Protein AF-A0AAR5Q4Y5-F1 (afdb_monomer)

Solvent-accessible surface area (backbone atoms only — not comparable to full-atom values): 31115 Å² total; per-residue (Å²): 141,83,90,84,91,85,83,89,71,80,78,77,74,87,80,63,80,79,47,68,53,65,75,49,61,38,60,66,60,53,21,58,72,66,73,42,66,65,44,79,80,46,79,50,72,48,75,53,39,63,89,87,42,57,58,30,36,31,41,39,42,35,34,38,33,38,81,90,69,54,73,49,77,48,55,29,33,36,43,26,46,49,89,52,90,86,55,54,70,46,53,54,49,35,40,41,50,42,54,53,37,27,50,46,39,67,71,39,35,37,51,49,52,40,53,49,37,48,76,65,68,56,85,84,83,53,77,56,65,43,34,69,55,71,72,46,73,38,53,42,93,53,89,90,56,97,57,62,43,74,51,17,36,40,30,28,56,44,47,63,92,74,51,31,40,71,64,59,50,77,63,29,47,54,69,73,44,46,52,53,50,35,35,51,49,19,49,51,31,26,53,51,32,43,46,34,76,74,35,50,65,60,35,46,73,55,43,53,77,69,23,61,80,76,68,80,48,60,95,57,66,62,62,52,52,50,52,56,54,60,50,49,58,38,60,62,94,42,78,90,46,59,92,45,45,72,42,53,53,50,42,38,57,50,8,55,71,48,64,78,62,77,84,35,54,76,66,66,78,63,38,17,55,28,46,84,67,50,31,47,86,35,35,28,42,22,54,50,96,89,64,47,70,75,50,58,31,45,56,67,68,47,57,37,25,66,36,55,39,53,56,34,53,51,43,22,49,71,61,20,35,29,67,67,58,43,70,78,39,47,67,60,52,51,45,50,23,49,57,43,23,54,49,47,28,52,72,60,70,50,54,67,82,65,50,65,69,67,35,71,68,52,49,51,51,53,37,62,61,46,48,38,41,43,45,35,63,41,54,57,46,37,50,71,53,27,41,80,50,59,49,100,87,68,48,60,35,75,52,68,69,30,31,50,54,46,43,52,53,52,52,48,35,44,74,70,62,46,57,51,83,82,54,96,69,79,65,57,77,42,47,75,75,64,97,89,63,82,82,69,92,82,66,75,93,78,73,80,82,78,77,68,87,54,62,66,61,56,56,55,60,74,74,65,80,86,85,89,83,85,89,85,83,91,82,82,83,88,88,87,88,79,89,88,89,84,85,88,84,85,88,85,88,84,82,88,81,93,82,89,84,86,90,86,88,85,91,81,93,73,82,88,74,83,78,65,79,132

Mean predicted aligned error: 13.06 Å

Nearest PDB structures (foldseek):
  2ckq-assembly1_A  TM=4.321E-01  e=3.843E-06  Homo sapiens
  4mei-assembly1_A-2  TM=4.812E-01  e=3.578E+00  Bartonella tribocorum CIP 105476
  4kz1-assembly1_A-2  TM=4.914E-01  e=7.079E+00  Bartonella grahamii as4aup

Secondary structure (DSSP, 8-state):
-------------TTSPPPHHHHTT-HHHHHHHTTS-EEEEEEEEEE-SPTT-SSEEEEEEEEEEETTS-EEEEEEEEEE----TTS-HHHHHHHHHHHHHHHHIIIIIHHHHHHHHHHHT--S--GGGGS--EEEEES-SSTT-SS--TT-EEEEE-SGGGTEE---TTT-B-HHHHHHHHHHHHHHHHHHHHHHHH-HHHHHHHTGGG-------S--SHHHHHHHHHHGGGGTT-GGGGGGHHHHHHHHHHHHHHTT--S--S--TTEEEE-TT-STTSEEEEE-TTS-EEEEEE--GGG-EEEEHHHHHHHHHHHHB-HHHHHHHHHHHHHHHHHHHHHHHHHTT--HHHHGGG-HHHHHHHHHHHGGGGHHHHHHHHHHHS-S-B-TTS-B---HHHHHHHHHHHHHHHHTT-S-SPPSS-SPTTPPPPTTPPPPTT--S-------TTHHHHHHHTSS------------------------------------------------------

Sequence (518 aa):
MLHRFSSLVGTLNRNQPETEVKRRRLKPLIDEVAKGSTVITNERYHQRSVAGRSPCVLELSMTVRMTTGTTKVNRWILKAIQENPKAPMTTRYDVHTRMTKEIAICSKLFDAIGDYQKRVGIETTYFNSLFPHMVATRLNLTPTRSRPDRYCVIIYDDLDPLGYHFENACTGFDLPTAELLVKNLAFMHAIPIAMRLKNIFQFKESVMHMLNEVPDGTDIKDHYKQIYRDMRLGLDNQPELEPHMEKIQAWIELSQKFSWTSKVYDTLDWFTICHPRYSIRNIMVKRNEDGMPTESKILEPHRLEFNTGVKDLVYFMCTSIGTALLRDHFDDIIDVYHDHFITILLQHNVEIEQIERFSKEKLMNELNAMAPYTLADILYTLRTIICDGFDAKGEPILDRDYRVKFKDIILLFIAKQWITEIPTDPRPPGGPQPPGEPPRQGDPQGAAEIQIEGAQQALAQLLIGGDLLAPDQLQIHGEQQGAAALQLEDDPLPSCSEMQSFSEYPPTLCSPSTRSFI

InterPro domains:
  IPR004119 Ecdysteroid kinase-like [PF02958] (62-345)
  IPR011009 Protein kinase-like domain superfamily [SSF56112] (70-386)
  IPR015897 CHK kinase-like [SM00587] (154-347)

Organism: Dendroctonus ponderosae (NCBI:txid77166)

pLDDT: mean 77.01, std 25.97, range [21.03, 98.81]

Radius of gyration: 27.2 Å; Cα contacts (8 Å, |Δi|>4): 657; chains: 1; bounding box: 74×76×97 Å

Foldseek 3Di:
DDDDDDDPPDDPPPPDDQAPCRVLVCQVVVCVLVVAHKDWPDKDKDWQADPPDPQTKIWIWTWIQGPVRDIDIATKIKRFGDDDVPDDPLQVVLSFLLLLLLCCCLPFVQVLLQVLCVVLPNDDDGLCQQAFRFSDWDQDPPVPDSTRDRSGMTITGDCVVVQWAFDQLLQFDDPLVLLQLLLNLLLQQLSLLLVCLVPVPSSCVRHAVSQDDRPPSDPDPPVVVVLLVVLCVLVPPDPVCVVQVVLLVVLLVLLVVCVPPQPFAQDCNQKGWEQLQSESVQKIFHADPVRGTDGIHGHSSSRTHTHRSLNRVLLHLLRGHHLVCCVVCVVVSLVSNLVSSLVSSVSSVPDPVSCVCSDSVNSVVLNLLCNSSSLNVSSSVLQVSNAPAADPVRGGHQDDSSSVSNVSSVVVCVVSVSRDPQDPPNDRYRGDDDPPDDDDPPPPPDDDPPPPPDVVVVVVVVPPDDDDDDDDDDDDDDDDDDDDDDDDDDDDDDDDDDDDDDYDDDDDDDDPDRHDDD

Structure (mmCIF, N/CA/C/O backbone):
data_AF-A0AAR5Q4Y5-F1
#
_entry.id   AF-A0AAR5Q4Y5-F1
#
loop_
_atom_site.group_PDB
_atom_site.id
_atom_site.type_symbol
_atom_site.label_atom_id
_atom_site.label_alt_id
_atom_site.label_comp_id
_atom_site.label_asym_id
_atom_site.label_entity_id
_atom_site.label_seq_id
_atom_site.pdbx_PDB_ins_code
_atom_site.Cartn_x
_atom_site.Cartn_y
_atom_site.Cartn_z
_atom_site.occupancy
_atom_site.B_iso_or_equiv
_atom_site.auth_seq_id
_atom_site.auth_comp_id
_atom_site.auth_asym_id
_atom_site.auth_atom_id
_atom_site.pdbx_PDB_model_num
ATOM 1 N N . MET A 1 1 ? -32.748 10.927 70.353 1.00 31.78 1 MET A N 1
ATOM 2 C CA . MET A 1 1 ? -31.567 11.783 70.091 1.00 31.78 1 MET A CA 1
ATOM 3 C C . MET A 1 1 ? -30.345 10.879 70.109 1.00 31.78 1 MET A C 1
ATOM 5 O O . MET A 1 1 ? -30.213 10.160 71.079 1.00 31.78 1 MET A O 1
ATOM 9 N N . LEU A 1 2 ? -29.452 10.792 69.132 1.00 29.34 2 LEU A N 1
ATOM 10 C CA . LEU A 1 2 ? -29.271 11.460 67.847 1.00 29.34 2 LEU A CA 1
ATOM 11 C C . LEU A 1 2 ? -28.328 10.557 67.022 1.00 29.34 2 LEU A C 1
ATOM 13 O O . LEU A 1 2 ? -27.412 9.948 67.561 1.00 29.34 2 LEU A O 1
ATOM 17 N N . HIS A 1 3 ? -28.609 10.484 65.724 1.00 29.42 3 HIS A N 1
ATOM 18 C CA . HIS A 1 3 ? -27.882 9.803 64.649 1.00 29.42 3 HIS A CA 1
ATOM 19 C C . HIS A 1 3 ? -26.408 10.221 64.466 1.00 29.42 3 HIS A C 1
ATOM 21 O O . HIS A 1 3 ? -26.084 11.382 64.711 1.00 29.42 3 HIS A O 1
ATOM 27 N N . ARG A 1 4 ? -25.600 9.328 63.850 1.00 28.77 4 ARG A N 1
ATOM 28 C CA . ARG A 1 4 ? -24.768 9.524 62.616 1.00 28.77 4 ARG A CA 1
ATOM 29 C C . ARG A 1 4 ? -23.880 8.278 62.379 1.00 28.77 4 ARG A C 1
ATOM 31 O O . ARG A 1 4 ? -23.076 7.945 63.234 1.00 28.77 4 ARG A O 1
ATOM 38 N N . PHE A 1 5 ? -24.174 7.410 61.404 1.00 33.84 5 PHE A N 1
ATOM 39 C CA . PHE A 1 5 ? -23.788 7.423 59.971 1.00 33.84 5 PHE A CA 1
ATOM 40 C C . PHE A 1 5 ? -22.281 7.297 59.668 1.00 33.84 5 PHE A C 1
ATOM 42 O O . PHE A 1 5 ? -21.529 8.240 59.881 1.00 33.84 5 PHE A O 1
ATOM 49 N N . SER A 1 6 ? -21.900 6.164 59.059 1.00 27.92 6 SER A N 1
ATOM 50 C CA . SER A 1 6 ? -20.792 6.000 58.092 1.00 27.92 6 SER A CA 1
ATOM 51 C C . SER A 1 6 ? -20.911 4.598 57.456 1.00 27.92 6 SER A C 1
ATOM 53 O O . SER A 1 6 ? -20.576 3.593 58.072 1.00 27.92 6 SER A O 1
ATOM 55 N N . SER A 1 7 ? -21.757 4.454 56.430 1.00 28.66 7 SER A N 1
ATOM 56 C CA . SER A 1 7 ? -21.370 4.181 55.031 1.00 28.66 7 SER A CA 1
ATOM 57 C C . SER A 1 7 ? -20.491 2.935 54.812 1.00 28.66 7 SER A C 1
ATOM 59 O O . SER A 1 7 ? -19.273 3.038 54.670 1.00 28.66 7 SER A O 1
ATOM 61 N N . LEU A 1 8 ? -21.132 1.769 54.656 1.00 29.97 8 LEU A N 1
ATOM 62 C CA . LEU A 1 8 ? -20.586 0.667 53.857 1.00 29.97 8 LEU A CA 1
ATOM 63 C C . LEU A 1 8 ? -20.663 1.060 52.372 1.00 29.97 8 LEU A C 1
ATOM 65 O O . LEU A 1 8 ? -21.621 0.743 51.671 1.00 29.97 8 LEU A O 1
ATOM 69 N N . VAL A 1 9 ? -19.650 1.780 51.893 1.00 35.16 9 VAL A N 1
ATOM 70 C CA . VAL A 1 9 ? -19.310 1.780 50.469 1.00 35.16 9 VAL A CA 1
ATOM 71 C C . VAL A 1 9 ? -18.469 0.534 50.249 1.00 35.16 9 VAL A C 1
ATOM 73 O O . VAL A 1 9 ? -17.374 0.412 50.797 1.00 35.16 9 VAL A O 1
ATOM 76 N N . GLY A 1 10 ? -19.028 -0.406 49.486 1.00 30.78 10 GLY A N 1
ATOM 77 C CA . GLY A 1 10 ? -18.340 -1.605 49.035 1.00 30.78 10 GLY A CA 1
ATOM 78 C C . GLY A 1 10 ? -16.968 -1.251 48.472 1.00 30.78 10 GLY A C 1
ATOM 79 O O . GLY A 1 10 ? -16.817 -0.380 47.617 1.00 30.78 10 GLY A O 1
ATOM 80 N N . THR A 1 11 ? -15.972 -1.919 49.027 1.00 30.06 11 THR A N 1
ATOM 81 C CA . THR A 1 11 ? -14.555 -1.862 48.704 1.00 30.06 11 THR A CA 1
ATOM 82 C C . THR A 1 11 ? -14.316 -1.895 47.194 1.00 30.06 11 THR A C 1
ATOM 84 O O . THR A 1 11 ? -14.443 -2.925 46.535 1.00 30.06 11 THR A O 1
ATOM 87 N N . LEU A 1 12 ? -13.923 -0.744 46.641 1.00 33.53 12 LEU A N 1
ATOM 88 C CA . LEU A 1 12 ? -13.288 -0.647 45.330 1.00 33.53 12 LEU A CA 1
ATOM 89 C C . LEU A 1 12 ? -12.040 -1.531 45.348 1.00 33.53 12 LEU A C 1
ATOM 91 O O . LEU A 1 12 ? -11.047 -1.234 46.013 1.00 33.53 12 LEU A O 1
ATOM 95 N N . ASN A 1 13 ? -12.138 -2.638 44.624 1.00 33.94 13 ASN A N 1
ATOM 96 C CA . ASN A 1 13 ? -11.096 -3.627 44.425 1.00 33.94 13 ASN A CA 1
ATOM 97 C C . ASN A 1 13 ? -9.925 -2.963 43.669 1.00 33.94 13 ASN A C 1
ATOM 99 O O . ASN A 1 13 ? -9.894 -2.934 42.442 1.00 33.94 13 ASN A O 1
ATOM 103 N N . ARG A 1 14 ? -8.988 -2.349 44.405 1.00 34.41 14 ARG A N 1
ATOM 104 C CA . ARG A 1 14 ? -7.864 -1.544 43.879 1.00 34.41 14 ARG A CA 1
ATOM 105 C C . ARG A 1 14 ? -6.777 -2.350 43.146 1.00 34.41 14 ARG A C 1
ATOM 107 O O . ARG A 1 14 ? -5.796 -1.756 42.719 1.00 34.41 14 ARG A O 1
ATOM 114 N N . ASN A 1 15 ? -6.961 -3.660 42.967 1.00 37.94 15 ASN A N 1
ATOM 115 C CA . ASN A 1 15 ? -5.938 -4.570 42.440 1.00 37.94 15 ASN A CA 1
ATOM 116 C C . ASN A 1 15 ? -6.327 -5.301 41.142 1.00 37.94 15 ASN A C 1
ATOM 118 O O . ASN A 1 15 ? -5.625 -6.228 40.745 1.00 37.94 15 ASN A O 1
ATOM 122 N N . GLN A 1 16 ? -7.407 -4.912 40.454 1.00 41.41 16 GLN A N 1
ATOM 123 C CA . GLN A 1 16 ? -7.580 -5.342 39.061 1.00 41.41 16 GLN A CA 1
ATOM 124 C C . GLN A 1 16 ? -6.775 -4.412 38.146 1.00 41.41 16 GLN A C 1
ATOM 126 O O . GLN A 1 16 ? -6.907 -3.193 38.293 1.00 41.41 16 GLN A O 1
ATOM 131 N N . PRO A 1 17 ? -5.955 -4.944 37.219 1.00 56.88 17 PRO A N 1
ATOM 132 C CA . PRO A 1 17 ? -5.306 -4.111 36.217 1.00 56.88 17 PRO A CA 1
ATOM 133 C C . PRO A 1 17 ? -6.377 -3.281 35.504 1.00 56.88 17 PRO A C 1
ATOM 135 O O . PRO A 1 17 ? -7.417 -3.806 35.099 1.00 56.88 17 PRO A O 1
ATOM 138 N N . GLU A 1 18 ? -6.157 -1.968 35.430 1.00 75.94 18 GLU A N 1
ATOM 139 C CA . GLU A 1 18 ? -7.073 -1.060 34.748 1.00 75.94 18 GLU A CA 1
ATOM 140 C C . GLU A 1 18 ? -7.245 -1.535 33.302 1.00 75.94 18 GLU A C 1
ATOM 142 O O . GLU A 1 18 ? -6.262 -1.786 32.604 1.00 75.94 18 GLU A O 1
ATOM 147 N N . THR A 1 19 ? -8.492 -1.720 32.870 1.00 89.25 19 THR A N 1
ATOM 148 C CA . THR A 1 19 ? -8.777 -2.233 31.529 1.00 89.25 19 THR A CA 1
ATOM 149 C C . THR A 1 19 ? -8.345 -1.221 30.462 1.00 89.25 19 THR A C 1
ATOM 151 O O . THR A 1 19 ? -8.301 -0.018 30.736 1.00 89.25 19 THR A O 1
ATOM 154 N N . GLU A 1 20 ? -8.029 -1.656 29.241 1.00 90.50 20 GLU A N 1
ATOM 155 C CA . GLU A 1 20 ? -7.573 -0.749 28.178 1.00 90.50 20 GLU A CA 1
ATOM 156 C C . GLU A 1 20 ? -8.674 0.242 27.780 1.00 90.50 20 GLU A C 1
ATOM 158 O O . GLU A 1 20 ? -8.383 1.414 27.525 1.00 90.50 20 GLU A O 1
ATOM 163 N N . VAL A 1 21 ? -9.946 -0.167 27.845 1.00 92.06 21 VAL A N 1
ATOM 164 C CA . VAL A 1 21 ? -11.084 0.752 27.680 1.00 92.06 21 VAL A CA 1
ATOM 165 C C . VAL A 1 21 ? -11.037 1.891 28.697 1.00 92.06 21 VAL A C 1
ATOM 167 O O . VAL A 1 21 ? -11.232 3.052 28.319 1.00 92.06 21 VAL A O 1
ATOM 170 N N . LYS A 1 22 ? -10.803 1.590 29.982 1.00 92.19 22 LYS A N 1
ATOM 171 C CA . LYS A 1 22 ? -10.732 2.610 31.041 1.00 92.19 22 LYS A CA 1
ATOM 172 C C . LYS A 1 22 ? -9.481 3.467 30.889 1.00 92.19 22 LYS A C 1
ATOM 174 O O . LYS A 1 22 ? -9.595 4.690 30.773 1.00 92.19 22 LYS A O 1
ATOM 179 N N . ARG A 1 23 ? -8.318 2.824 30.765 1.00 91.06 23 ARG A N 1
ATOM 180 C CA . ARG A 1 23 ? -7.003 3.460 30.615 1.00 91.06 23 ARG A CA 1
ATOM 181 C C . ARG A 1 23 ? -6.982 4.467 29.467 1.00 91.06 23 ARG A C 1
ATOM 183 O O . ARG A 1 23 ? -6.458 5.572 29.611 1.00 91.06 23 ARG A O 1
ATOM 190 N N . ARG A 1 24 ? -7.583 4.108 28.328 1.00 91.94 24 ARG A N 1
ATOM 191 C CA . ARG A 1 24 ? -7.641 4.948 27.122 1.00 91.94 24 ARG A CA 1
ATOM 192 C C . ARG A 1 24 ? -8.928 5.751 26.997 1.00 91.94 24 ARG A C 1
ATOM 194 O O . ARG A 1 24 ? -9.099 6.445 26.002 1.00 91.94 24 ARG A O 1
ATOM 201 N N . ARG A 1 25 ? -9.831 5.698 27.979 1.00 94.19 25 ARG A N 1
ATOM 202 C CA . ARG A 1 25 ? -11.123 6.407 27.967 1.00 94.19 25 ARG A CA 1
ATOM 203 C C . ARG A 1 25 ? -11.918 6.164 26.678 1.00 94.19 25 ARG A C 1
ATOM 205 O O . ARG A 1 25 ? -12.351 7.109 26.025 1.00 94.19 25 ARG A O 1
ATOM 212 N N . LEU A 1 26 ? -12.076 4.905 26.276 1.00 94.62 26 LEU A N 1
ATOM 213 C CA . LEU A 1 26 ? -12.736 4.542 25.011 1.00 94.62 26 LEU A CA 1
ATOM 214 C C . LEU A 1 26 ? -14.263 4.553 25.093 1.00 94.62 26 LEU A C 1
ATOM 216 O O . LEU A 1 26 ? -14.920 4.528 24.062 1.00 94.62 26 LEU A O 1
ATOM 220 N N . LYS A 1 27 ? -14.834 4.625 26.300 1.00 93.38 27 LYS A N 1
ATOM 221 C CA . LYS A 1 27 ? -16.286 4.557 26.511 1.00 93.38 27 LYS A CA 1
ATOM 222 C C . LYS A 1 27 ? -17.102 5.521 25.627 1.00 93.38 27 LYS A C 1
ATOM 224 O O . LYS A 1 27 ? -18.061 5.038 25.038 1.00 93.38 27 LYS A O 1
ATOM 229 N N . PRO A 1 28 ? -16.730 6.809 25.460 1.00 93.69 28 PRO A N 1
ATOM 230 C CA . PRO A 1 28 ? -17.473 7.710 24.577 1.00 93.69 28 PRO A CA 1
ATOM 231 C C . PRO A 1 28 ? -17.462 7.265 23.109 1.00 93.69 28 PRO A C 1
ATOM 233 O O . PRO A 1 28 ? -18.504 7.292 22.473 1.00 93.69 28 PRO A O 1
ATOM 236 N N . LEU A 1 29 ? -16.318 6.786 22.603 1.00 94.12 29 LEU A N 1
ATOM 237 C CA . LEU A 1 29 ? -16.207 6.270 21.231 1.00 94.12 29 LEU A CA 1
ATOM 238 C C . LEU A 1 29 ? -17.053 5.005 21.048 1.00 94.12 29 LEU A C 1
ATOM 240 O O . LEU A 1 29 ? -17.716 4.838 20.035 1.00 94.12 29 LEU A O 1
ATOM 244 N N . ILE A 1 30 ? -17.063 4.120 22.048 1.00 93.94 30 ILE A N 1
ATOM 245 C CA . ILE A 1 30 ? -17.881 2.900 22.024 1.00 93.94 30 ILE A CA 1
ATOM 246 C C . ILE A 1 30 ? -19.375 3.245 21.999 1.00 93.94 30 ILE A C 1
ATOM 248 O O . ILE A 1 30 ? -20.126 2.618 21.258 1.00 93.94 30 ILE A O 1
ATOM 252 N N . ASP A 1 31 ? -19.802 4.230 22.791 1.00 93.00 31 ASP A N 1
ATOM 253 C CA . ASP A 1 31 ? -21.196 4.687 22.818 1.00 93.00 31 ASP A CA 1
ATOM 254 C C . ASP A 1 31 ? -21.613 5.347 21.497 1.00 93.00 31 ASP A C 1
ATOM 256 O O . ASP A 1 31 ? -22.725 5.120 21.020 1.00 93.00 31 ASP A O 1
ATOM 260 N N . GLU A 1 32 ? -20.713 6.116 20.880 1.00 93.00 32 GLU A N 1
ATOM 261 C CA . GLU A 1 32 ? -20.915 6.722 19.561 1.00 93.00 32 GLU A CA 1
ATOM 262 C C . GLU A 1 32 ? -21.095 5.652 18.476 1.00 93.00 32 GLU A C 1
ATOM 264 O O . GLU A 1 32 ? -22.103 5.653 17.769 1.00 93.00 32 GLU A O 1
ATOM 269 N N . VAL A 1 33 ? -20.188 4.671 18.416 1.00 91.75 33 VAL A N 1
ATOM 270 C CA . VAL A 1 33 ? -20.266 3.535 17.478 1.00 91.75 33 VAL A CA 1
ATOM 271 C C . VAL A 1 33 ? -21.540 2.717 17.696 1.00 91.75 33 VAL A C 1
ATOM 273 O O . VAL A 1 33 ? -22.201 2.305 16.743 1.00 91.75 33 VAL A O 1
ATOM 276 N N . ALA A 1 34 ? -21.920 2.492 18.955 1.00 89.06 34 ALA A N 1
ATOM 277 C CA . ALA A 1 34 ? -23.140 1.775 19.310 1.00 89.06 34 ALA A CA 1
ATOM 278 C C . ALA A 1 34 ? -24.423 2.599 19.104 1.00 89.06 34 ALA A C 1
ATOM 280 O O . ALA A 1 34 ? -25.512 2.039 19.236 1.00 89.06 34 ALA A O 1
ATOM 281 N N . LYS A 1 35 ? -24.308 3.902 18.802 1.00 89.31 35 LYS A N 1
ATOM 282 C CA . LYS A 1 35 ? -25.415 4.869 18.725 1.00 89.31 35 LYS A CA 1
ATOM 283 C C . LYS A 1 35 ? -26.289 4.866 19.985 1.00 89.31 35 LYS A C 1
ATOM 285 O O . LYS A 1 35 ? -27.513 4.965 19.912 1.00 89.31 35 LYS A O 1
ATOM 290 N N . GLY A 1 36 ? -25.670 4.728 21.156 1.00 87.19 36 GLY A N 1
ATOM 291 C CA . GLY A 1 36 ? -26.389 4.643 22.423 1.00 87.19 36 GLY A CA 1
ATOM 292 C C . GLY A 1 36 ? -25.494 4.326 23.613 1.00 87.19 36 GLY A C 1
ATOM 293 O O . GLY A 1 36 ? -24.320 3.997 23.472 1.00 87.19 36 GLY A O 1
ATOM 294 N N . SER A 1 37 ? -26.057 4.415 24.819 1.00 88.25 37 SER A N 1
ATOM 295 C CA . SER A 1 37 ? -25.306 4.092 26.032 1.00 88.25 37 SER A CA 1
ATOM 296 C C . SER A 1 37 ? -25.060 2.589 26.140 1.00 88.25 37 SER A C 1
ATOM 298 O O . SER A 1 37 ? -25.968 1.769 25.979 1.00 88.25 37 SER A O 1
ATOM 300 N N . THR A 1 38 ? -23.818 2.230 26.441 1.00 90.69 38 THR A N 1
ATOM 301 C CA . THR A 1 38 ? -23.400 0.835 26.561 1.00 90.69 38 THR A CA 1
ATOM 302 C C . THR A 1 38 ? -22.929 0.456 27.962 1.00 90.69 38 THR A C 1
ATOM 304 O O . THR A 1 38 ? -22.455 1.286 28.740 1.00 90.69 38 THR A O 1
ATOM 307 N N . VAL A 1 39 ? -23.006 -0.833 28.281 1.00 90.19 39 VAL A N 1
ATOM 308 C CA . VAL A 1 39 ? -22.347 -1.448 29.434 1.00 90.19 39 VAL A CA 1
ATOM 309 C C . VAL A 1 39 ? -21.376 -2.497 28.914 1.00 90.19 39 VAL A C 1
ATOM 311 O O . VAL A 1 39 ? -21.769 -3.431 28.218 1.00 90.19 39 VAL A O 1
ATOM 314 N N . ILE A 1 40 ? -20.100 -2.350 29.257 1.00 90.75 40 ILE A N 1
ATOM 315 C CA . ILE A 1 40 ? -19.056 -3.300 28.868 1.00 90.75 40 ILE A CA 1
ATOM 316 C C . ILE A 1 40 ? -19.004 -4.376 29.944 1.00 90.75 40 ILE A C 1
ATOM 318 O O . ILE A 1 40 ? -18.677 -4.092 31.096 1.00 90.75 40 ILE A O 1
ATOM 322 N N . THR A 1 41 ? -19.384 -5.596 29.580 1.00 89.69 41 THR A N 1
ATOM 323 C CA . THR A 1 41 ? -19.514 -6.714 30.526 1.00 89.69 41 THR A CA 1
ATOM 324 C C . THR A 1 41 ? -18.286 -7.612 30.547 1.00 89.69 41 THR A C 1
ATOM 326 O O . THR A 1 41 ? -18.065 -8.319 31.524 1.00 89.69 41 THR A O 1
ATOM 329 N N . ASN A 1 42 ? -17.497 -7.605 29.473 1.00 90.94 42 ASN A N 1
ATOM 330 C CA . ASN A 1 42 ? -16.257 -8.361 29.365 1.00 90.94 42 ASN A CA 1
ATOM 331 C C . ASN A 1 42 ? -15.282 -7.633 28.437 1.00 90.94 42 ASN A C 1
ATOM 333 O O . ASN A 1 42 ? -15.699 -7.049 27.435 1.00 90.94 42 ASN A O 1
ATOM 337 N N . GLU A 1 43 ? -13.995 -7.705 28.761 1.00 93.88 43 GLU A N 1
ATOM 338 C CA . GLU A 1 43 ? -12.909 -7.110 27.990 1.00 93.88 43 GLU A CA 1
ATOM 339 C C . GLU A 1 43 ? -11.694 -8.038 28.031 1.00 93.88 43 GLU A C 1
ATOM 341 O O . GLU A 1 43 ? -11.270 -8.484 29.098 1.00 93.88 43 GLU A O 1
ATOM 346 N N . ARG A 1 44 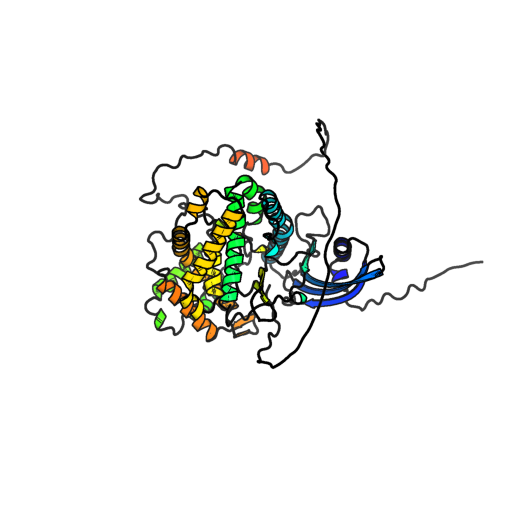? -11.129 -8.321 26.860 1.00 93.25 44 ARG A N 1
ATOM 347 C CA . ARG A 1 44 ? -9.846 -9.002 26.695 1.00 93.25 44 ARG A CA 1
ATOM 348 C C . ARG A 1 44 ? -9.049 -8.257 25.647 1.00 93.25 44 ARG A C 1
ATOM 350 O O . ARG A 1 44 ? -9.606 -7.864 24.627 1.00 93.25 44 ARG A O 1
ATOM 357 N N . TYR A 1 45 ? -7.755 -8.104 25.876 1.00 92.69 45 TYR A N 1
ATOM 358 C CA . TYR A 1 45 ? -6.870 -7.533 24.877 1.00 92.69 45 TYR A CA 1
ATOM 359 C C . TYR A 1 45 ? -5.593 -8.351 24.743 1.00 92.69 45 TYR A C 1
ATOM 361 O O . TYR A 1 45 ? 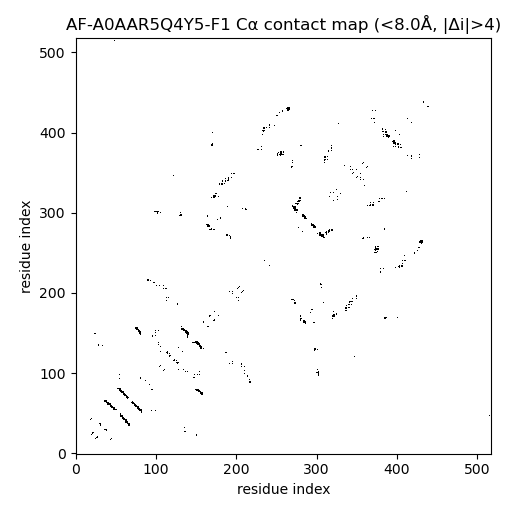-5.144 -8.993 25.695 1.00 92.69 45 TYR A O 1
ATOM 369 N N . HIS A 1 46 ? -5.010 -8.305 23.553 1.00 91.81 46 HIS A N 1
ATOM 370 C CA . HIS A 1 46 ? -3.715 -8.885 23.250 1.00 91.81 46 HIS A CA 1
ATOM 371 C C . HIS A 1 46 ? -2.860 -7.849 22.525 1.00 91.81 46 HIS A C 1
ATOM 373 O O . HIS A 1 46 ? -3.294 -7.227 21.557 1.00 91.81 46 HIS A O 1
ATOM 379 N N . GLN A 1 47 ? -1.639 -7.628 23.001 1.00 89.56 47 GLN A N 1
ATOM 380 C CA . GLN A 1 47 ? -0.735 -6.681 22.366 1.00 89.56 47 GLN A CA 1
ATOM 381 C C . GLN A 1 47 ? -0.040 -7.333 21.164 1.00 89.56 47 GLN A C 1
ATOM 383 O O . GLN A 1 47 ? 0.698 -8.300 21.326 1.00 89.56 47 GLN A O 1
ATOM 388 N N . ARG A 1 48 ? -0.257 -6.774 19.966 1.00 86.88 48 ARG A N 1
ATOM 389 C CA . ARG A 1 48 ? 0.304 -7.264 18.695 1.00 86.88 48 ARG A CA 1
ATOM 390 C C . ARG A 1 48 ? 1.650 -6.607 18.354 1.00 86.88 48 ARG A C 1
ATOM 392 O O . ARG A 1 48 ? 2.497 -7.226 17.714 1.00 86.88 48 ARG A O 1
ATOM 399 N N . SER A 1 49 ? 1.875 -5.363 18.786 1.00 84.00 49 SER A N 1
ATOM 400 C CA . SER A 1 49 ? 3.156 -4.660 18.607 1.00 84.00 49 SER A CA 1
ATOM 401 C C . SER A 1 49 ? 4.175 -5.005 19.700 1.00 84.00 49 SER A C 1
ATOM 403 O O . SER A 1 49 ? 3.801 -5.298 20.832 1.00 84.00 49 SER A O 1
ATOM 405 N N . VAL A 1 50 ? 5.473 -4.851 19.420 1.00 78.44 50 VAL A N 1
ATOM 406 C CA . VAL A 1 50 ? 6.545 -4.993 20.429 1.00 78.44 50 VAL A CA 1
ATOM 407 C C . VAL A 1 50 ? 6.268 -4.121 21.667 1.00 78.44 50 VAL A C 1
ATOM 409 O O . VAL A 1 50 ? 5.789 -2.988 21.548 1.00 78.44 50 VAL A O 1
ATOM 412 N N . ALA A 1 51 ? 6.542 -4.653 22.862 1.00 74.69 51 ALA A N 1
ATOM 413 C CA . ALA A 1 51 ? 6.346 -3.952 24.131 1.00 74.69 51 ALA A CA 1
ATOM 414 C C . ALA A 1 51 ? 7.084 -2.601 24.155 1.00 74.69 51 ALA A C 1
ATOM 416 O O . ALA A 1 51 ? 8.263 -2.523 23.826 1.00 74.69 51 ALA A O 1
ATOM 417 N N . GLY A 1 52 ? 6.382 -1.527 24.537 1.00 73.75 52 GLY A N 1
ATOM 418 C CA . GLY A 1 52 ? 6.943 -0.172 24.606 1.00 73.75 52 GLY A CA 1
ATOM 419 C C . GLY A 1 52 ? 7.067 0.570 23.267 1.00 73.75 52 GLY A C 1
ATOM 420 O O . GLY A 1 52 ? 7.478 1.734 23.272 1.00 73.75 52 GLY A O 1
ATOM 421 N N . ARG A 1 53 ? 6.699 -0.049 22.133 1.00 80.19 53 ARG A N 1
ATOM 422 C CA . ARG A 1 53 ? 6.627 0.629 20.828 1.00 80.19 53 ARG A CA 1
ATOM 423 C C . ARG A 1 53 ? 5.439 1.594 20.784 1.00 80.19 53 ARG A C 1
ATOM 425 O O . ARG A 1 53 ? 4.371 1.306 21.321 1.00 80.19 53 ARG A O 1
ATOM 432 N N . SER A 1 54 ? 5.635 2.734 20.125 1.00 84.00 54 SER A N 1
ATOM 433 C CA . SER A 1 54 ? 4.603 3.746 19.886 1.00 84.00 54 SER A CA 1
ATOM 434 C C . SER A 1 54 ? 4.508 4.029 18.377 1.00 84.00 54 SER A C 1
ATOM 436 O O . SER A 1 54 ? 5.561 4.190 17.758 1.00 84.00 54 SER A O 1
ATOM 438 N N . PRO A 1 55 ? 3.304 4.068 17.774 1.00 89.75 55 PRO A N 1
ATOM 439 C CA . PRO A 1 55 ? 2.040 3.678 18.396 1.00 89.75 55 PRO A CA 1
ATOM 440 C C . PRO A 1 55 ? 2.042 2.179 18.743 1.00 89.75 55 PRO A C 1
ATOM 442 O O . PRO A 1 55 ? 2.695 1.375 18.078 1.00 89.75 55 PRO A O 1
ATOM 445 N N . CYS A 1 56 ? 1.336 1.807 19.807 1.00 91.06 56 CYS A N 1
ATOM 446 C CA . CYS A 1 56 ? 1.097 0.408 20.133 1.00 91.06 56 CYS A CA 1
ATOM 447 C C . CYS A 1 56 ? -0.116 -0.104 19.349 1.00 91.06 56 CYS A C 1
ATOM 449 O O . CYS A 1 56 ? -1.090 0.631 19.169 1.00 91.06 56 CYS A O 1
ATOM 451 N N . VAL A 1 57 ? -0.070 -1.369 18.941 1.00 93.75 57 VAL A N 1
ATOM 452 C CA . VAL A 1 57 ? -1.172 -2.063 18.267 1.00 93.75 57 VAL A CA 1
ATOM 453 C C . VAL A 1 57 ? -1.704 -3.149 19.193 1.00 93.75 57 VAL A C 1
ATOM 455 O O . VAL A 1 57 ? -0.948 -4.023 19.629 1.00 93.75 57 VAL A O 1
ATOM 458 N N . LEU A 1 58 ? -2.993 -3.076 19.513 1.00 94.31 58 LEU A N 1
ATOM 459 C CA . LEU A 1 58 ? -3.688 -3.990 20.415 1.00 94.31 58 LEU A CA 1
ATOM 460 C C . LEU A 1 58 ? -4.886 -4.604 19.696 1.00 94.31 58 LEU A C 1
ATOM 462 O O . LEU A 1 58 ? -5.683 -3.888 19.106 1.00 94.31 58 LEU A O 1
ATOM 466 N N . GLU A 1 59 ? -5.051 -5.910 19.804 1.00 95.31 59 GLU A N 1
ATOM 467 C CA . GLU A 1 59 ? -6.322 -6.568 19.526 1.00 95.31 59 GLU A CA 1
ATOM 468 C C . GLU A 1 59 ? -7.202 -6.448 20.769 1.00 95.31 59 GLU A C 1
ATOM 470 O O . GLU A 1 59 ? -6.775 -6.819 21.862 1.00 95.31 59 GLU A O 1
ATOM 475 N N . LEU A 1 60 ? -8.414 -5.921 20.620 1.00 95.19 60 LEU A N 1
ATOM 476 C CA . LEU A 1 60 ? -9.383 -5.736 21.694 1.00 95.19 60 LEU A CA 1
ATOM 477 C C . LEU A 1 60 ? -10.662 -6.504 21.368 1.00 95.19 60 LEU A C 1
ATOM 479 O O . LEU A 1 60 ? -11.375 -6.180 20.422 1.00 95.19 60 LEU A O 1
ATOM 483 N N . SER A 1 61 ? -10.979 -7.488 22.203 1.00 94.31 61 SER A N 1
ATOM 484 C CA . SER A 1 61 ? -12.252 -8.198 22.195 1.00 94.31 61 SER A CA 1
ATOM 485 C C . SER A 1 61 ? -13.093 -7.716 23.369 1.00 94.31 61 SER A C 1
ATOM 487 O O . SER A 1 61 ? -12.702 -7.860 24.530 1.00 94.31 61 SER A O 1
ATOM 489 N N . MET A 1 62 ? -14.285 -7.196 23.091 1.00 93.25 62 MET A N 1
ATOM 490 C CA . MET A 1 62 ? -15.194 -6.709 24.127 1.00 93.25 62 MET A CA 1
ATOM 491 C C . MET A 1 62 ? -16.622 -7.199 23.921 1.00 93.25 62 MET A C 1
ATOM 493 O O . MET A 1 62 ? -17.103 -7.312 22.796 1.00 93.25 62 MET A O 1
ATOM 497 N N . THR A 1 63 ? -17.318 -7.453 25.026 1.00 92.38 63 THR A N 1
ATOM 498 C CA . THR A 1 63 ? -18.758 -7.715 25.025 1.00 92.38 63 THR A CA 1
ATOM 499 C C . THR A 1 63 ? -19.483 -6.472 25.510 1.00 92.38 63 THR A C 1
ATOM 501 O O . THR A 1 63 ? -19.274 -6.012 26.636 1.00 92.38 63 THR A O 1
ATOM 504 N N . VAL A 1 64 ? -20.334 -5.934 24.645 1.00 89.81 64 VAL A N 1
ATOM 505 C CA . VAL A 1 64 ? -21.056 -4.684 24.849 1.00 89.81 64 VAL A CA 1
ATOM 506 C C . VAL A 1 64 ? -22.544 -4.990 24.941 1.00 89.81 64 VAL A C 1
ATOM 508 O O . VAL A 1 64 ? -23.134 -5.519 24.001 1.00 89.81 64 VAL A O 1
ATOM 511 N N . ARG A 1 65 ? -23.160 -4.649 26.072 1.00 89.12 65 ARG A N 1
ATOM 512 C CA . ARG A 1 65 ? -24.612 -4.685 26.257 1.00 89.12 65 ARG A CA 1
ATOM 513 C C . ARG A 1 65 ? -25.175 -3.288 26.026 1.00 89.12 65 ARG A C 1
ATOM 515 O O . ARG A 1 65 ? -24.801 -2.348 26.724 1.00 89.12 65 ARG A O 1
ATOM 522 N N . MET A 1 66 ? -26.063 -3.156 25.052 1.00 82.62 66 MET A N 1
ATOM 523 C CA . MET A 1 66 ? -26.810 -1.925 24.805 1.00 82.62 66 MET A CA 1
ATOM 524 C C . MET A 1 66 ? -27.924 -1.767 25.844 1.00 82.62 66 MET A C 1
ATOM 526 O O . MET A 1 66 ? -28.438 -2.758 26.369 1.00 82.62 66 MET A O 1
ATOM 530 N N . THR A 1 67 ? -28.339 -0.530 26.121 1.00 74.69 67 THR A N 1
ATOM 531 C CA . THR A 1 67 ? -29.492 -0.242 26.999 1.00 74.69 67 THR A CA 1
ATOM 532 C C . THR A 1 67 ? -30.798 -0.870 26.513 1.00 74.69 67 THR A C 1
ATOM 534 O O . THR A 1 67 ? -31.668 -1.163 27.325 1.00 74.69 67 THR A O 1
ATOM 537 N N . THR A 1 68 ? -30.909 -1.148 25.213 1.00 77.25 68 THR A N 1
ATOM 538 C CA . THR A 1 68 ? -32.016 -1.884 24.582 1.00 77.25 68 THR A CA 1
ATOM 539 C C . THR A 1 68 ? -32.039 -3.384 24.920 1.00 77.25 68 THR A C 1
ATOM 541 O O . THR A 1 68 ? -32.956 -4.087 24.512 1.00 77.25 68 THR A O 1
ATOM 544 N N . GLY A 1 69 ? -31.038 -3.898 25.647 1.00 79.56 69 GLY A N 1
ATOM 545 C CA . GLY A 1 69 ? -30.924 -5.300 26.063 1.00 79.56 69 GLY A CA 1
ATOM 546 C C . GLY A 1 69 ? -30.100 -6.185 25.119 1.00 79.56 69 GLY A C 1
ATOM 547 O O . GLY A 1 69 ? -29.626 -7.243 25.536 1.00 79.56 69 GLY A O 1
ATOM 548 N N . THR A 1 70 ? -29.846 -5.752 23.880 1.00 84.81 70 THR A N 1
ATOM 549 C CA . THR A 1 70 ? -29.003 -6.488 22.924 1.00 84.81 70 THR A CA 1
ATOM 550 C C . THR A 1 70 ? -27.541 -6.520 23.356 1.00 84.81 70 THR A C 1
ATOM 552 O O . THR A 1 70 ? -26.975 -5.509 23.772 1.00 84.81 70 THR A O 1
ATOM 555 N N . THR A 1 71 ? -26.907 -7.684 23.220 1.00 87.31 71 THR A N 1
ATOM 556 C CA . THR A 1 71 ? -25.480 -7.877 23.503 1.00 87.31 71 THR A CA 1
ATOM 557 C C . THR A 1 71 ? -24.738 -8.159 22.201 1.00 87.31 71 THR A C 1
ATOM 559 O O . THR A 1 71 ? -25.180 -8.995 21.419 1.00 87.31 71 THR A O 1
ATOM 562 N N . LYS A 1 72 ? -23.619 -7.469 21.966 1.00 88.75 72 LYS A N 1
ATOM 563 C CA . LYS A 1 72 ? -22.736 -7.674 20.810 1.00 88.75 72 LYS A CA 1
ATOM 564 C C . LYS A 1 72 ? -21.309 -7.944 21.270 1.00 88.75 72 LYS A C 1
ATOM 566 O O . LYS A 1 72 ? -20.859 -7.387 22.273 1.00 88.75 72 LYS A O 1
ATOM 571 N N . VAL A 1 73 ? -20.603 -8.797 20.536 1.00 89.38 73 VAL A N 1
ATOM 572 C CA . VAL A 1 73 ? -19.160 -8.995 20.699 1.00 89.38 73 VAL A CA 1
ATOM 573 C C . VAL A 1 73 ? -18.468 -8.226 19.587 1.00 89.38 73 VAL A C 1
ATOM 575 O O . VAL A 1 73 ? -18.732 -8.483 18.418 1.00 89.38 73 VAL A O 1
ATOM 578 N N . ASN A 1 74 ? -17.602 -7.288 19.958 1.00 91.00 74 ASN A N 1
ATOM 579 C CA . ASN A 1 74 ? -16.799 -6.521 19.016 1.00 91.00 74 ASN A CA 1
ATOM 580 C C . ASN A 1 74 ? -15.347 -6.990 19.100 1.00 91.00 74 ASN A C 1
ATOM 582 O O . ASN A 1 74 ? -14.814 -7.144 20.205 1.00 91.00 74 ASN A O 1
ATOM 586 N N . ARG A 1 75 ? -14.721 -7.187 17.938 1.00 94.94 75 ARG A N 1
ATOM 587 C CA . ARG A 1 75 ? -13.286 -7.439 17.793 1.00 94.94 75 ARG A CA 1
ATOM 588 C C . ARG A 1 75 ? -12.679 -6.299 16.993 1.00 94.94 75 ARG A C 1
ATOM 590 O O . ARG A 1 75 ? -13.052 -6.100 15.842 1.00 94.94 75 ARG A O 1
ATOM 597 N N . TRP A 1 76 ? -11.777 -5.555 17.619 1.00 96.69 76 TRP A N 1
ATOM 598 C CA . TRP A 1 76 ? -11.170 -4.367 17.032 1.00 96.69 76 TRP A CA 1
ATOM 599 C C . TRP A 1 76 ? -9.653 -4.397 17.1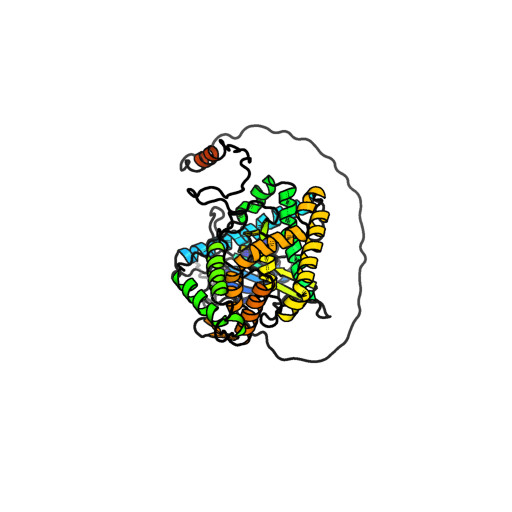34 1.00 96.69 76 TRP A C 1
ATOM 601 O O . TRP A 1 76 ? -9.093 -4.922 18.098 1.00 96.69 76 TRP A O 1
ATOM 611 N N . ILE A 1 77 ? -8.997 -3.739 16.183 1.00 97.06 77 ILE A N 1
ATOM 612 C CA . ILE A 1 77 ? -7.579 -3.402 16.253 1.00 97.06 77 ILE A CA 1
ATOM 613 C C . ILE A 1 77 ? -7.445 -1.941 16.671 1.00 97.06 77 ILE A C 1
ATOM 615 O O . ILE A 1 77 ? -7.929 -1.028 16.006 1.00 97.06 77 ILE A O 1
ATOM 619 N N . LEU A 1 78 ? -6.773 -1.715 17.793 1.00 96.00 78 LEU A N 1
ATOM 620 C CA . LEU A 1 78 ? -6.499 -0.396 18.341 1.00 96.00 78 LEU A CA 1
ATOM 621 C C . LEU A 1 78 ? -5.061 -0.023 18.037 1.00 96.00 78 LEU A C 1
ATOM 623 O O . LEU A 1 78 ? -4.133 -0.627 18.576 1.00 96.00 78 LEU A O 1
ATOM 627 N N . LYS A 1 79 ? -4.878 1.033 17.254 1.00 95.94 79 LYS A N 1
ATOM 628 C CA . LYS A 1 79 ? -3.594 1.710 17.093 1.00 95.94 79 LYS A CA 1
ATOM 629 C C . LYS A 1 79 ? -3.605 2.949 17.972 1.00 95.94 79 LYS A C 1
ATOM 631 O O . LYS A 1 79 ? -4.417 3.847 17.770 1.00 95.94 79 LYS A O 1
ATOM 636 N N . ALA A 1 80 ? -2.755 2.994 18.990 1.00 93.88 80 ALA A N 1
ATOM 637 C CA . ALA A 1 80 ? -2.842 4.032 20.009 1.00 93.88 80 ALA A CA 1
ATOM 638 C C . ALA A 1 80 ? -1.473 4.549 20.439 1.00 93.88 80 ALA A C 1
ATOM 640 O O . ALA A 1 80 ? -0.495 3.805 20.489 1.00 93.88 80 ALA A O 1
ATOM 641 N N . ILE A 1 81 ? -1.400 5.832 20.793 1.00 91.62 81 ILE A N 1
ATOM 642 C CA . ILE A 1 81 ? -0.149 6.405 21.289 1.00 91.62 81 ILE A CA 1
ATOM 643 C C . ILE A 1 81 ? 0.185 5.793 22.652 1.00 91.62 81 ILE A C 1
ATOM 645 O O . ILE A 1 81 ? -0.664 5.646 23.536 1.00 91.62 81 ILE A O 1
ATOM 649 N N . GLN A 1 82 ? 1.453 5.428 22.812 1.00 84.06 82 GLN A N 1
ATOM 650 C CA . GLN A 1 82 ? 2.043 5.083 24.094 1.00 84.06 82 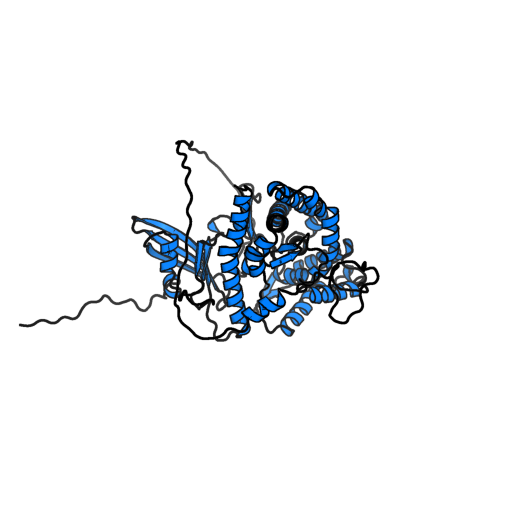GLN A CA 1
ATOM 651 C C . GLN A 1 82 ? 3.151 6.088 24.404 1.00 84.06 82 GLN A C 1
ATOM 653 O O . GLN A 1 82 ? 4.061 6.297 23.598 1.00 84.06 82 GLN A O 1
ATOM 658 N N . GLU A 1 83 ? 3.053 6.755 25.554 1.00 75.69 83 GLU A N 1
ATOM 659 C CA . GLU A 1 83 ? 4.102 7.670 25.995 1.00 75.69 83 GLU A CA 1
ATOM 660 C C . GLU A 1 83 ? 5.368 6.871 26.303 1.00 75.69 83 GLU A C 1
ATOM 662 O O . GLU A 1 83 ? 5.383 6.018 27.190 1.00 75.69 83 GLU A O 1
ATOM 667 N N . ASN A 1 84 ? 6.440 7.175 25.576 1.00 79.38 84 ASN A N 1
ATOM 668 C CA . ASN A 1 84 ? 7.783 6.726 25.903 1.00 79.38 84 ASN A CA 1
ATOM 669 C C . ASN A 1 84 ? 8.648 7.968 26.168 1.00 79.38 84 ASN A C 1
ATOM 671 O O . ASN A 1 84 ? 9.163 8.565 25.221 1.00 79.38 84 ASN A O 1
ATOM 675 N N . PRO A 1 85 ? 8.804 8.387 27.437 1.00 76.38 85 PRO A N 1
ATOM 676 C CA . PRO A 1 85 ? 9.588 9.571 27.785 1.00 76.38 85 PRO A CA 1
ATOM 677 C C . PRO A 1 85 ? 11.065 9.465 27.394 1.00 76.38 85 PRO A C 1
ATOM 679 O O . PRO A 1 85 ? 11.726 10.490 27.280 1.00 76.38 85 PRO A O 1
ATOM 682 N N . LYS A 1 86 ? 11.579 8.242 27.200 1.00 82.00 86 LYS A N 1
ATOM 683 C CA . LYS A 1 86 ? 12.968 7.982 26.803 1.00 82.00 86 LYS A CA 1
ATOM 684 C C . LYS A 1 86 ? 13.180 8.043 25.288 1.00 82.00 86 LYS A C 1
ATOM 686 O O . LYS A 1 86 ? 14.325 8.059 24.853 1.00 82.00 86 LYS A O 1
ATOM 691 N N . ALA A 1 87 ? 12.110 8.034 24.490 1.00 79.38 87 ALA A N 1
ATOM 692 C CA . ALA A 1 87 ? 12.230 8.138 23.041 1.00 79.38 87 ALA A CA 1
ATOM 693 C C . ALA A 1 87 ? 12.688 9.554 22.638 1.00 79.38 87 ALA A C 1
ATOM 695 O O . ALA A 1 87 ? 12.215 10.526 23.243 1.00 79.38 87 ALA A O 1
ATOM 696 N N . PRO A 1 88 ? 13.550 9.692 21.611 1.00 83.75 88 PRO A N 1
ATOM 697 C CA . PRO A 1 88 ? 13.932 10.992 21.070 1.00 83.75 88 PRO A CA 1
ATOM 698 C C . PRO A 1 88 ? 12.710 11.838 20.700 1.00 83.75 88 PRO A C 1
ATOM 700 O O . PRO A 1 88 ? 11.670 11.316 20.286 1.00 83.75 88 PRO A O 1
ATOM 703 N N . MET A 1 89 ? 12.835 13.162 20.827 1.00 82.56 89 MET A N 1
ATOM 704 C CA . MET A 1 89 ? 11.743 14.089 20.507 1.00 82.56 89 MET A CA 1
ATOM 705 C C . MET A 1 89 ? 11.268 13.932 19.057 1.00 82.56 89 MET A C 1
ATOM 707 O O . MET A 1 89 ? 10.066 13.968 18.805 1.00 82.56 89 MET A O 1
ATOM 711 N N . THR A 1 90 ? 12.196 13.709 18.126 1.00 79.94 90 THR A N 1
ATOM 712 C CA . THR A 1 90 ? 11.893 13.517 16.704 1.00 79.94 90 THR A CA 1
ATOM 713 C C . THR A 1 90 ? 11.048 12.263 16.479 1.00 79.94 90 THR A C 1
ATOM 715 O O . THR A 1 90 ? 9.955 12.366 15.942 1.00 79.94 90 THR A O 1
ATOM 718 N N . THR A 1 91 ? 11.428 11.119 17.059 1.00 81.06 91 THR A N 1
ATOM 719 C CA . THR A 1 91 ? 10.630 9.880 17.005 1.00 81.06 91 THR A CA 1
ATOM 720 C C . THR A 1 91 ? 9.213 10.075 17.547 1.00 81.06 91 THR A C 1
ATOM 722 O O . THR A 1 91 ? 8.243 9.564 16.988 1.00 81.06 91 THR A O 1
ATOM 725 N N . ARG A 1 92 ? 9.059 10.826 18.645 1.00 82.62 92 ARG A N 1
ATOM 726 C CA . ARG A 1 92 ? 7.730 11.142 19.192 1.00 82.62 92 ARG A CA 1
ATOM 727 C C . ARG A 1 92 ? 6.922 12.013 18.229 1.00 82.62 92 ARG A C 1
ATOM 729 O O . ARG A 1 92 ? 5.729 11.768 18.053 1.00 82.62 92 ARG A O 1
ATOM 736 N N . TYR A 1 93 ? 7.558 13.003 17.608 1.00 85.38 93 TYR A N 1
ATOM 737 C CA . TYR A 1 93 ? 6.938 13.861 16.603 1.00 85.38 93 TYR A CA 1
ATOM 738 C C . TYR A 1 93 ? 6.492 13.068 15.366 1.00 85.38 93 TYR A C 1
ATOM 740 O O . TYR A 1 93 ? 5.370 13.261 14.896 1.00 85.38 93 TYR A O 1
ATOM 748 N N . ASP A 1 94 ? 7.298 12.116 14.896 1.00 84.19 94 ASP A N 1
ATOM 749 C CA . ASP A 1 94 ? 6.961 11.264 13.750 1.00 84.19 94 ASP A CA 1
ATOM 750 C C . ASP A 1 94 ? 5.736 10.405 14.039 1.00 84.19 94 ASP A C 1
ATOM 752 O O . ASP A 1 94 ? 4.806 10.354 13.238 1.00 84.19 94 ASP A O 1
ATOM 756 N N . VAL A 1 95 ? 5.686 9.778 15.221 1.00 88.31 95 VAL A N 1
ATOM 757 C CA . VAL A 1 95 ? 4.521 8.995 15.661 1.00 88.31 95 VAL A CA 1
ATOM 758 C C . VAL A 1 95 ? 3.261 9.855 15.653 1.00 88.31 95 VAL A C 1
ATOM 760 O O . VAL A 1 95 ? 2.226 9.432 15.139 1.00 88.31 95 VAL A O 1
ATOM 763 N N . HIS A 1 96 ? 3.339 11.075 16.186 1.00 90.25 96 HIS A N 1
ATOM 764 C CA . HIS A 1 96 ? 2.206 11.997 16.188 1.00 90.25 96 HIS A CA 1
ATOM 765 C C . HIS A 1 96 ? 1.801 12.388 14.760 1.00 90.25 96 HIS A C 1
ATOM 767 O O . HIS A 1 96 ? 0.611 12.412 14.440 1.00 90.25 96 HIS A O 1
ATOM 773 N N . THR A 1 97 ? 2.771 12.656 13.890 1.00 89.38 97 THR A N 1
ATOM 774 C CA . THR A 1 97 ? 2.518 13.045 12.500 1.00 89.38 97 THR A CA 1
ATOM 775 C C . THR A 1 97 ? 1.872 11.900 11.719 1.00 89.38 97 THR A C 1
ATOM 777 O O . THR A 1 97 ? 0.843 12.113 11.083 1.00 89.38 97 THR A O 1
ATOM 780 N N . ARG A 1 98 ? 2.375 10.664 11.854 1.00 90.75 98 ARG A N 1
ATOM 781 C CA . ARG A 1 98 ? 1.789 9.462 11.233 1.00 90.75 98 ARG A CA 1
ATOM 782 C C . ARG A 1 98 ? 0.367 9.195 11.722 1.00 90.75 98 ARG A C 1
ATOM 784 O O . ARG A 1 98 ? -0.509 8.962 10.900 1.00 90.75 98 ARG A O 1
ATOM 791 N N . MET A 1 99 ? 0.113 9.283 13.031 1.00 93.31 99 MET A N 1
ATOM 792 C CA . MET A 1 99 ? -1.240 9.126 13.588 1.00 93.31 99 MET A CA 1
ATOM 793 C C . MET A 1 99 ? -2.199 10.201 13.059 1.00 93.31 99 MET A C 1
ATOM 795 O O . MET A 1 99 ? -3.320 9.890 12.676 1.00 93.31 99 MET A O 1
ATOM 799 N N . THR A 1 100 ? -1.756 11.461 13.000 1.00 93.44 100 THR A N 1
ATOM 800 C CA . THR A 1 100 ? -2.570 12.572 12.475 1.00 93.44 100 THR A CA 1
ATOM 801 C C . THR A 1 100 ? -2.889 12.370 10.996 1.00 93.44 100 THR A C 1
ATOM 803 O O . THR A 1 100 ? -4.038 12.539 10.590 1.00 93.44 100 THR A O 1
ATOM 806 N N . LYS A 1 101 ? -1.885 11.973 10.204 1.00 93.81 101 LYS A N 1
ATOM 807 C CA . LYS A 1 101 ? -2.034 11.694 8.775 1.00 93.81 101 LYS A CA 1
ATOM 808 C C . LYS A 1 101 ? -2.980 10.520 8.528 1.00 93.81 101 LYS A C 1
ATOM 810 O O . LYS A 1 101 ? -3.873 10.655 7.705 1.00 93.81 101 LYS A O 1
ATOM 815 N N . GLU A 1 102 ? -2.848 9.418 9.268 1.00 95.38 102 GLU A N 1
ATOM 816 C CA . GLU A 1 102 ? -3.747 8.262 9.129 1.00 95.38 102 GLU A CA 1
ATOM 817 C C . GLU A 1 102 ? -5.207 8.644 9.366 1.00 95.38 102 GLU A C 1
ATOM 819 O O . GLU A 1 102 ? -6.073 8.307 8.568 1.00 95.38 102 GLU A O 1
ATOM 824 N N . ILE A 1 103 ? -5.467 9.406 10.434 1.00 95.31 103 ILE A N 1
ATOM 825 C CA . ILE A 1 103 ? -6.811 9.888 10.754 1.00 95.31 103 ILE A CA 1
ATOM 826 C C . ILE A 1 103 ? -7.345 10.755 9.617 1.00 95.31 103 ILE A C 1
ATOM 828 O O . ILE A 1 103 ? -8.462 10.527 9.172 1.00 95.31 103 ILE A O 1
ATOM 832 N N . ALA A 1 104 ? -6.556 11.719 9.134 1.00 94.88 104 ALA A N 1
ATOM 833 C CA . ALA A 1 104 ? -6.969 12.608 8.052 1.00 94.88 104 ALA A CA 1
ATOM 834 C C . ALA A 1 104 ? -7.245 11.851 6.743 1.00 94.88 104 ALA A C 1
ATOM 836 O O . ALA A 1 104 ? -8.229 12.135 6.065 1.00 94.88 104 ALA A O 1
ATOM 837 N N . ILE A 1 105 ? -6.422 10.858 6.408 1.00 95.75 105 ILE A N 1
ATOM 838 C CA . ILE A 1 105 ? -6.630 10.022 5.226 1.00 95.75 105 ILE A CA 1
ATOM 839 C C . ILE A 1 105 ? -7.944 9.250 5.353 1.00 95.75 105 ILE A C 1
ATOM 841 O O . ILE A 1 105 ? -8.810 9.357 4.485 1.00 95.75 105 ILE A O 1
ATOM 845 N N . CYS A 1 106 ? -8.130 8.541 6.465 1.00 95.69 106 CYS A N 1
ATOM 846 C CA . CYS A 1 106 ? -9.291 7.683 6.645 1.00 95.69 106 CYS A CA 1
ATOM 847 C C . CYS A 1 106 ? -10.609 8.457 6.808 1.00 95.69 106 CYS A C 1
ATOM 849 O O . CYS A 1 106 ? -11.639 7.946 6.388 1.00 95.69 106 CYS A O 1
ATOM 851 N N . SER A 1 107 ? -10.602 9.657 7.408 1.00 93.69 107 SER A N 1
ATOM 852 C CA . SER A 1 107 ? -11.829 10.433 7.678 1.00 93.69 107 SER A CA 1
ATOM 853 C C . SER A 1 107 ? -12.086 11.614 6.747 1.00 93.69 107 SER A C 1
ATOM 855 O O . SER A 1 107 ? -13.109 12.274 6.890 1.00 93.69 107 SER A O 1
ATOM 857 N N . LYS A 1 108 ? -11.151 11.960 5.856 1.00 95.50 108 LYS A N 1
ATOM 858 C CA . LYS A 1 108 ? -11.329 13.091 4.930 1.00 95.50 108 LYS A CA 1
ATOM 859 C C . LYS A 1 108 ? -10.972 12.730 3.503 1.00 95.50 108 LYS A C 1
ATOM 861 O O . LYS A 1 108 ? -11.768 12.983 2.608 1.00 95.50 108 LYS A O 1
ATOM 866 N N . LEU A 1 109 ? -9.793 12.146 3.277 1.00 96.62 109 LEU A N 1
ATOM 867 C CA . LEU A 1 109 ? -9.356 11.800 1.920 1.00 96.62 109 LEU A CA 1
ATOM 868 C C . LEU A 1 109 ? -10.284 10.753 1.302 1.00 96.62 109 LEU A C 1
ATOM 870 O O . LEU A 1 109 ? -10.740 10.924 0.174 1.00 96.62 109 LEU A O 1
ATOM 874 N N . PHE A 1 110 ? -10.585 9.690 2.050 1.00 96.69 110 PHE A N 1
ATOM 875 C CA . PHE A 1 110 ? -11.486 8.631 1.595 1.00 96.69 110 PHE A CA 1
ATOM 876 C C . PHE A 1 110 ? -12.892 9.157 1.294 1.00 96.69 110 PHE A C 1
ATOM 878 O O . PHE A 1 110 ? -13.448 8.809 0.254 1.00 96.69 110 PHE A O 1
ATOM 885 N N . ASP A 1 111 ? -13.421 10.049 2.132 1.00 95.69 111 ASP A N 1
ATOM 886 C CA . ASP A 1 111 ? -14.724 10.681 1.905 1.00 95.69 111 ASP A CA 1
ATOM 887 C C . ASP A 1 111 ? -14.703 11.598 0.677 1.00 95.69 111 ASP A C 1
ATOM 889 O O . ASP A 1 111 ? -15.601 11.527 -0.157 1.00 95.69 111 ASP A O 1
ATOM 893 N N . ALA A 1 112 ? -13.646 12.395 0.489 1.00 96.88 112 ALA A N 1
ATOM 894 C CA . ALA A 1 112 ? -13.509 13.272 -0.674 1.00 96.88 112 ALA A CA 1
ATOM 895 C C . ALA A 1 112 ? -13.500 12.491 -2.000 1.00 96.88 112 ALA A C 1
ATOM 897 O O . ALA A 1 112 ? -14.163 12.892 -2.964 1.00 96.88 112 ALA A O 1
ATOM 898 N N . ILE A 1 113 ? -12.779 11.364 -2.044 1.00 97.31 113 ILE A N 1
ATOM 899 C CA . ILE A 1 113 ? -12.759 10.472 -3.210 1.00 97.31 113 ILE A CA 1
ATOM 900 C C . ILE A 1 113 ? -14.104 9.756 -3.366 1.00 97.31 113 ILE A C 1
ATOM 902 O O . ILE A 1 113 ? -14.627 9.688 -4.477 1.00 97.31 113 ILE A O 1
ATOM 906 N N . GLY A 1 114 ? -14.694 9.267 -2.274 1.00 95.94 114 GLY A N 1
ATOM 907 C CA . GLY A 1 114 ? -15.998 8.608 -2.295 1.00 95.94 114 GLY A CA 1
ATOM 908 C C . GLY A 1 114 ? -17.109 9.529 -2.800 1.00 95.94 114 GLY A C 1
ATOM 909 O O . GLY A 1 114 ? -17.924 9.132 -3.629 1.00 95.94 114 GLY A O 1
ATOM 910 N N . ASP A 1 115 ? -17.114 10.791 -2.383 1.00 95.38 115 ASP A N 1
ATOM 911 C CA . ASP A 1 115 ? -18.067 11.788 -2.864 1.00 95.38 115 ASP A CA 1
ATOM 912 C C . ASP A 1 115 ? -17.829 12.152 -4.331 1.00 95.38 115 ASP A C 1
ATOM 914 O O . ASP A 1 115 ? -18.784 12.407 -5.066 1.00 95.38 115 ASP A O 1
ATOM 918 N N . TYR A 1 116 ? -16.574 12.151 -4.789 1.00 96.56 116 TYR A N 1
ATOM 919 C CA . TYR A 1 116 ? -16.269 12.236 -6.216 1.00 96.56 116 TYR A CA 1
ATOM 920 C C . TYR A 1 116 ? -16.846 11.041 -6.988 1.00 96.56 116 TYR A C 1
ATOM 922 O O . TYR A 1 116 ? -17.537 11.252 -7.983 1.00 96.56 116 TYR A O 1
ATOM 930 N N . GLN A 1 117 ? -16.638 9.814 -6.505 1.00 96.69 117 GLN A N 1
ATOM 931 C CA . GLN A 1 117 ? -17.175 8.597 -7.118 1.00 96.69 117 GLN A CA 1
ATOM 932 C C . GLN A 1 117 ? -18.705 8.637 -7.230 1.00 96.69 117 GLN A C 1
ATOM 934 O O . GLN A 1 117 ? -19.236 8.403 -8.316 1.00 96.69 117 GLN A O 1
ATOM 939 N N . LYS A 1 118 ? -19.409 9.053 -6.167 1.00 95.81 118 LYS A N 1
ATOM 940 C CA . LYS A 1 118 ? -20.872 9.247 -6.188 1.00 95.81 118 LYS A CA 1
ATOM 941 C C . LYS A 1 118 ? -21.306 10.255 -7.252 1.00 95.81 118 LYS A C 1
ATOM 943 O O . LYS A 1 118 ? -22.244 9.994 -7.994 1.00 95.81 118 LYS A O 1
ATOM 948 N N . ARG A 1 119 ? -20.619 11.403 -7.360 1.00 95.06 119 ARG A N 1
ATOM 949 C CA . ARG A 1 119 ? -20.938 12.441 -8.364 1.00 95.06 119 ARG A CA 1
ATOM 950 C C . ARG A 1 119 ? -20.764 11.958 -9.803 1.00 95.06 119 ARG A C 1
ATOM 952 O O . ARG A 1 119 ? -21.438 12.469 -10.689 1.00 95.06 119 ARG A O 1
ATOM 959 N N . VAL A 1 120 ? -19.854 11.014 -10.035 1.00 94.44 120 VAL A N 1
ATOM 960 C CA . VAL A 1 120 ? -19.621 10.406 -11.354 1.00 94.44 120 VAL A CA 1
ATOM 961 C C . VAL A 1 120 ? -20.599 9.253 -11.639 1.00 94.44 120 VAL A C 1
ATOM 963 O O . VAL A 1 120 ? -20.686 8.816 -12.782 1.00 94.44 120 VAL A O 1
ATOM 966 N N . GLY A 1 121 ? -21.379 8.812 -10.645 1.00 94.50 121 GLY A N 1
ATOM 967 C CA . GLY A 1 121 ? -22.367 7.736 -10.781 1.00 94.50 121 GLY A CA 1
ATOM 968 C C . GLY A 1 121 ? -21.834 6.340 -10.442 1.00 94.50 121 GLY A C 1
ATOM 969 O O . GLY A 1 121 ? -22.406 5.349 -10.880 1.00 94.50 121 GLY A O 1
ATOM 970 N N . ILE A 1 122 ? -20.734 6.237 -9.689 1.00 93.00 122 ILE A N 1
ATOM 971 C CA . ILE A 1 122 ? -20.220 4.950 -9.201 1.00 93.00 122 ILE A CA 1
ATOM 972 C C . ILE A 1 122 ? -20.984 4.542 -7.940 1.00 93.00 122 ILE A C 1
ATOM 974 O O . ILE A 1 122 ? -20.991 5.286 -6.959 1.00 93.00 122 ILE A O 1
ATOM 978 N N . GLU A 1 123 ? -21.581 3.348 -7.945 1.00 80.94 123 GLU A N 1
ATOM 979 C CA . GLU A 1 123 ? -22.467 2.898 -6.858 1.00 80.94 123 GLU A CA 1
ATOM 980 C C . GLU A 1 123 ? -21.928 1.714 -6.041 1.00 80.94 123 GLU A C 1
ATOM 982 O O . GLU A 1 123 ? -22.285 1.576 -4.872 1.00 80.94 123 GLU A O 1
ATOM 987 N N . THR A 1 124 ? -21.064 0.866 -6.612 1.00 77.56 124 THR A N 1
ATOM 988 C CA . THR A 1 124 ? -20.757 -0.454 -6.025 1.00 77.56 124 THR A CA 1
ATOM 989 C C . THR A 1 124 ? -19.368 -0.576 -5.402 1.00 77.56 124 THR A C 1
ATOM 991 O O . THR A 1 124 ? -19.232 -1.188 -4.345 1.00 77.56 124 THR A O 1
ATOM 994 N N . THR A 1 125 ? -18.333 -0.005 -6.024 1.00 88.00 125 THR A N 1
ATOM 995 C CA . THR A 1 125 ? -16.937 -0.213 -5.602 1.00 88.00 125 THR A CA 1
ATOM 996 C C . THR A 1 125 ? -16.265 1.124 -5.320 1.00 88.00 125 THR A C 1
ATOM 998 O O . THR A 1 125 ? -15.922 1.875 -6.233 1.00 88.00 125 THR A O 1
ATOM 1001 N N . TYR A 1 126 ? -16.073 1.426 -4.038 1.00 95.00 126 TYR A N 1
ATOM 1002 C CA . TYR A 1 126 ? -15.497 2.688 -3.576 1.00 95.00 126 TYR A CA 1
ATOM 1003 C C . TYR A 1 126 ? -14.021 2.549 -3.212 1.00 95.00 126 TYR A C 1
ATOM 1005 O O . TYR A 1 126 ? -13.584 1.514 -2.730 1.00 95.00 126 TYR A O 1
ATOM 1013 N N . PHE A 1 127 ? -13.255 3.625 -3.376 1.00 96.62 127 PHE A N 1
ATOM 1014 C CA . PHE A 1 127 ? -11.820 3.672 -3.088 1.00 96.62 127 PHE A CA 1
ATOM 1015 C C . PHE A 1 127 ? -11.461 3.186 -1.672 1.00 96.62 127 PHE A C 1
ATOM 1017 O O . PHE A 1 127 ? -10.480 2.473 -1.472 1.00 96.62 127 PHE A O 1
ATOM 1024 N N . ASN A 1 128 ? -12.279 3.532 -0.676 1.00 95.31 128 ASN A N 1
ATOM 1025 C CA . ASN A 1 128 ? -12.062 3.140 0.716 1.00 95.31 128 ASN A CA 1
ATOM 1026 C C . ASN A 1 128 ? -12.257 1.634 0.972 1.00 95.31 128 ASN A C 1
ATOM 1028 O O . ASN A 1 128 ? -11.786 1.139 1.996 1.00 95.31 128 ASN A O 1
ATOM 1032 N N . SER A 1 129 ? -12.888 0.886 0.056 1.00 95.94 129 SER A N 1
ATOM 1033 C CA . SER A 1 129 ? -13.037 -0.568 0.185 1.00 95.94 129 SER A CA 1
ATOM 1034 C C . SER A 1 129 ? -11.701 -1.304 0.092 1.00 95.94 129 SER A C 1
ATOM 1036 O O . SER A 1 129 ? -11.611 -2.443 0.551 1.00 95.94 129 SER A O 1
ATOM 1038 N N . LEU A 1 130 ? -10.654 -0.662 -0.434 1.00 97.75 130 LEU A N 1
ATOM 1039 C CA . LEU A 1 130 ? -9.293 -1.192 -0.444 1.00 97.75 130 LEU A CA 1
ATOM 1040 C C . LEU A 1 130 ? -8.664 -1.266 0.954 1.00 97.75 130 LEU A C 1
ATOM 1042 O O . LEU A 1 130 ? -7.679 -1.973 1.136 1.00 97.75 130 LEU A O 1
ATOM 1046 N N . PHE A 1 131 ? -9.206 -0.557 1.945 1.00 97.81 131 PHE A N 1
ATOM 1047 C CA . PHE A 1 131 ? -8.602 -0.405 3.269 1.00 97.81 131 PHE A CA 1
ATOM 1048 C C . PHE A 1 131 ? -9.470 -1.048 4.366 1.00 97.81 131 PHE A C 1
ATOM 1050 O O . PHE A 1 131 ? -10.672 -1.275 4.169 1.00 97.81 131 PHE A O 1
ATOM 1057 N N . PRO A 1 132 ? -8.888 -1.377 5.537 1.00 96.94 132 PRO A N 1
ATOM 1058 C CA . PRO A 1 132 ? -9.657 -1.751 6.715 1.00 96.94 132 PRO A CA 1
ATOM 1059 C C . PRO A 1 132 ? -10.635 -0.640 7.101 1.00 96.94 132 PRO A C 1
ATOM 1061 O O . PRO A 1 132 ? -10.300 0.546 7.068 1.00 96.94 132 PRO A O 1
ATOM 1064 N N . HIS A 1 133 ? -11.835 -1.025 7.524 1.00 95.44 133 HIS A N 1
ATOM 1065 C CA . HIS A 1 133 ? -12.830 -0.066 7.980 1.00 95.44 133 HIS A CA 1
ATOM 1066 C C . HIS A 1 133 ? -12.393 0.569 9.309 1.00 95.44 133 HIS A C 1
ATOM 1068 O O . HIS A 1 133 ? -12.188 -0.119 10.313 1.00 95.44 133 HIS A O 1
ATOM 1074 N N . MET A 1 134 ? -12.226 1.896 9.303 1.00 96.94 134 MET A N 1
ATOM 1075 C CA . MET A 1 134 ? -11.941 2.680 10.503 1.00 96.94 134 MET A CA 1
ATOM 1076 C C . MET A 1 134 ? -13.247 2.944 11.254 1.00 96.94 134 MET A C 1
ATOM 1078 O O . MET A 1 134 ? -13.974 3.885 10.951 1.00 96.94 134 MET A O 1
ATOM 1082 N N . VAL A 1 135 ? -13.515 2.116 12.259 1.00 95.81 135 VAL A N 1
ATOM 1083 C CA . VAL A 1 135 ? -14.734 2.142 13.078 1.00 95.81 135 VAL A CA 1
ATOM 1084 C C . VAL A 1 135 ? -14.879 3.454 13.842 1.00 95.81 135 VAL A C 1
ATOM 1086 O O . VAL A 1 135 ? -15.968 4.013 13.936 1.00 95.81 135 VAL A O 1
ATOM 1089 N N . ALA A 1 136 ? -13.787 3.920 14.446 1.00 96.25 136 ALA A N 1
ATOM 1090 C CA . ALA A 1 136 ? -13.770 5.145 15.230 1.00 96.25 136 ALA A CA 1
ATOM 1091 C C . ALA A 1 136 ? -12.348 5.671 15.384 1.00 96.25 136 ALA A C 1
ATOM 1093 O O . ALA A 1 136 ? -11.360 4.942 15.281 1.00 96.25 136 ALA A O 1
ATOM 1094 N N . THR A 1 137 ? -12.236 6.951 15.703 1.00 96.00 137 THR A N 1
ATOM 1095 C CA . THR A 1 137 ? -10.948 7.583 15.947 1.00 96.00 137 THR A CA 1
ATOM 1096 C C . THR A 1 137 ? -11.084 8.732 16.926 1.00 96.00 137 THR A C 1
ATOM 1098 O O . THR A 1 137 ? -12.151 9.318 17.093 1.00 96.00 137 THR A O 1
ATOM 1101 N N . ARG A 1 138 ? -9.983 9.068 17.588 1.00 94.88 138 ARG A N 1
ATOM 1102 C CA . ARG A 1 138 ? -9.867 10.283 18.379 1.00 94.88 138 ARG A CA 1
ATOM 1103 C C . ARG A 1 138 ? -8.437 10.771 18.331 1.00 94.88 138 ARG A C 1
ATOM 1105 O O . ARG A 1 138 ? -7.528 10.039 18.704 1.00 94.88 138 ARG A O 1
ATOM 1112 N N . LEU A 1 139 ? -8.258 12.034 17.961 1.00 93.56 139 LEU A N 1
ATOM 1113 C CA . LEU A 1 139 ? -6.944 12.672 17.948 1.00 93.56 139 LEU A CA 1
ATOM 1114 C C . LEU A 1 139 ? -6.474 13.022 19.370 1.00 93.56 139 LEU A C 1
ATOM 1116 O O . LEU A 1 139 ? -5.322 12.800 19.724 1.00 93.56 139 LEU A O 1
ATOM 1120 N N . ASN A 1 140 ? -7.364 13.562 20.201 1.00 92.81 140 ASN A N 1
ATOM 1121 C CA . ASN A 1 140 ? -7.082 13.955 21.583 1.00 92.81 140 ASN A CA 1
ATOM 1122 C C . ASN A 1 140 ? -8.387 14.087 22.395 1.00 92.81 140 ASN A C 1
ATOM 1124 O O . ASN A 1 140 ? -9.481 13.990 21.841 1.00 92.81 140 ASN A O 1
ATOM 1128 N N . LEU A 1 141 ? -8.293 14.297 23.712 1.00 90.00 141 LEU A N 1
ATOM 1129 C CA . LEU A 1 141 ? -9.476 14.522 24.565 1.00 90.00 141 LEU A CA 1
ATOM 1130 C C . LEU A 1 141 ? -9.989 15.967 24.573 1.00 90.00 141 LEU A C 1
ATOM 1132 O O . LEU A 1 141 ? -11.048 16.227 25.142 1.00 90.00 141 LEU A O 1
ATOM 1136 N N . THR A 1 142 ? -9.227 16.917 24.036 1.00 85.06 142 THR A N 1
ATOM 1137 C CA . THR A 1 142 ? -9.545 18.347 24.101 1.00 85.06 142 THR A CA 1
ATOM 1138 C C . THR A 1 142 ? -9.764 18.871 22.685 1.00 85.06 142 THR A C 1
ATOM 1140 O O . THR A 1 142 ? -8.777 19.225 22.040 1.00 85.06 142 THR A O 1
ATOM 1143 N N . PRO A 1 143 ? -11.024 18.985 22.216 1.00 70.00 143 PRO A N 1
ATOM 1144 C CA . PRO A 1 143 ? -11.353 19.226 20.806 1.00 70.00 143 PRO A CA 1
ATOM 1145 C C . PRO A 1 143 ? -10.663 20.435 20.156 1.00 70.00 143 PRO A C 1
ATOM 1147 O O . PRO A 1 143 ? -10.515 20.480 18.943 1.00 70.00 143 PRO A O 1
ATOM 1150 N N . THR A 1 144 ? -10.215 21.411 20.949 1.00 71.00 144 THR A N 1
ATOM 1151 C CA . THR A 1 144 ? -9.522 22.616 20.472 1.00 71.00 144 THR A CA 1
ATOM 1152 C C . THR A 1 144 ? -8.053 22.395 20.095 1.00 71.00 144 THR A C 1
ATOM 1154 O O . THR A 1 144 ? -7.418 23.303 19.563 1.00 71.00 144 THR A O 1
ATOM 1157 N N . ARG A 1 145 ? -7.468 21.220 20.368 1.00 77.50 145 ARG A N 1
ATOM 1158 C CA . ARG A 1 145 ? -6.069 20.917 20.031 1.00 77.50 145 ARG A CA 1
ATOM 1159 C C . ARG A 1 145 ? -5.960 20.264 18.655 1.00 77.50 145 ARG A C 1
ATOM 1161 O O . ARG A 1 145 ? -6.631 19.279 18.372 1.00 77.50 145 ARG A O 1
ATOM 1168 N N . SER A 1 146 ? -5.012 20.733 17.848 1.00 81.06 146 SER A N 1
ATOM 1169 C CA . SER A 1 146 ? -4.697 20.182 16.519 1.00 81.06 146 SER A CA 1
ATOM 1170 C C . SER A 1 146 ? -3.661 19.050 16.533 1.00 81.06 146 SER A C 1
ATOM 1172 O O . SER A 1 146 ? -3.248 18.579 15.477 1.00 81.06 146 SER A O 1
ATOM 1174 N N . ARG A 1 147 ? -3.203 18.614 17.716 1.00 85.19 147 ARG A N 1
ATOM 1175 C CA . ARG A 1 147 ? -2.153 17.595 17.866 1.00 85.19 147 ARG A CA 1
ATOM 1176 C C . ARG A 1 147 ? -2.641 16.367 18.635 1.00 85.19 147 ARG A C 1
ATOM 1178 O O . ARG A 1 147 ? -3.482 16.517 19.528 1.00 85.19 147 ARG A O 1
ATOM 1185 N N . PRO A 1 148 ? -2.070 15.182 18.351 1.00 90.69 148 PRO A N 1
ATOM 1186 C CA . PRO A 1 148 ? -2.309 13.991 19.147 1.00 90.69 148 PRO A CA 1
ATOM 1187 C C . PRO A 1 148 ? -1.879 14.157 20.604 1.00 90.69 148 PRO A C 1
ATOM 1189 O O . PRO A 1 148 ? -0.832 14.751 20.882 1.00 90.69 148 PRO A O 1
ATOM 1192 N N . ASP A 1 149 ? -2.650 13.582 21.525 1.00 90.62 149 ASP A N 1
ATOM 1193 C CA . ASP A 1 149 ? -2.246 13.379 22.919 1.00 90.62 149 ASP A CA 1
ATOM 1194 C C . ASP A 1 149 ? -2.109 11.877 23.247 1.00 90.62 149 ASP A C 1
ATOM 1196 O O . ASP A 1 149 ? -2.258 11.010 22.385 1.00 90.62 149 ASP A O 1
ATOM 1200 N N . ARG A 1 150 ? -1.828 11.538 24.510 1.00 89.31 150 ARG A N 1
ATOM 1201 C CA . ARG A 1 150 ? -1.698 10.139 24.963 1.00 89.31 150 ARG A CA 1
ATOM 1202 C C . ARG A 1 150 ? -2.974 9.292 24.843 1.00 89.31 150 ARG A C 1
ATOM 1204 O O . ARG A 1 150 ? -2.920 8.084 25.049 1.00 89.31 150 ARG A O 1
ATOM 1211 N N . TYR A 1 151 ? -4.118 9.916 24.576 1.00 92.94 151 TYR A N 1
ATOM 1212 C CA . TYR A 1 151 ? -5.412 9.274 24.354 1.00 92.94 151 TYR A CA 1
ATOM 1213 C C . TYR A 1 151 ? -5.784 9.210 22.869 1.00 92.94 151 TYR A C 1
ATOM 1215 O O . TYR A 1 151 ? -6.907 8.788 22.558 1.00 92.94 151 TYR A O 1
ATOM 1223 N N . CYS A 1 152 ? -4.861 9.612 21.984 1.00 95.06 152 CYS A N 1
ATOM 1224 C CA . CYS A 1 152 ? -4.971 9.414 20.550 1.00 95.06 152 CYS A CA 1
ATOM 1225 C C . CYS A 1 152 ? -5.089 7.921 20.235 1.00 95.06 152 CYS A C 1
ATOM 1227 O O . CYS A 1 152 ? -4.257 7.113 20.669 1.00 95.06 152 CYS A O 1
ATOM 1229 N N . VAL A 1 153 ? -6.135 7.564 19.498 1.00 96.38 153 VAL A N 1
ATOM 1230 C CA . VAL A 1 153 ? -6.456 6.185 19.141 1.00 96.38 153 VAL A CA 1
ATOM 1231 C C . VAL A 1 153 ? -7.158 6.145 17.793 1.00 96.38 153 VAL A C 1
ATOM 1233 O O . VAL A 1 153 ? -8.009 6.981 17.506 1.00 96.38 153 VAL A O 1
ATOM 1236 N N . ILE A 1 154 ? -6.815 5.140 16.999 1.00 97.62 154 ILE A N 1
ATOM 1237 C CA . ILE A 1 154 ? -7.528 4.727 15.797 1.00 97.62 154 ILE A CA 1
ATOM 1238 C C . ILE A 1 154 ? -8.037 3.311 16.059 1.00 97.62 154 ILE A C 1
ATOM 1240 O O . ILE A 1 154 ? -7.293 2.476 16.581 1.00 97.62 154 ILE A O 1
ATOM 1244 N N . ILE A 1 155 ? -9.306 3.066 15.751 1.00 97.56 155 ILE A N 1
ATOM 1245 C CA . ILE A 1 155 ? -9.984 1.787 15.947 1.00 97.56 155 ILE A CA 1
ATOM 1246 C C . ILE A 1 155 ? -10.396 1.270 14.572 1.00 97.56 155 ILE A C 1
ATOM 1248 O O . ILE A 1 155 ? -11.202 1.904 13.894 1.00 97.56 155 ILE A O 1
ATOM 1252 N N . TYR A 1 156 ? -9.849 0.123 14.183 1.00 97.75 156 TYR A N 1
ATOM 1253 C CA . TYR A 1 156 ? -10.228 -0.610 12.978 1.00 97.75 156 TYR A CA 1
ATOM 1254 C C . TYR A 1 156 ? -11.013 -1.868 13.337 1.00 97.75 156 TYR A C 1
ATOM 1256 O O . TYR A 1 156 ? -10.842 -2.416 14.432 1.00 97.75 156 TYR A O 1
ATOM 1264 N N . ASP A 1 157 ? -11.821 -2.355 12.399 1.00 96.00 157 ASP A N 1
ATOM 1265 C CA . ASP A 1 157 ? -12.320 -3.726 12.472 1.00 96.00 157 ASP A CA 1
ATOM 1266 C C . ASP A 1 157 ? -11.151 -4.720 12.449 1.00 96.00 157 ASP A C 1
ATOM 1268 O O . ASP A 1 157 ? -10.151 -4.528 11.751 1.00 96.00 157 ASP A O 1
ATOM 1272 N N . ASP A 1 158 ? -11.267 -5.781 13.247 1.00 96.19 158 ASP A N 1
ATOM 1273 C CA . ASP A 1 158 ? -10.340 -6.906 13.191 1.00 96.19 158 ASP A CA 1
ATOM 1274 C C . ASP A 1 158 ? -10.608 -7.725 11.925 1.00 96.19 158 ASP A C 1
ATOM 1276 O O . ASP A 1 158 ? -11.706 -8.252 11.740 1.00 96.19 158 ASP A O 1
ATOM 1280 N N . LEU A 1 159 ? -9.609 -7.809 11.048 1.00 96.81 159 LEU A N 1
ATOM 1281 C CA . LEU A 1 159 ? -9.728 -8.489 9.762 1.00 96.81 159 LEU A CA 1
ATOM 1282 C C . LEU A 1 159 ? -9.596 -10.016 9.872 1.00 96.81 159 LEU A C 1
ATOM 1284 O O . LEU A 1 159 ? -10.155 -10.719 9.029 1.00 96.81 159 LEU A O 1
ATOM 1288 N N . ASP A 1 160 ? -8.929 -10.527 10.916 1.00 94.31 160 ASP A N 1
ATOM 1289 C CA . ASP A 1 160 ? -8.756 -11.968 11.157 1.00 94.31 160 ASP A CA 1
ATOM 1290 C C . ASP A 1 160 ? -10.111 -12.722 11.163 1.00 94.31 160 ASP A C 1
ATOM 1292 O O . ASP A 1 160 ? -10.274 -13.671 10.393 1.00 94.31 160 ASP A O 1
ATOM 1296 N N . PRO A 1 161 ? -11.133 -12.326 11.958 1.00 94.56 161 PRO A N 1
ATOM 1297 C CA . PRO A 1 161 ? -12.442 -12.989 11.958 1.00 94.56 161 PRO A CA 1
ATOM 1298 C C . PRO A 1 161 ? -13.261 -12.758 10.679 1.00 94.56 161 PRO A C 1
ATOM 1300 O O . PRO A 1 161 ? -14.284 -13.414 10.500 1.00 94.56 161 PRO A O 1
ATOM 1303 N N . LEU A 1 162 ? -12.845 -11.832 9.808 1.00 95.50 162 LEU A N 1
ATOM 1304 C CA . LEU A 1 162 ? -13.481 -11.568 8.513 1.00 95.50 162 LEU A CA 1
ATOM 1305 C C . LEU A 1 162 ? -12.867 -12.411 7.378 1.00 95.50 162 LEU A C 1
ATOM 1307 O O . LEU A 1 162 ? -13.282 -12.280 6.224 1.00 95.50 162 LEU A O 1
ATOM 1311 N N . GLY A 1 163 ? -11.905 -13.281 7.706 1.00 96.62 163 GLY A N 1
ATOM 1312 C CA . GLY A 1 163 ? -11.277 -14.223 6.781 1.00 96.62 163 GLY A CA 1
ATOM 1313 C C . GLY A 1 163 ? -10.140 -13.632 5.951 1.00 96.62 163 GLY A C 1
ATOM 1314 O O . GLY A 1 163 ? -9.712 -14.269 4.991 1.00 96.62 163 GLY A O 1
ATOM 1315 N N . TYR A 1 164 ? -9.654 -12.430 6.281 1.00 98.06 164 TYR A N 1
ATOM 1316 C CA . TYR A 1 164 ? -8.442 -11.904 5.655 1.00 98.06 164 TYR A CA 1
ATOM 1317 C C . TYR A 1 164 ? -7.224 -12.363 6.447 1.00 98.06 164 TYR A C 1
ATOM 1319 O O . TYR A 1 164 ? -7.189 -12.247 7.673 1.00 98.06 164 TYR A O 1
ATOM 1327 N N . HIS A 1 165 ? -6.192 -12.808 5.740 1.00 96.56 165 HIS A N 1
ATOM 1328 C CA . HIS A 1 165 ? -4.942 -13.259 6.334 1.00 96.56 165 HIS A CA 1
ATOM 1329 C C . HIS A 1 165 ? -3.746 -12.754 5.530 1.00 96.56 165 HIS A C 1
ATOM 1331 O O . HIS A 1 165 ? -3.853 -12.460 4.340 1.00 96.56 165 HIS A O 1
ATOM 1337 N N . PHE A 1 166 ? -2.593 -12.640 6.184 1.00 94.69 166 PHE A N 1
ATOM 1338 C CA . PHE A 1 166 ? -1.337 -12.443 5.468 1.00 94.69 166 PHE A CA 1
ATOM 1339 C C . PHE A 1 166 ? -0.924 -13.732 4.771 1.00 94.69 166 PHE A C 1
ATOM 1341 O O . PHE A 1 166 ? -1.078 -14.822 5.326 1.00 94.69 166 PHE A O 1
ATOM 1348 N N . GLU A 1 167 ? -0.340 -13.593 3.588 1.00 92.94 167 GLU A N 1
ATOM 1349 C CA . GLU A 1 167 ? 0.273 -14.716 2.891 1.00 92.94 167 GLU A CA 1
ATOM 1350 C C . GLU A 1 167 ? 1.741 -14.889 3.278 1.00 92.94 167 GLU A C 1
ATOM 1352 O O . GLU A 1 167 ? 2.362 -14.028 3.912 1.00 92.94 167 GLU A O 1
ATOM 1357 N N . ASN A 1 168 ? 2.302 -16.046 2.932 1.00 89.19 168 ASN A N 1
ATOM 1358 C CA . ASN A 1 168 ? 3.680 -16.358 3.261 1.00 89.19 168 ASN A CA 1
ATOM 1359 C C . ASN A 1 168 ? 4.638 -15.501 2.419 1.00 89.19 168 ASN A C 1
ATOM 1361 O O . ASN A 1 168 ? 4.824 -15.712 1.221 1.00 89.19 168 ASN A O 1
ATOM 1365 N N . ALA A 1 169 ? 5.291 -14.554 3.089 1.00 85.88 169 ALA A N 1
ATOM 1366 C CA . ALA A 1 169 ? 6.267 -13.652 2.496 1.00 85.88 169 ALA A CA 1
ATOM 1367 C C . ALA A 1 169 ? 7.417 -14.373 1.767 1.00 85.88 169 ALA A C 1
ATOM 1369 O O . ALA A 1 169 ? 7.888 -13.860 0.756 1.00 85.88 169 ALA A O 1
ATOM 1370 N N . CYS A 1 170 ? 7.849 -15.550 2.240 1.00 82.56 170 CYS A N 1
ATOM 1371 C CA . CYS A 1 170 ? 8.954 -16.300 1.636 1.00 82.56 170 CYS A CA 1
ATOM 1372 C C . CYS A 1 170 ? 8.575 -16.944 0.297 1.00 82.56 170 CYS A C 1
ATOM 1374 O O . CYS A 1 170 ? 9.422 -17.053 -0.586 1.00 82.56 170 CYS A O 1
ATOM 1376 N N . THR A 1 171 ? 7.314 -17.358 0.125 1.00 86.00 171 THR A N 1
ATOM 1377 C CA . THR A 1 171 ? 6.836 -17.927 -1.146 1.00 86.00 171 THR A CA 1
ATOM 1378 C C . THR A 1 171 ? 6.415 -16.844 -2.136 1.00 86.00 171 THR A C 1
ATOM 1380 O O . THR A 1 171 ? 6.545 -17.034 -3.344 1.00 86.00 171 THR A O 1
ATOM 1383 N N . GLY A 1 172 ? 5.944 -15.701 -1.630 1.00 92.19 172 GLY A N 1
ATOM 1384 C CA . GLY A 1 172 ? 5.289 -14.681 -2.441 1.00 92.19 172 GLY A CA 1
ATOM 1385 C C . GLY A 1 172 ? 3.865 -15.083 -2.834 1.00 92.19 172 GLY A C 1
ATOM 1386 O O . GLY A 1 172 ? 3.402 -16.179 -2.511 1.00 92.19 172 GLY A O 1
ATOM 1387 N N . PHE A 1 173 ? 3.181 -14.175 -3.527 1.00 96.19 173 PHE A N 1
ATOM 1388 C CA . PHE A 1 173 ? 1.843 -14.396 -4.067 1.00 96.19 173 PHE A CA 1
ATOM 1389 C C . PHE A 1 173 ? 1.869 -15.323 -5.290 1.00 96.19 173 PHE A C 1
ATOM 1391 O O . PHE A 1 173 ? 2.762 -15.229 -6.139 1.00 96.19 173 PHE A O 1
ATOM 1398 N N . ASP A 1 174 ? 0.854 -16.185 -5.382 1.00 95.62 174 ASP A N 1
ATOM 1399 C CA . ASP A 1 174 ? 0.529 -16.943 -6.595 1.00 95.62 174 ASP A CA 1
ATOM 1400 C C . ASP A 1 174 ? -0.023 -16.023 -7.709 1.00 95.62 174 ASP A C 1
ATOM 1402 O O . ASP A 1 174 ? -0.296 -14.843 -7.477 1.00 95.62 174 ASP A O 1
ATOM 1406 N N . LEU A 1 175 ? -0.168 -16.545 -8.935 1.00 96.94 175 LEU A N 1
ATOM 1407 C CA . LEU A 1 175 ? -0.594 -15.739 -10.089 1.00 96.94 175 LEU A CA 1
ATOM 1408 C C . LEU A 1 175 ? -2.020 -15.183 -9.911 1.00 96.94 175 LEU A C 1
ATOM 1410 O O . LEU A 1 175 ? -2.177 -13.971 -10.057 1.00 96.94 175 LEU A O 1
ATOM 1414 N N . PRO A 1 176 ? -3.040 -15.979 -9.519 1.00 97.88 176 PRO A N 1
ATOM 1415 C CA . PRO A 1 176 ? -4.380 -15.442 -9.271 1.00 97.88 176 PRO A CA 1
ATOM 1416 C C . PRO A 1 176 ? -4.400 -14.307 -8.242 1.00 97.88 176 PRO A C 1
ATOM 1418 O O . PRO A 1 176 ? -5.132 -13.327 -8.395 1.00 97.88 176 PRO A O 1
ATOM 1421 N N . THR A 1 177 ? -3.581 -14.412 -7.194 1.00 98.19 177 THR A N 1
ATOM 1422 C CA . THR A 1 177 ? -3.495 -13.382 -6.154 1.00 98.19 177 THR A CA 1
ATOM 1423 C C . THR A 1 177 ? -2.755 -12.160 -6.669 1.00 98.19 177 THR A C 1
ATOM 1425 O O . THR A 1 177 ? -3.216 -11.042 -6.453 1.00 98.19 177 THR A O 1
ATOM 1428 N N . ALA A 1 178 ? -1.659 -12.344 -7.408 1.00 98.31 178 ALA A N 1
ATOM 1429 C CA . ALA A 1 178 ? -0.958 -11.244 -8.058 1.00 98.31 178 ALA A CA 1
ATOM 1430 C C . ALA A 1 178 ? -1.890 -10.463 -8.998 1.00 98.31 178 ALA A C 1
ATOM 1432 O O . ALA A 1 178 ? -1.928 -9.238 -8.918 1.00 98.31 178 ALA A O 1
ATOM 1433 N N . GLU A 1 179 ? -2.703 -11.142 -9.811 1.00 98.56 179 GLU A N 1
ATOM 1434 C CA . GLU A 1 179 ? -3.681 -10.493 -10.689 1.00 98.56 179 GLU A CA 1
ATOM 1435 C C . GLU A 1 179 ? -4.740 -9.700 -9.914 1.00 98.56 179 GLU A C 1
ATOM 1437 O O . GLU A 1 179 ? -5.029 -8.556 -10.271 1.00 98.56 179 GLU A O 1
ATOM 1442 N N . LEU A 1 180 ? -5.315 -10.270 -8.845 1.00 98.62 180 LEU A N 1
ATOM 1443 C CA . LEU A 1 180 ? -6.275 -9.559 -7.990 1.00 98.62 180 LEU A CA 1
ATOM 1444 C C . LEU A 1 180 ? -5.651 -8.287 -7.401 1.00 98.62 180 LEU A C 1
ATOM 1446 O O . LEU A 1 180 ? -6.262 -7.218 -7.424 1.00 98.62 180 LEU A O 1
ATOM 1450 N N . LEU A 1 181 ? -4.438 -8.398 -6.861 1.00 98.62 181 LEU A N 1
ATOM 1451 C CA . LEU A 1 181 ? -3.757 -7.286 -6.204 1.00 98.62 181 LEU A CA 1
ATOM 1452 C C . LEU A 1 181 ? -3.331 -6.212 -7.204 1.00 98.62 181 LEU A C 1
ATOM 1454 O O . LEU A 1 181 ? -3.483 -5.026 -6.936 1.00 98.62 181 LEU A O 1
ATOM 1458 N N . VAL A 1 182 ? -2.892 -6.600 -8.395 1.00 98.62 182 VAL A N 1
ATOM 1459 C CA . VAL A 1 182 ? -2.520 -5.652 -9.447 1.00 98.62 182 VAL A CA 1
ATOM 1460 C C . VAL A 1 182 ? -3.744 -4.932 -10.016 1.00 98.62 182 VAL A C 1
ATOM 1462 O O . VAL A 1 182 ? -3.667 -3.729 -10.265 1.00 98.62 182 VAL A O 1
ATOM 1465 N N . LYS A 1 183 ? -4.903 -5.599 -10.110 1.00 98.75 183 LYS A N 1
ATOM 1466 C CA . LYS A 1 183 ? -6.190 -4.934 -10.394 1.00 98.75 183 LYS A CA 1
ATOM 1467 C C . LYS A 1 183 ? -6.555 -3.935 -9.294 1.00 98.75 183 LYS A C 1
ATOM 1469 O O . LYS A 1 183 ? -6.887 -2.792 -9.594 1.00 98.75 183 LYS A O 1
ATOM 1474 N N . ASN A 1 184 ? -6.419 -4.310 -8.022 1.00 98.62 184 ASN A N 1
ATOM 1475 C CA . ASN A 1 184 ? -6.670 -3.395 -6.902 1.00 98.62 184 ASN A CA 1
ATOM 1476 C C . ASN A 1 184 ? -5.714 -2.192 -6.905 1.00 98.62 184 ASN A C 1
ATOM 1478 O O . ASN A 1 184 ? -6.129 -1.076 -6.593 1.00 98.62 184 ASN A O 1
ATOM 1482 N N . LEU A 1 185 ? -4.455 -2.399 -7.294 1.00 98.62 185 LEU A N 1
ATOM 1483 C CA . LEU A 1 185 ? -3.469 -1.335 -7.447 1.00 98.62 185 LEU A CA 1
ATOM 1484 C C . LEU A 1 185 ? -3.825 -0.402 -8.615 1.00 98.62 185 LEU A C 1
ATOM 1486 O O . LEU A 1 185 ? -3.830 0.816 -8.450 1.00 98.62 185 LEU A O 1
ATOM 1490 N N . ALA A 1 186 ? -4.204 -0.958 -9.769 1.00 98.69 186 ALA A N 1
ATOM 1491 C CA . ALA A 1 186 ? -4.705 -0.195 -10.912 1.00 98.69 186 ALA A CA 1
ATOM 1492 C C . ALA A 1 186 ? -5.943 0.637 -10.545 1.00 98.69 186 ALA A C 1
ATOM 1494 O O . ALA A 1 186 ? -6.014 1.817 -10.884 1.00 98.69 186 ALA A O 1
ATOM 1495 N N . PHE A 1 187 ? -6.877 0.059 -9.787 1.00 98.56 187 PHE A N 1
ATOM 1496 C CA . PHE A 1 187 ? -8.052 0.749 -9.256 1.00 98.56 187 PHE A CA 1
ATOM 1497 C C . PHE A 1 187 ? -7.670 1.899 -8.312 1.00 98.56 187 PHE A C 1
ATOM 1499 O O . PHE A 1 187 ? -8.148 3.024 -8.483 1.00 98.56 187 PHE A O 1
ATOM 1506 N N . MET A 1 188 ? -6.746 1.657 -7.372 1.00 98.38 188 MET A N 1
ATOM 1507 C CA . MET A 1 188 ? -6.212 2.686 -6.472 1.00 98.38 188 MET A CA 1
ATOM 1508 C C . MET A 1 188 ? -5.567 3.846 -7.245 1.00 98.38 188 MET A C 1
ATOM 1510 O O . MET A 1 188 ? -5.738 5.004 -6.876 1.00 98.38 188 MET A O 1
ATOM 1514 N N . HIS A 1 189 ? -4.853 3.556 -8.333 1.00 98.50 189 HIS A N 1
ATOM 1515 C CA . HIS A 1 189 ? -4.153 4.563 -9.126 1.00 98.50 189 HIS A CA 1
ATOM 1516 C C . HIS A 1 189 ? -5.055 5.318 -10.108 1.00 98.50 189 HIS A C 1
ATOM 1518 O O . HIS A 1 189 ? -4.873 6.523 -10.301 1.00 98.50 189 HIS A O 1
ATOM 1524 N N . ALA A 1 190 ? -6.019 4.647 -10.736 1.00 98.50 190 ALA A N 1
ATOM 1525 C CA . ALA A 1 190 ? -6.861 5.239 -11.771 1.00 98.50 190 ALA A CA 1
ATOM 1526 C C . ALA A 1 190 ? -7.866 6.251 -11.201 1.00 98.50 190 ALA A C 1
ATOM 1528 O O . ALA A 1 190 ? -8.069 7.307 -11.800 1.00 98.50 190 ALA A O 1
ATOM 1529 N N . ILE A 1 191 ? -8.454 5.989 -10.025 1.00 98.19 191 ILE A N 1
ATOM 1530 C CA . ILE A 1 191 ? -9.485 6.867 -9.440 1.00 98.19 191 ILE A CA 1
ATOM 1531 C C . ILE A 1 191 ? -8.969 8.294 -9.176 1.00 98.19 191 ILE A C 1
ATOM 1533 O O . ILE A 1 191 ? -9.607 9.251 -9.629 1.00 98.19 191 ILE A O 1
ATOM 1537 N N . PRO A 1 192 ? -7.832 8.498 -8.481 1.00 97.25 192 PRO A N 1
ATOM 1538 C CA . PRO A 1 192 ? -7.312 9.838 -8.232 1.00 97.25 192 PRO A CA 1
ATOM 1539 C C . PRO A 1 192 ? -6.850 10.539 -9.513 1.00 97.25 192 PRO A C 1
ATOM 1541 O O . PRO A 1 192 ? -6.978 11.760 -9.618 1.00 97.25 192 PRO A O 1
ATOM 1544 N N . ILE A 1 193 ? -6.360 9.786 -10.508 1.00 97.75 193 ILE A N 1
ATOM 1545 C CA . ILE A 1 193 ? -6.046 10.327 -11.838 1.00 97.75 193 ILE A CA 1
ATOM 1546 C C . ILE A 1 193 ? -7.323 10.835 -12.506 1.00 97.75 193 ILE A C 1
ATOM 1548 O O . ILE A 1 193 ? -7.363 11.996 -12.910 1.00 97.75 193 ILE A O 1
ATOM 1552 N N . ALA A 1 194 ? -8.389 10.035 -12.551 1.00 97.69 194 ALA A N 1
ATOM 1553 C CA . ALA A 1 194 ? -9.671 10.447 -13.116 1.00 97.69 194 ALA A CA 1
ATOM 1554 C C . ALA A 1 194 ? -10.243 11.689 -12.408 1.00 97.69 194 ALA A C 1
ATOM 1556 O O . ALA A 1 194 ? -10.691 12.633 -13.065 1.00 97.69 194 ALA A O 1
ATOM 1557 N N . MET A 1 195 ? -10.162 11.741 -11.072 1.00 97.19 195 MET A N 1
ATOM 1558 C CA . MET A 1 195 ? -10.565 12.909 -10.280 1.00 97.19 195 MET A CA 1
ATOM 1559 C C . MET A 1 195 ? -9.766 14.158 -10.667 1.00 97.19 195 MET A C 1
ATOM 1561 O O . MET A 1 195 ? -10.346 15.218 -10.905 1.00 97.19 195 MET A O 1
ATOM 1565 N N . ARG A 1 196 ? -8.439 14.033 -10.776 1.00 95.50 196 ARG A N 1
ATOM 1566 C CA . ARG A 1 196 ? -7.540 15.130 -11.152 1.00 95.50 196 ARG A CA 1
ATOM 1567 C C . ARG A 1 196 ? -7.768 15.612 -12.583 1.00 95.50 196 ARG A C 1
ATOM 1569 O O . ARG A 1 196 ? -7.731 16.819 -12.812 1.00 95.50 196 ARG A O 1
ATOM 1576 N N . LEU A 1 197 ? -8.001 14.699 -13.527 1.00 95.50 197 LEU A N 1
ATOM 1577 C CA . LEU A 1 197 ? -8.270 15.027 -14.930 1.00 95.50 197 LEU A CA 1
ATOM 1578 C C . LEU A 1 197 ? -9.589 15.778 -15.106 1.00 95.50 197 LEU A C 1
ATOM 1580 O O . LEU A 1 197 ? -9.658 16.689 -15.927 1.00 95.50 197 LEU A O 1
ATOM 1584 N N . LYS A 1 198 ? -10.608 15.438 -14.308 1.00 94.75 198 LYS A N 1
ATOM 1585 C CA . LYS A 1 198 ? -11.892 16.147 -14.311 1.00 94.75 198 LYS A CA 1
ATOM 1586 C C . LYS A 1 198 ? -11.828 17.488 -13.590 1.00 94.75 198 LYS A C 1
ATOM 1588 O O . LYS A 1 198 ? -12.420 18.458 -14.054 1.00 94.75 198 LYS A O 1
ATOM 1593 N N . ASN A 1 199 ? -11.151 17.552 -12.444 1.00 94.06 199 ASN A N 1
ATOM 1594 C CA . ASN A 1 199 ? -11.031 18.786 -11.677 1.00 94.06 199 ASN A CA 1
ATOM 1595 C C . ASN A 1 199 ? -9.767 18.803 -10.802 1.00 94.06 199 ASN A C 1
ATOM 1597 O O . ASN A 1 199 ? -9.762 18.380 -9.642 1.00 94.06 199 ASN A O 1
ATOM 1601 N N . ILE A 1 200 ? -8.692 19.372 -11.348 1.00 92.62 200 ILE A N 1
ATOM 1602 C CA . ILE A 1 200 ? -7.409 19.490 -10.649 1.00 92.62 200 ILE A CA 1
ATOM 1603 C C . ILE A 1 200 ? -7.481 20.371 -9.393 1.00 92.62 200 ILE A C 1
ATOM 1605 O O . ILE A 1 200 ? -6.767 20.100 -8.429 1.00 92.62 200 ILE A O 1
ATOM 1609 N N . PHE A 1 201 ? -8.325 21.409 -9.374 1.00 92.62 201 PHE A N 1
ATOM 1610 C CA . PHE A 1 201 ? -8.457 22.296 -8.213 1.00 92.62 201 PHE A CA 1
ATOM 1611 C C . PHE A 1 201 ? -9.098 21.560 -7.042 1.00 92.62 201 PHE A C 1
ATOM 1613 O O . PHE A 1 201 ? -8.528 21.540 -5.952 1.00 92.62 201 PHE A O 1
ATOM 1620 N N . GLN A 1 202 ? -10.206 20.859 -7.300 1.00 91.75 202 GLN A N 1
ATOM 1621 C CA . GLN A 1 202 ? -10.853 20.017 -6.300 1.00 91.75 202 GLN A CA 1
ATOM 1622 C C . GLN A 1 202 ? -9.896 18.938 -5.788 1.00 91.75 202 GLN A C 1
ATOM 1624 O O . GLN A 1 202 ? -9.806 18.735 -4.579 1.00 91.75 202 GLN A O 1
ATOM 1629 N N . PHE A 1 203 ? -9.146 18.272 -6.671 1.00 93.69 203 PHE A N 1
ATOM 1630 C CA . PHE A 1 203 ? -8.151 17.279 -6.260 1.00 93.69 203 PHE A CA 1
ATOM 1631 C C . PHE A 1 203 ? -7.075 17.880 -5.337 1.00 93.69 203 PHE A C 1
ATOM 1633 O O . PHE A 1 203 ? -6.772 17.328 -4.278 1.00 93.69 203 PHE A O 1
ATOM 1640 N N . LYS A 1 204 ? -6.519 19.045 -5.690 1.00 91.38 204 LYS A N 1
ATOM 1641 C CA . LYS A 1 204 ? -5.499 19.720 -4.871 1.00 91.38 204 LYS A CA 1
ATOM 1642 C C . LYS A 1 204 ? -6.027 20.109 -3.491 1.00 91.38 204 LYS A C 1
ATOM 1644 O O . LYS A 1 204 ? -5.374 19.838 -2.483 1.00 91.38 204 LYS A O 1
ATOM 1649 N N . GLU A 1 205 ? -7.207 20.717 -3.455 1.00 90.88 205 GLU A N 1
ATOM 1650 C CA . GLU A 1 205 ? -7.824 21.221 -2.231 1.00 90.88 205 GLU A CA 1
ATOM 1651 C C . GLU A 1 205 ? -8.268 20.087 -1.301 1.00 90.88 205 GLU A C 1
ATOM 1653 O O . GLU A 1 205 ? -7.985 20.130 -0.108 1.00 90.88 205 GLU A O 1
ATOM 1658 N N . SER A 1 206 ? -8.908 19.045 -1.837 1.00 91.31 206 SER A N 1
ATOM 1659 C CA . SER A 1 206 ? -9.546 18.002 -1.021 1.00 91.31 206 SER A CA 1
ATOM 1660 C C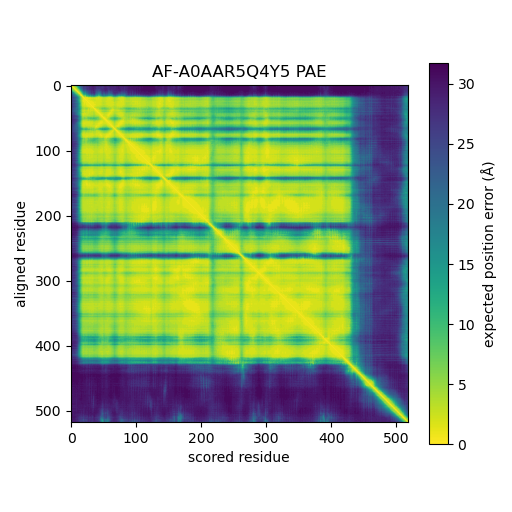 . SER A 1 206 ? -8.679 16.770 -0.753 1.00 91.31 206 SER A C 1
ATOM 1662 O O . SER A 1 206 ? -8.969 16.037 0.187 1.00 91.31 206 SER A O 1
ATOM 1664 N N . VAL A 1 207 ? -7.613 16.542 -1.530 1.00 92.00 207 VAL A N 1
ATOM 1665 C CA . VAL A 1 207 ? -6.802 15.312 -1.456 1.00 92.00 207 VAL A CA 1
ATOM 1666 C C . VAL A 1 207 ? -5.314 15.617 -1.272 1.00 92.00 207 VAL A C 1
ATOM 1668 O O . VAL A 1 207 ? -4.707 15.169 -0.299 1.00 92.00 207 VAL A O 1
ATOM 1671 N N . MET A 1 208 ? -4.714 16.401 -2.174 1.00 88.25 208 MET A N 1
ATOM 1672 C CA . MET A 1 208 ? -3.249 16.497 -2.298 1.00 88.25 208 MET A CA 1
ATOM 1673 C C . MET A 1 208 ? -2.539 16.973 -1.019 1.00 88.25 208 MET A C 1
ATOM 1675 O O . MET A 1 208 ? -1.476 16.458 -0.680 1.00 88.25 208 MET A O 1
ATOM 1679 N N . HIS A 1 209 ? -3.123 17.914 -0.270 1.00 85.12 209 HIS A N 1
ATOM 1680 C CA . HIS A 1 209 ? -2.500 18.468 0.940 1.00 85.12 209 HIS A CA 1
ATOM 1681 C C . HIS A 1 209 ? -2.287 17.436 2.071 1.00 85.12 209 HIS A C 1
ATOM 1683 O O . HIS A 1 209 ? -1.443 17.653 2.943 1.00 85.12 209 HIS A O 1
ATOM 1689 N N . MET A 1 210 ? -3.022 16.315 2.060 1.00 89.06 210 MET A N 1
ATOM 1690 C CA . MET A 1 210 ? -2.890 15.226 3.042 1.00 89.06 210 MET A CA 1
ATOM 1691 C C . MET A 1 210 ? -1.822 14.193 2.667 1.00 89.06 210 MET A C 1
ATOM 1693 O O . MET A 1 210 ? -1.417 13.398 3.513 1.00 89.06 210 MET A O 1
ATOM 1697 N N . LEU A 1 211 ? -1.350 14.209 1.419 1.00 87.56 211 LEU A N 1
ATOM 1698 C CA . LEU A 1 211 ? -0.425 13.217 0.868 1.00 87.56 211 LEU A CA 1
ATOM 1699 C C . LEU A 1 211 ? 1.049 13.593 1.038 1.00 87.56 211 LEU A C 1
ATOM 1701 O O . LEU A 1 211 ? 1.920 12.855 0.588 1.00 87.56 211 LEU A O 1
ATOM 1705 N N . ASN A 1 212 ? 1.343 14.709 1.709 1.00 72.75 212 ASN A N 1
ATOM 1706 C CA . ASN A 1 212 ? 2.716 15.078 2.038 1.00 72.75 212 ASN A CA 1
ATOM 1707 C C . ASN A 1 212 ? 3.403 13.930 2.794 1.00 72.75 212 ASN A C 1
ATOM 1709 O O . ASN A 1 212 ? 2.839 13.360 3.739 1.00 72.75 212 ASN A O 1
ATOM 1713 N N . GLU A 1 213 ? 4.613 13.575 2.367 1.00 63.06 213 GLU A N 1
ATOM 1714 C CA . GLU A 1 213 ? 5.431 12.592 3.068 1.00 63.06 213 GLU A CA 1
ATOM 1715 C C . GLU A 1 213 ? 5.681 13.052 4.507 1.00 63.06 213 GLU A C 1
ATOM 1717 O O . GLU A 1 213 ? 5.941 14.227 4.780 1.00 63.06 213 GLU A O 1
ATOM 1722 N N . VAL A 1 214 ? 5.582 12.108 5.440 1.00 57.53 214 VAL A N 1
ATOM 1723 C CA . VAL A 1 214 ? 6.051 12.312 6.808 1.00 57.53 214 VAL A CA 1
ATOM 1724 C C . VAL A 1 214 ? 7.504 11.869 6.799 1.00 57.53 214 VAL A C 1
ATOM 1726 O O . VAL A 1 214 ? 7.728 10.677 6.587 1.00 57.53 214 VAL A O 1
ATOM 1729 N N . PRO A 1 215 ? 8.482 12.771 6.999 1.00 50.56 215 PRO A N 1
ATOM 1730 C CA . PRO A 1 215 ? 9.869 12.353 7.101 1.00 50.56 215 PRO A CA 1
ATOM 1731 C C . PRO A 1 215 ? 9.983 11.290 8.193 1.00 50.56 215 PRO A C 1
ATOM 1733 O O . PRO A 1 215 ? 9.439 11.463 9.286 1.00 50.56 215 PRO A O 1
ATOM 1736 N N . ASP A 1 216 ? 10.686 10.196 7.914 1.00 52.22 216 ASP A N 1
ATOM 1737 C CA . ASP A 1 216 ? 11.108 9.268 8.956 1.00 52.22 216 ASP A CA 1
ATOM 1738 C C . ASP A 1 216 ? 12.168 10.002 9.800 1.00 52.22 216 ASP A C 1
ATOM 1740 O O . ASP A 1 216 ? 13.362 9.954 9.515 1.00 52.22 216 ASP A O 1
ATOM 1744 N N . GLY A 1 217 ? 11.723 10.763 10.810 1.00 44.09 217 GLY A N 1
ATOM 1745 C CA . GLY A 1 217 ? 12.500 11.661 11.685 1.00 44.09 217 GLY A CA 1
ATOM 1746 C C . GLY A 1 217 ? 13.433 10.951 12.662 1.00 44.09 217 GLY A C 1
ATOM 1747 O O . GLY A 1 217 ? 13.722 11.379 13.782 1.00 44.09 217 GLY A O 1
ATOM 1748 N N . THR A 1 218 ? 13.971 9.840 12.228 1.00 44.88 218 THR A N 1
ATOM 1749 C CA . THR A 1 218 ? 15.056 9.173 12.904 1.00 44.88 218 THR A CA 1
ATOM 1750 C C . THR A 1 218 ? 16.377 9.864 12.541 1.00 44.88 218 THR A C 1
ATOM 1752 O O . THR A 1 218 ? 16.586 10.247 11.392 1.00 44.88 218 THR A O 1
ATOM 1755 N N . ASP A 1 219 ? 17.267 10.022 13.524 1.00 43.84 219 ASP A N 1
ATOM 1756 C CA . ASP A 1 219 ? 18.610 10.629 13.428 1.00 43.84 219 ASP A CA 1
ATOM 1757 C C . ASP A 1 219 ? 19.579 9.718 12.630 1.00 43.84 219 ASP A C 1
ATOM 1759 O O . ASP A 1 219 ? 20.659 9.317 13.066 1.00 43.84 219 ASP A O 1
ATOM 1763 N N . ILE A 1 220 ? 19.122 9.267 11.459 1.00 48.62 220 ILE A N 1
ATOM 1764 C CA . ILE A 1 220 ? 19.667 8.147 10.712 1.00 48.62 220 ILE A CA 1
ATOM 1765 C C . ILE A 1 220 ? 20.427 8.664 9.510 1.00 48.62 220 ILE A C 1
ATOM 1767 O O . ILE A 1 220 ? 19.953 8.674 8.380 1.00 48.62 220 ILE A O 1
ATOM 1771 N N . LYS A 1 221 ? 21.688 8.998 9.727 1.00 50.28 221 LYS A N 1
ATOM 1772 C CA . LYS A 1 221 ? 22.672 8.763 8.667 1.00 50.28 221 LYS A CA 1
ATOM 1773 C C . LYS A 1 221 ? 23.375 7.430 8.877 1.00 50.28 221 LYS A C 1
ATOM 1775 O O . LYS A 1 221 ? 23.632 6.734 7.903 1.00 50.28 221 LYS A O 1
ATOM 1780 N N . ASP A 1 222 ? 23.609 7.020 10.122 1.00 50.72 222 ASP A N 1
ATOM 1781 C CA . ASP A 1 222 ? 24.461 5.860 10.398 1.00 50.72 222 ASP A CA 1
ATOM 1782 C C . ASP A 1 222 ? 23.715 4.516 10.437 1.00 50.72 222 ASP A C 1
ATOM 1784 O O . ASP A 1 222 ? 24.245 3.532 9.925 1.00 50.72 222 ASP A O 1
ATOM 1788 N N . HIS A 1 223 ? 22.464 4.455 10.918 1.00 54.41 223 HIS A N 1
ATOM 1789 C CA . HIS A 1 223 ? 21.668 3.215 10.844 1.00 54.41 223 HIS A CA 1
ATOM 1790 C C . HIS A 1 223 ? 21.281 2.855 9.396 1.00 54.41 223 HIS A C 1
ATOM 1792 O O . HIS A 1 223 ? 21.400 1.696 9.018 1.00 54.41 223 HIS A O 1
ATOM 1798 N N . TYR A 1 224 ? 20.960 3.832 8.537 1.00 61.97 224 TYR A N 1
ATOM 1799 C CA . TYR A 1 224 ? 20.735 3.603 7.107 1.00 61.97 224 TYR A CA 1
ATOM 1800 C C . TYR A 1 224 ? 22.037 3.127 6.462 1.00 61.97 224 TYR A C 1
ATOM 1802 O O . TYR A 1 224 ? 22.015 2.117 5.775 1.00 61.97 224 TYR A O 1
ATOM 1810 N N . LYS A 1 225 ? 23.195 3.749 6.740 1.00 67.56 225 LYS A N 1
ATOM 1811 C CA . LYS A 1 225 ? 24.490 3.239 6.241 1.00 67.56 225 LYS A CA 1
ATOM 1812 C C . LYS A 1 225 ? 24.739 1.781 6.632 1.00 67.56 225 LYS A C 1
ATOM 1814 O O . LYS A 1 225 ? 25.204 1.021 5.789 1.00 67.56 225 LYS A O 1
ATOM 1819 N N . GLN A 1 226 ? 24.458 1.391 7.877 1.00 67.50 226 GLN A N 1
ATOM 1820 C CA . GLN A 1 226 ? 24.641 0.004 8.312 1.00 67.50 226 GLN A CA 1
ATOM 1821 C C . GLN A 1 226 ? 23.669 -0.941 7.601 1.00 67.50 226 GLN A C 1
ATOM 1823 O O . GLN A 1 226 ? 24.101 -1.938 7.039 1.00 67.50 226 GLN A O 1
ATOM 1828 N N . ILE A 1 227 ? 22.393 -0.572 7.519 1.00 68.38 227 ILE A N 1
ATOM 1829 C CA . ILE A 1 227 ? 21.378 -1.292 6.745 1.00 68.38 227 ILE A CA 1
ATOM 1830 C C . ILE A 1 227 ? 21.825 -1.503 5.292 1.00 68.38 227 ILE A C 1
ATOM 1832 O O . ILE A 1 227 ? 21.687 -2.601 4.758 1.00 68.38 227 ILE A O 1
ATOM 1836 N N . TYR A 1 228 ? 22.343 -0.459 4.638 1.00 70.06 228 TYR A N 1
ATOM 1837 C CA . TYR A 1 228 ? 22.800 -0.536 3.251 1.00 70.06 228 TYR A CA 1
ATOM 1838 C C . TYR A 1 228 ? 24.038 -1.425 3.109 1.00 70.06 228 TYR A C 1
ATOM 1840 O O . TYR A 1 228 ? 24.174 -2.112 2.100 1.00 70.06 228 TYR A O 1
ATOM 1848 N N . ARG A 1 229 ? 24.920 -1.472 4.115 1.00 73.88 229 ARG A N 1
ATOM 1849 C CA . ARG A 1 229 ? 26.018 -2.451 4.148 1.00 73.88 229 ARG A CA 1
ATOM 1850 C C . ARG A 1 229 ? 25.489 -3.871 4.274 1.00 73.88 229 ARG A C 1
ATOM 1852 O O . ARG A 1 229 ? 25.899 -4.729 3.507 1.00 73.88 229 ARG A O 1
ATOM 1859 N N . ASP A 1 230 ? 24.559 -4.108 5.188 1.00 71.88 230 ASP A N 1
ATOM 1860 C CA . ASP A 1 230 ? 24.015 -5.444 5.411 1.00 71.88 230 ASP A CA 1
ATOM 1861 C C . ASP A 1 230 ? 23.185 -5.932 4.215 1.00 71.88 230 ASP A C 1
ATOM 1863 O O . ASP A 1 230 ? 23.157 -7.120 3.914 1.00 71.88 230 ASP A O 1
ATOM 1867 N N . MET A 1 231 ? 22.522 -5.022 3.495 1.00 76.62 231 MET A N 1
ATOM 1868 C CA . MET A 1 231 ? 21.841 -5.333 2.239 1.00 76.62 231 MET A CA 1
ATOM 1869 C C . MET A 1 231 ? 22.811 -5.949 1.221 1.00 76.62 231 MET A C 1
ATOM 1871 O O . MET A 1 231 ? 22.449 -6.916 0.546 1.00 76.62 231 MET A O 1
ATOM 1875 N N . ARG A 1 232 ? 24.056 -5.446 1.160 1.00 77.12 232 ARG A N 1
ATOM 1876 C CA . ARG A 1 232 ? 25.100 -5.957 0.258 1.00 77.12 232 ARG A CA 1
ATOM 1877 C C . ARG A 1 232 ? 25.503 -7.402 0.556 1.00 77.12 232 ARG A C 1
ATOM 1879 O O . ARG A 1 232 ? 26.082 -8.010 -0.331 1.00 77.12 232 ARG A O 1
ATOM 1886 N N . LEU A 1 233 ? 25.109 -7.997 1.690 1.00 79.81 233 LEU A N 1
ATOM 1887 C CA . LEU A 1 233 ? 25.255 -9.445 1.898 1.00 79.81 233 LEU A CA 1
ATOM 1888 C C . LEU A 1 233 ? 24.612 -10.248 0.761 1.00 79.81 233 LEU A C 1
ATOM 1890 O O . LEU A 1 233 ? 25.107 -11.314 0.417 1.00 79.81 233 LEU A O 1
ATOM 1894 N N . GLY A 1 234 ? 23.540 -9.739 0.143 1.00 81.81 234 GLY A N 1
ATOM 1895 C CA . GLY A 1 234 ? 22.914 -10.378 -1.017 1.00 81.81 234 GLY A CA 1
ATOM 1896 C C . GLY A 1 234 ? 23.825 -10.477 -2.250 1.00 81.81 234 GLY A C 1
ATOM 1897 O O . GLY A 1 234 ? 23.582 -11.323 -3.106 1.00 81.81 234 GLY A O 1
ATOM 1898 N N . LEU A 1 235 ? 24.883 -9.661 -2.324 1.00 84.12 235 LEU A N 1
ATOM 1899 C CA . LEU A 1 235 ? 25.879 -9.665 -3.401 1.00 84.12 235 LEU A CA 1
ATOM 1900 C C . LEU A 1 235 ? 27.011 -10.674 -3.171 1.00 84.12 235 LEU A C 1
ATOM 1902 O O . LEU A 1 235 ? 27.700 -11.03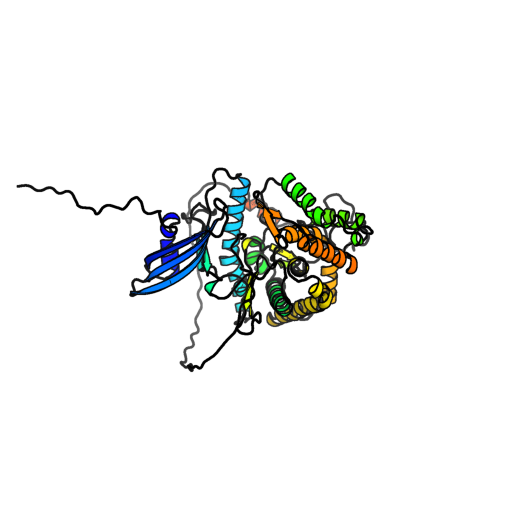0 -4.126 1.00 84.12 235 LEU A O 1
ATOM 1906 N N . ASP A 1 236 ? 27.228 -11.128 -1.935 1.00 83.88 236 ASP A N 1
ATOM 1907 C CA . ASP A 1 236 ? 28.360 -12.003 -1.624 1.00 83.88 236 ASP A CA 1
ATOM 1908 C C . ASP A 1 236 ? 28.209 -13.367 -2.307 1.00 83.88 236 ASP A C 1
ATOM 1910 O O . ASP A 1 236 ? 27.156 -14.006 -2.216 1.00 83.88 236 ASP A O 1
ATOM 1914 N N . ASN A 1 237 ? 29.305 -13.847 -2.904 1.00 83.75 237 ASN A N 1
ATOM 1915 C CA . ASN A 1 237 ? 29.405 -15.156 -3.556 1.00 83.75 237 ASN A CA 1
ATOM 1916 C C . ASN A 1 237 ? 28.349 -15.378 -4.657 1.00 83.75 237 ASN A C 1
ATOM 1918 O O . ASN A 1 237 ? 27.774 -16.463 -4.741 1.00 83.75 237 ASN A O 1
ATOM 1922 N N . GLN A 1 238 ? 28.096 -14.362 -5.492 1.00 89.62 238 GLN A N 1
ATOM 1923 C CA . GLN A 1 238 ? 27.202 -14.449 -6.655 1.00 89.62 238 GLN A CA 1
ATOM 1924 C C . GLN A 1 238 ? 27.988 -14.298 -7.973 1.00 89.62 238 GLN A C 1
ATOM 1926 O O . GLN A 1 238 ? 28.060 -13.185 -8.504 1.00 89.62 238 GLN A O 1
ATOM 1931 N N . PRO A 1 239 ? 28.570 -15.385 -8.524 1.00 91.50 239 PRO A N 1
ATOM 1932 C CA . PRO A 1 239 ? 29.361 -15.338 -9.758 1.00 91.50 239 PRO A CA 1
ATOM 1933 C C . PRO A 1 239 ? 28.618 -14.709 -10.942 1.00 91.50 239 PRO A C 1
ATOM 1935 O O . PRO A 1 239 ? 29.213 -14.015 -11.760 1.00 91.50 239 PRO A O 1
ATOM 1938 N N . GLU A 1 240 ? 27.299 -14.899 -11.023 1.00 93.00 240 GLU A N 1
ATOM 1939 C CA . GLU A 1 240 ? 26.463 -14.350 -12.095 1.00 93.00 240 GLU A CA 1
ATOM 1940 C C . GLU A 1 240 ? 26.365 -12.814 -12.058 1.00 93.00 240 GLU A C 1
ATOM 1942 O O . GLU A 1 240 ? 26.057 -12.194 -13.074 1.00 93.00 240 GLU A O 1
ATOM 1947 N N . LEU A 1 241 ? 26.625 -12.191 -10.901 1.00 93.19 241 LEU A N 1
ATOM 1948 C CA . LEU A 1 241 ? 26.581 -10.737 -10.727 1.00 93.19 241 LEU A CA 1
ATOM 1949 C C . LEU A 1 241 ? 27.954 -10.074 -10.895 1.00 93.19 241 LEU A C 1
ATOM 1951 O O . LEU A 1 241 ? 28.012 -8.863 -11.114 1.00 93.19 241 LEU A O 1
ATOM 1955 N N . GLU A 1 242 ? 29.051 -10.838 -10.813 1.00 91.81 242 GLU A N 1
ATOM 1956 C CA . GLU A 1 242 ? 30.425 -10.319 -10.897 1.00 91.81 242 GLU A CA 1
ATOM 1957 C C . GLU A 1 242 ? 30.675 -9.443 -12.138 1.00 91.81 242 GLU A C 1
ATOM 1959 O O . GLU A 1 242 ? 31.211 -8.344 -11.967 1.00 91.81 242 GLU A O 1
ATOM 1964 N N . PRO A 1 243 ? 30.223 -9.811 -13.359 1.00 93.19 243 PRO A N 1
ATOM 1965 C CA . PRO A 1 243 ? 30.440 -8.987 -14.553 1.00 93.19 243 PRO A CA 1
ATOM 1966 C C . PRO A 1 243 ? 29.741 -7.620 -14.511 1.00 93.19 243 PRO A C 1
ATOM 1968 O O . PRO A 1 243 ? 30.062 -6.733 -15.299 1.00 93.19 243 PRO A O 1
ATOM 1971 N N . HIS A 1 244 ? 28.766 -7.449 -13.616 1.00 92.88 244 HIS A N 1
ATOM 1972 C CA . HIS A 1 244 ? 27.918 -6.261 -13.519 1.00 92.88 244 HIS A CA 1
ATOM 1973 C C . HIS A 1 244 ? 28.131 -5.482 -12.214 1.00 92.88 244 HIS A C 1
ATOM 1975 O O . HIS A 1 244 ? 27.446 -4.484 -11.988 1.00 92.88 244 HIS A O 1
ATOM 1981 N N . MET A 1 245 ? 29.068 -5.907 -11.359 1.00 90.25 245 MET A N 1
ATOM 1982 C CA . MET A 1 245 ? 29.188 -5.434 -9.977 1.00 90.25 245 MET A CA 1
ATOM 1983 C C . MET A 1 245 ? 29.341 -3.911 -9.862 1.00 90.25 245 MET A C 1
ATOM 1985 O O . MET A 1 245 ? 28.671 -3.290 -9.036 1.00 90.25 245 MET A O 1
ATOM 1989 N N . GLU A 1 246 ? 30.163 -3.294 -10.714 1.00 90.25 246 GLU A N 1
ATOM 1990 C CA . GLU A 1 246 ? 30.351 -1.835 -10.727 1.00 90.25 246 GLU A CA 1
ATOM 1991 C C . GLU A 1 246 ? 29.040 -1.095 -11.033 1.00 90.25 246 GLU A C 1
ATOM 1993 O O . GLU A 1 246 ? 28.665 -0.161 -10.322 1.00 90.25 246 GLU A O 1
ATOM 1998 N N . LYS A 1 247 ? 28.285 -1.565 -12.035 1.00 92.38 247 LYS A N 1
ATOM 1999 C CA . LYS A 1 247 ? 26.989 -0.985 -12.422 1.00 92.38 247 LYS A CA 1
ATOM 2000 C C . LYS A 1 247 ? 25.939 -1.185 -11.338 1.00 92.38 247 LYS A C 1
ATOM 2002 O O . LYS A 1 247 ? 25.198 -0.257 -11.029 1.00 92.38 247 LYS A O 1
ATOM 2007 N N . ILE A 1 248 ? 25.887 -2.374 -10.739 1.00 92.06 248 ILE A N 1
ATOM 2008 C CA . ILE A 1 248 ? 24.964 -2.687 -9.643 1.00 92.06 248 ILE A CA 1
ATOM 2009 C C . ILE A 1 248 ? 25.191 -1.721 -8.477 1.00 92.06 248 ILE A C 1
ATOM 2011 O O . ILE A 1 248 ? 24.241 -1.107 -7.992 1.00 92.06 248 ILE A O 1
ATOM 2015 N N . GLN A 1 249 ? 26.443 -1.549 -8.043 1.00 88.81 249 GLN A N 1
ATOM 2016 C CA . GLN A 1 249 ? 26.770 -0.652 -6.933 1.00 88.81 249 GLN A CA 1
ATOM 2017 C C . GLN A 1 249 ? 26.402 0.797 -7.252 1.00 88.81 249 GLN A C 1
ATOM 2019 O O . GLN A 1 249 ? 25.762 1.456 -6.430 1.00 88.81 249 GLN A O 1
ATOM 2024 N N . ALA A 1 250 ? 26.721 1.258 -8.461 1.00 89.62 250 ALA A N 1
ATOM 2025 C CA . ALA A 1 250 ? 26.363 2.593 -8.907 1.00 89.62 250 ALA A CA 1
ATOM 2026 C C . ALA A 1 250 ? 24.848 2.841 -8.902 1.00 89.62 250 ALA A C 1
ATOM 2028 O O . ALA A 1 250 ? 24.398 3.869 -8.397 1.00 89.62 250 ALA A O 1
ATOM 2029 N N . TRP A 1 251 ? 24.044 1.905 -9.414 1.00 90.50 251 TRP A N 1
ATOM 2030 C CA . TRP A 1 251 ? 22.586 2.048 -9.440 1.00 90.50 251 TRP A CA 1
ATOM 2031 C C . TRP A 1 251 ? 21.944 1.939 -8.054 1.00 90.50 251 TRP A C 1
ATOM 2033 O O . TRP A 1 251 ? 20.961 2.630 -7.788 1.00 90.50 251 TRP A O 1
ATOM 2043 N N . ILE A 1 252 ? 22.501 1.147 -7.133 1.00 88.88 252 ILE A N 1
ATOM 2044 C CA . ILE A 1 252 ? 22.059 1.142 -5.728 1.00 88.88 252 ILE A CA 1
ATOM 2045 C C . ILE A 1 252 ? 22.287 2.521 -5.096 1.00 88.88 252 ILE A C 1
ATOM 2047 O O . ILE A 1 252 ? 21.379 3.079 -4.483 1.00 88.88 252 ILE A O 1
ATOM 2051 N N . GLU A 1 253 ? 23.471 3.104 -5.274 1.00 84.69 253 GLU A N 1
ATOM 2052 C CA . GLU A 1 253 ? 23.794 4.430 -4.729 1.00 84.69 253 GLU A CA 1
ATOM 2053 C C . GLU A 1 253 ? 22.950 5.535 -5.377 1.00 84.69 253 GLU A C 1
ATOM 2055 O O . GLU A 1 253 ? 22.451 6.440 -4.700 1.00 84.69 253 GLU A O 1
ATOM 2060 N N . LEU A 1 254 ? 22.737 5.434 -6.689 1.00 84.88 254 LEU A N 1
ATOM 2061 C CA . LEU A 1 254 ? 21.941 6.380 -7.452 1.00 84.88 254 LEU A CA 1
ATOM 2062 C C . LEU A 1 254 ? 20.458 6.331 -7.064 1.00 84.88 254 LEU A C 1
ATOM 2064 O O . LEU A 1 254 ? 19.867 7.367 -6.757 1.00 84.88 254 LEU A O 1
ATOM 2068 N N . SER A 1 255 ? 19.865 5.138 -7.022 1.00 86.19 255 SER A N 1
ATOM 2069 C CA . SER A 1 255 ? 18.472 4.951 -6.600 1.00 86.19 255 SER A CA 1
ATOM 2070 C C . SER A 1 255 ? 18.255 5.409 -5.161 1.00 86.19 255 SER A C 1
ATOM 2072 O O . SER A 1 255 ? 17.295 6.123 -4.891 1.00 86.19 255 SER A O 1
ATOM 2074 N N . GLN A 1 256 ? 19.196 5.142 -4.251 1.00 81.12 256 GLN A N 1
ATOM 2075 C CA . GLN A 1 256 ? 19.140 5.672 -2.890 1.00 81.12 256 GLN A CA 1
ATOM 2076 C C . GLN A 1 256 ? 19.106 7.208 -2.874 1.00 81.12 256 GLN A C 1
ATOM 2078 O O . GLN A 1 256 ? 18.317 7.800 -2.135 1.00 81.12 256 GLN A O 1
ATOM 2083 N N . LYS A 1 257 ? 19.943 7.868 -3.683 1.00 78.62 257 LYS A N 1
ATOM 2084 C CA . LYS A 1 257 ? 20.000 9.335 -3.758 1.00 78.62 257 LYS A CA 1
ATOM 2085 C C . LYS A 1 257 ? 18.682 9.948 -4.245 1.00 78.62 257 LYS A C 1
ATOM 2087 O O . LYS A 1 257 ? 18.301 11.012 -3.760 1.00 78.62 257 LYS A O 1
ATOM 2092 N N . PHE A 1 258 ? 18.002 9.285 -5.177 1.00 74.31 258 PHE A N 1
ATOM 2093 C CA . PHE A 1 258 ? 16.776 9.773 -5.818 1.00 74.31 258 PHE A CA 1
ATOM 2094 C C . PHE A 1 258 ? 15.483 9.130 -5.288 1.00 74.31 258 PHE A C 1
ATOM 2096 O O . PHE A 1 258 ? 14.394 9.497 -5.725 1.00 74.31 258 PHE A O 1
ATOM 2103 N N . SER A 1 259 ? 15.570 8.241 -4.295 1.00 64.75 259 SER A N 1
ATOM 2104 C CA . SER A 1 259 ? 14.405 7.622 -3.639 1.00 64.75 259 SER A CA 1
ATOM 2105 C C . SER A 1 259 ? 13.385 8.663 -3.140 1.00 64.75 259 SER A C 1
ATOM 2107 O O . SER A 1 259 ? 12.181 8.442 -3.266 1.00 64.75 259 SER A O 1
ATOM 2109 N N . TRP A 1 260 ? 13.868 9.838 -2.709 1.00 54.00 260 TRP A N 1
ATOM 2110 C CA . TRP A 1 260 ? 13.095 10.949 -2.128 1.00 54.00 260 TRP A CA 1
ATOM 2111 C C . TRP A 1 260 ? 12.707 12.074 -3.104 1.00 54.00 260 TRP A C 1
ATOM 2113 O O . TRP A 1 260 ? 12.094 13.064 -2.699 1.00 54.00 260 TRP A O 1
ATOM 2123 N N . THR A 1 261 ? 13.115 12.025 -4.377 1.00 51.88 261 THR A N 1
ATOM 2124 C CA . THR A 1 261 ? 12.856 13.142 -5.301 1.00 51.88 261 THR A CA 1
ATOM 2125 C C . THR A 1 261 ? 11.481 13.014 -5.951 1.00 51.88 261 THR A C 1
ATOM 2127 O O . THR A 1 261 ? 11.346 12.481 -7.046 1.00 51.88 261 THR A O 1
ATOM 2130 N N . SER A 1 262 ? 10.455 13.543 -5.284 1.00 48.56 262 SER A N 1
ATOM 2131 C CA . SER A 1 262 ? 9.071 13.637 -5.785 1.00 48.56 262 SER A CA 1
ATOM 2132 C C . SER A 1 262 ? 8.797 14.869 -6.669 1.00 48.56 262 SER A C 1
ATOM 2134 O O . SER A 1 262 ? 7.719 14.998 -7.238 1.00 48.56 262 SER A O 1
ATOM 2136 N N . LYS A 1 263 ? 9.755 15.798 -6.806 1.00 44.56 263 LYS A N 1
ATOM 2137 C CA . LYS A 1 263 ? 9.533 17.145 -7.387 1.00 44.56 263 LYS A CA 1
ATOM 2138 C C . LYS A 1 263 ? 10.005 17.337 -8.836 1.00 44.56 263 LYS A C 1
ATOM 2140 O O . LYS A 1 263 ? 10.270 18.463 -9.246 1.00 44.56 263 LYS A O 1
ATOM 2145 N N . VAL A 1 264 ? 10.222 16.253 -9.570 1.00 52.72 264 VAL A N 1
ATOM 2146 C CA . VAL A 1 264 ? 11.223 16.238 -10.645 1.00 52.72 264 VAL A CA 1
ATOM 2147 C C . VAL A 1 264 ? 10.685 15.477 -11.868 1.00 52.72 264 VAL A C 1
ATOM 2149 O O . VAL A 1 264 ? 11.301 14.511 -12.292 1.00 52.72 264 VAL A O 1
ATOM 2152 N N . TYR A 1 265 ? 9.511 15.883 -12.381 1.00 58.16 265 TYR A N 1
ATOM 2153 C CA . TYR A 1 265 ? 8.867 15.263 -13.553 1.00 58.16 265 TYR A CA 1
ATOM 2154 C C . TYR A 1 265 ? 8.316 16.309 -14.535 1.00 58.16 265 TYR A C 1
ATOM 2156 O O . TYR A 1 265 ? 7.655 17.263 -14.118 1.00 58.16 265 TYR A O 1
ATOM 2164 N N . ASP A 1 266 ? 8.545 16.084 -15.836 1.00 58.03 266 ASP A N 1
ATOM 2165 C CA . ASP A 1 266 ? 8.079 16.948 -16.934 1.00 58.03 266 ASP A CA 1
ATOM 2166 C C . ASP A 1 266 ? 6.564 16.822 -17.119 1.00 58.03 266 ASP A C 1
ATOM 2168 O O . ASP A 1 266 ? 5.887 17.759 -17.541 1.00 58.03 266 ASP A O 1
ATOM 2172 N N . THR A 1 267 ? 6.020 15.647 -16.788 1.00 72.31 267 THR A N 1
ATOM 2173 C CA . THR A 1 267 ? 4.589 15.363 -16.846 1.00 72.31 267 THR A CA 1
ATOM 2174 C C . THR A 1 267 ? 4.114 14.752 -15.536 1.00 72.31 267 THR A C 1
ATOM 2176 O O . THR A 1 267 ? 4.856 14.087 -14.820 1.00 72.31 267 THR A O 1
ATOM 2179 N N . LEU A 1 268 ? 2.840 14.974 -15.225 1.00 84.56 268 LEU A N 1
ATOM 2180 C CA . LEU A 1 268 ? 2.167 14.363 -14.083 1.00 84.56 268 LEU A CA 1
ATOM 2181 C C . LEU A 1 268 ? 1.161 13.315 -14.557 1.00 84.56 268 LEU A C 1
ATOM 2183 O O . LEU A 1 268 ? 0.149 13.131 -13.893 1.00 84.56 268 LEU A O 1
ATOM 2187 N N . ASP A 1 269 ? 1.339 12.690 -15.722 1.00 89.50 269 ASP A N 1
ATOM 2188 C CA . ASP A 1 269 ? 0.314 11.787 -16.262 1.00 89.50 269 ASP A CA 1
ATOM 2189 C C . ASP A 1 269 ? 0.119 10.590 -15.318 1.00 89.50 269 ASP A C 1
ATOM 2191 O O . ASP A 1 269 ? -0.959 10.456 -14.736 1.00 89.50 269 ASP A O 1
ATOM 2195 N N . TRP A 1 270 ? 1.181 9.841 -15.009 1.00 92.81 270 TRP A N 1
ATOM 2196 C CA . TRP A 1 270 ? 1.146 8.685 -14.097 1.00 92.81 270 TRP A CA 1
ATOM 2197 C C . TRP A 1 270 ? 1.159 9.035 -12.599 1.00 92.81 270 TRP A C 1
ATOM 2199 O O . TRP A 1 270 ? 1.218 8.142 -11.752 1.00 92.81 270 TRP A O 1
ATOM 2209 N N . PHE A 1 271 ? 1.068 10.323 -12.253 1.00 93.00 271 PHE A N 1
ATOM 2210 C CA . PHE A 1 271 ? 1.016 10.777 -10.865 1.00 93.00 271 PHE A CA 1
ATOM 2211 C C . PHE A 1 271 ? -0.355 10.562 -10.230 1.00 93.00 271 PHE A C 1
ATOM 2213 O O . PHE A 1 271 ? -1.382 11.042 -10.729 1.00 93.00 271 PHE A O 1
ATOM 2220 N N . THR A 1 272 ? -0.354 9.886 -9.088 1.00 95.56 272 THR A N 1
ATOM 2221 C CA . THR A 1 272 ? -1.554 9.447 -8.383 1.00 95.56 272 THR A CA 1
ATOM 2222 C C . THR A 1 272 ? -1.300 9.285 -6.884 1.00 95.56 272 THR A C 1
ATOM 2224 O O . THR A 1 272 ? -0.247 9.665 -6.372 1.00 95.56 272 THR A O 1
ATOM 2227 N N . ILE A 1 273 ? -2.298 8.776 -6.165 1.00 96.19 273 ILE A N 1
ATOM 2228 C CA . ILE A 1 273 ? -2.141 8.333 -4.782 1.00 96.19 273 ILE A CA 1
ATOM 2229 C C . ILE A 1 273 ? -1.452 6.978 -4.800 1.00 96.19 273 ILE A C 1
ATOM 2231 O O . ILE A 1 273 ? -2.040 5.998 -5.249 1.00 96.19 273 ILE A O 1
ATOM 2235 N N . CYS A 1 274 ? -0.234 6.944 -4.282 1.00 94.81 274 CYS A N 1
ATOM 2236 C CA . CYS A 1 274 ? 0.572 5.741 -4.171 1.00 94.81 274 CYS A CA 1
ATOM 2237 C C . CYS A 1 274 ? 0.585 5.247 -2.726 1.00 94.81 274 CYS A C 1
ATOM 2239 O O . CYS A 1 274 ? 0.473 6.029 -1.778 1.00 94.81 274 CYS A O 1
ATOM 2241 N N . HIS A 1 275 ? 0.777 3.949 -2.559 1.00 95.31 275 HIS A N 1
ATOM 2242 C CA . HIS A 1 275 ? 1.161 3.303 -1.326 1.00 95.31 275 HIS A CA 1
ATOM 2243 C C . HIS A 1 275 ? 2.600 2.755 -1.476 1.00 95.31 275 HIS A C 1
ATOM 2245 O O . HIS A 1 275 ? 2.781 1.593 -1.842 1.00 95.31 275 HIS A O 1
ATOM 2251 N N . PRO A 1 276 ? 3.645 3.499 -1.058 1.00 89.44 276 PRO A N 1
ATOM 2252 C CA . PRO A 1 276 ? 5.059 3.194 -1.350 1.00 89.44 276 PRO A CA 1
ATOM 2253 C C . PRO A 1 276 ? 5.580 1.901 -0.694 1.00 89.44 276 PRO A C 1
ATOM 2255 O O . PRO A 1 276 ? 6.740 1.524 -0.839 1.00 89.44 276 PRO A O 1
ATOM 2258 N N . ARG A 1 277 ? 4.736 1.229 0.095 1.00 90.75 277 ARG A N 1
ATOM 2259 C CA . ARG A 1 277 ? 4.987 -0.077 0.717 1.00 90.75 277 ARG A CA 1
ATOM 2260 C C . ARG A 1 277 ? 3.955 -1.129 0.306 1.00 90.75 277 ARG A C 1
ATOM 2262 O O . ARG A 1 277 ? 3.663 -2.021 1.104 1.00 90.75 277 ARG A O 1
ATOM 2269 N N . TYR A 1 278 ? 3.352 -0.996 -0.879 1.00 96.69 278 TYR A N 1
ATOM 2270 C CA . TYR A 1 278 ? 2.357 -1.932 -1.411 1.00 96.69 278 TYR A CA 1
ATOM 2271 C C . TYR A 1 278 ? 3.025 -3.288 -1.673 1.00 96.69 278 TYR A C 1
ATOM 2273 O O . TYR A 1 278 ? 3.664 -3.510 -2.697 1.00 96.69 278 TYR A O 1
ATOM 2281 N N . SER A 1 279 ? 2.977 -4.165 -0.672 1.00 95.31 279 SER A N 1
ATOM 2282 C CA . SER A 1 279 ? 3.707 -5.433 -0.652 1.00 95.31 279 SER A CA 1
ATOM 2283 C C . SER A 1 279 ? 3.002 -6.470 0.215 1.00 95.31 279 SER A C 1
ATOM 2285 O O . SER A 1 279 ? 2.149 -6.122 1.031 1.00 95.31 279 SER A O 1
ATOM 2287 N N . ILE A 1 280 ? 3.418 -7.732 0.100 1.00 94.44 280 ILE A N 1
ATOM 2288 C CA . ILE A 1 280 ? 2.879 -8.884 0.843 1.00 94.44 280 ILE A CA 1
ATOM 2289 C C . ILE A 1 280 ? 2.818 -8.689 2.367 1.00 94.44 280 ILE A C 1
ATOM 2291 O O . ILE A 1 280 ? 1.965 -9.268 3.030 1.00 94.44 280 ILE A O 1
ATOM 2295 N N . ARG A 1 281 ? 3.670 -7.828 2.941 1.00 91.25 281 ARG A N 1
ATOM 2296 C CA . ARG A 1 281 ? 3.641 -7.494 4.379 1.00 91.25 281 ARG A CA 1
ATOM 2297 C C . ARG A 1 281 ? 2.499 -6.572 4.788 1.00 91.25 281 ARG A C 1
ATOM 2299 O O . ARG A 1 281 ? 2.127 -6.558 5.954 1.00 91.25 281 ARG A O 1
ATOM 2306 N N . ASN A 1 282 ? 1.983 -5.795 3.847 1.00 95.50 282 ASN A N 1
ATOM 2307 C CA . ASN A 1 282 ? 0.998 -4.746 4.085 1.00 95.50 282 ASN A CA 1
ATOM 2308 C C . ASN A 1 282 ? -0.335 -5.036 3.392 1.00 95.50 282 ASN A C 1
ATOM 2310 O O . ASN A 1 282 ? -1.186 -4.154 3.306 1.00 95.50 282 ASN A O 1
ATOM 2314 N N . ILE A 1 283 ? -0.516 -6.261 2.899 1.00 97.88 283 ILE A N 1
ATOM 2315 C CA . ILE A 1 283 ? -1.719 -6.699 2.205 1.00 97.88 283 ILE A CA 1
ATOM 2316 C C . ILE A 1 283 ? -2.217 -7.972 2.882 1.00 97.88 283 ILE A C 1
ATOM 2318 O O . ILE A 1 283 ? -1.483 -8.951 2.995 1.00 97.88 283 ILE A O 1
ATOM 2322 N N . MET A 1 284 ? -3.474 -7.956 3.317 1.00 98.19 284 MET A N 1
ATOM 2323 C CA . MET A 1 284 ? -4.178 -9.157 3.767 1.00 98.19 284 MET A CA 1
ATOM 2324 C C . MET A 1 284 ? -5.147 -9.605 2.674 1.00 98.19 284 MET A C 1
ATOM 2326 O O . MET A 1 284 ? -5.842 -8.772 2.092 1.00 98.19 284 MET A O 1
ATOM 2330 N N . VAL A 1 285 ? -5.205 -10.906 2.405 1.00 98.50 285 VAL A N 1
ATOM 2331 C CA . VAL A 1 285 ? -6.009 -11.515 1.338 1.00 98.50 285 VAL A CA 1
ATOM 2332 C C . VAL A 1 285 ? -7.085 -12.395 1.958 1.00 98.50 285 VAL A C 1
ATOM 2334 O O . VAL A 1 285 ? -6.833 -13.107 2.930 1.00 98.50 285 VAL A O 1
ATOM 2337 N N . LYS A 1 286 ? -8.289 -12.345 1.394 1.00 98.31 286 LYS A N 1
ATOM 2338 C CA . LYS A 1 286 ? -9.401 -13.232 1.734 1.00 98.31 286 LYS A CA 1
ATOM 2339 C C . LYS A 1 286 ? -9.618 -14.225 0.605 1.00 98.31 286 LYS A C 1
ATOM 2341 O O . LYS A 1 286 ? -9.704 -13.835 -0.562 1.00 98.31 286 LYS A O 1
ATOM 2346 N N . ARG A 1 287 ? -9.726 -15.503 0.957 1.00 97.31 287 ARG A N 1
ATOM 2347 C CA . ARG A 1 287 ? -9.917 -16.608 0.010 1.00 97.31 287 ARG A CA 1
ATOM 2348 C C . ARG A 1 287 ? -11.297 -17.243 0.188 1.00 97.31 287 ARG A C 1
ATOM 2350 O O . ARG A 1 287 ? -11.846 -17.216 1.289 1.00 97.31 287 ARG A O 1
ATOM 2357 N N . ASN A 1 288 ? -11.870 -17.752 -0.900 1.00 96.69 288 ASN A N 1
ATOM 2358 C CA . ASN A 1 288 ? -13.096 -18.551 -0.849 1.00 96.69 288 ASN A CA 1
ATOM 2359 C C . ASN A 1 288 ? -12.795 -20.003 -0.424 1.00 96.69 288 ASN A C 1
ATOM 2361 O O . ASN A 1 288 ? -11.652 -20.351 -0.124 1.00 96.69 288 ASN A O 1
ATOM 2365 N N . GLU A 1 289 ? -13.824 -20.851 -0.407 1.00 95.56 289 GLU A N 1
ATOM 2366 C CA . GLU A 1 289 ? -13.710 -22.267 -0.028 1.00 95.56 289 GLU A CA 1
ATOM 2367 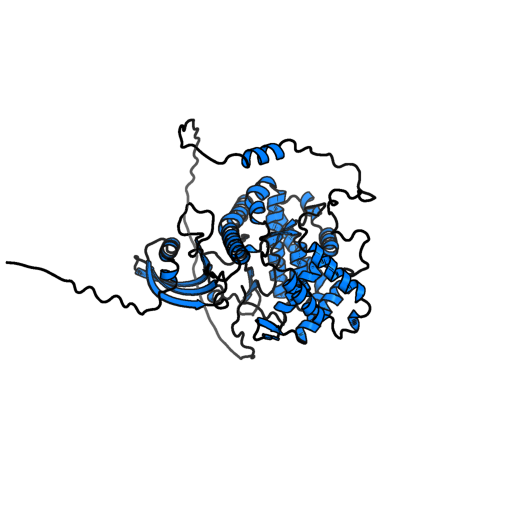C C . GLU A 1 289 ? -12.797 -23.076 -0.969 1.00 95.56 289 GLU A C 1
ATOM 2369 O O . GLU A 1 289 ? -12.113 -23.985 -0.507 1.00 95.56 289 GLU A O 1
ATOM 2374 N N . ASP A 1 290 ? -12.699 -22.691 -2.248 1.00 95.62 290 ASP A N 1
ATOM 2375 C CA . ASP A 1 290 ? -11.788 -23.297 -3.236 1.00 95.62 290 ASP A CA 1
ATOM 2376 C C . ASP A 1 290 ? -10.330 -22.823 -3.086 1.00 95.62 290 ASP A C 1
ATOM 2378 O O . ASP A 1 290 ? -9.449 -23.216 -3.851 1.00 95.62 290 ASP A O 1
ATOM 2382 N N . GLY A 1 291 ? -10.064 -21.928 -2.131 1.00 94.62 291 GLY A N 1
ATOM 2383 C CA . GLY A 1 291 ? -8.759 -21.311 -1.940 1.00 94.62 291 GLY A CA 1
ATOM 2384 C C . GLY A 1 291 ? -8.443 -20.192 -2.934 1.00 94.62 291 GLY A C 1
ATOM 2385 O O . GLY A 1 291 ? -7.318 -19.704 -2.930 1.00 94.62 291 GLY A O 1
ATOM 2386 N N . MET A 1 292 ? -9.391 -19.733 -3.753 1.00 97.62 292 MET A N 1
ATOM 2387 C CA . MET A 1 292 ? -9.183 -18.629 -4.696 1.00 97.62 292 MET A CA 1
ATOM 2388 C C . MET A 1 292 ? -9.239 -17.265 -3.993 1.00 97.62 292 MET A C 1
ATOM 2390 O O . MET A 1 292 ? -10.114 -17.050 -3.148 1.00 97.62 292 MET A O 1
ATOM 2394 N N . PRO A 1 293 ? -8.345 -16.318 -4.334 1.00 97.94 293 PRO A N 1
ATOM 2395 C CA . PRO A 1 293 ? -8.361 -14.977 -3.762 1.00 97.94 293 PRO A CA 1
ATOM 2396 C C . PRO A 1 293 ? -9.592 -14.206 -4.256 1.00 97.94 293 PRO A C 1
ATOM 2398 O O . PRO A 1 293 ? -9.871 -14.145 -5.451 1.00 97.94 293 PRO A O 1
ATOM 2401 N N . THR A 1 294 ? -10.338 -13.615 -3.324 1.00 97.62 294 THR A N 1
ATOM 2402 C CA . THR A 1 294 ? -11.603 -12.909 -3.611 1.00 97.62 294 THR A CA 1
ATOM 2403 C C . THR A 1 294 ? -11.529 -11.424 -3.302 1.00 97.62 294 THR A C 1
ATOM 2405 O O . THR A 1 294 ? -12.053 -10.606 -4.050 1.00 97.62 294 THR A O 1
ATOM 2408 N N . GLU A 1 295 ? -10.860 -11.060 -2.210 1.00 97.44 295 GLU A N 1
ATOM 2409 C CA . GLU A 1 295 ? -10.750 -9.682 -1.747 1.00 97.44 295 GLU A CA 1
ATOM 2410 C C . GLU A 1 295 ? -9.387 -9.447 -1.091 1.00 97.44 295 GLU A C 1
ATOM 2412 O O . GLU A 1 295 ? -8.711 -10.386 -0.661 1.00 97.44 295 GLU A O 1
ATOM 2417 N N . SER A 1 296 ? -9.000 -8.179 -0.951 1.00 98.25 296 SER A N 1
ATOM 2418 C CA . SER A 1 296 ? -7.796 -7.803 -0.211 1.00 98.25 296 SER A CA 1
ATOM 2419 C C . SER A 1 296 ? -7.978 -6.504 0.566 1.00 98.25 296 SER A C 1
ATOM 2421 O O . SER A 1 296 ? -8.883 -5.720 0.268 1.00 98.25 296 SER A O 1
ATOM 2423 N N . LYS A 1 297 ? -7.114 -6.283 1.560 1.00 98.44 297 LYS A N 1
ATOM 2424 C CA . LYS A 1 297 ? -7.047 -5.052 2.352 1.00 98.44 297 LYS A CA 1
ATOM 2425 C C . LYS A 1 297 ? -5.612 -4.553 2.449 1.00 98.44 297 LYS A C 1
ATOM 2427 O O . LYS A 1 297 ? -4.728 -5.295 2.875 1.00 98.44 297 LYS A O 1
ATOM 2432 N N . ILE A 1 298 ? -5.415 -3.289 2.093 1.00 98.00 298 ILE A N 1
ATOM 2433 C CA . ILE A 1 298 ? -4.159 -2.550 2.198 1.00 98.00 298 ILE A CA 1
ATOM 2434 C C . ILE A 1 298 ? -4.081 -1.933 3.592 1.00 98.00 298 ILE A C 1
ATOM 2436 O O . ILE A 1 298 ? -4.985 -1.215 4.021 1.00 98.00 298 ILE A O 1
ATOM 2440 N N . LEU A 1 299 ? -3.005 -2.213 4.313 1.00 95.94 299 LEU A N 1
ATOM 2441 C CA . LEU A 1 299 ? -2.756 -1.662 5.641 1.00 95.94 299 LEU A CA 1
ATOM 2442 C C . LEU A 1 299 ? -1.969 -0.348 5.558 1.00 95.94 299 LEU A C 1
ATOM 2444 O O . LEU A 1 299 ? -1.601 0.106 4.489 1.00 95.94 299 LEU A O 1
ATOM 2448 N N . GLU A 1 300 ? -1.714 0.271 6.710 1.00 93.00 300 GLU A N 1
ATOM 2449 C CA . GLU A 1 300 ? -0.894 1.486 6.830 1.00 93.00 300 GLU A CA 1
ATOM 2450 C C . GLU A 1 300 ? -1.318 2.717 5.985 1.00 93.00 300 GLU A C 1
ATOM 2452 O O . GLU A 1 300 ? -0.454 3.358 5.381 1.00 93.00 300 GLU A O 1
ATOM 2457 N N . PRO A 1 301 ? -2.588 3.182 6.026 1.00 94.38 301 PRO A N 1
ATOM 2458 C CA . PRO A 1 301 ? -3.025 4.336 5.226 1.00 94.38 301 PRO A CA 1
ATOM 2459 C C . PRO A 1 301 ? -2.182 5.609 5.414 1.00 94.38 301 PRO A C 1
ATOM 2461 O O . PRO A 1 301 ? -2.066 6.412 4.499 1.00 94.38 301 PRO A O 1
ATOM 2464 N N . HIS A 1 302 ? -1.526 5.800 6.567 1.00 92.69 302 HIS A N 1
ATOM 2465 C CA . HIS A 1 302 ? -0.612 6.928 6.799 1.00 92.69 302 HIS A CA 1
ATOM 2466 C C . HIS A 1 302 ? 0.564 7.017 5.816 1.00 92.69 302 HIS A C 1
ATOM 2468 O O . HIS A 1 302 ? 1.199 8.071 5.732 1.00 92.69 302 HIS A O 1
ATOM 2474 N N . ARG A 1 303 ? 0.884 5.931 5.104 1.00 91.69 303 ARG A N 1
ATOM 2475 C CA . ARG A 1 303 ? 1.949 5.903 4.101 1.00 91.69 303 ARG A CA 1
ATOM 2476 C C . ARG A 1 303 ? 1.533 6.451 2.749 1.00 91.69 303 ARG A C 1
ATOM 2478 O O . ARG A 1 303 ? 2.429 6.706 1.958 1.00 91.69 303 ARG A O 1
ATOM 2485 N N . LEU A 1 304 ? 0.237 6.651 2.491 1.00 94.75 304 LEU A N 1
ATOM 2486 C CA . LEU A 1 304 ? -0.190 7.139 1.185 1.00 94.75 304 LEU A CA 1
ATOM 2487 C C . LEU A 1 304 ? 0.479 8.476 0.858 1.00 94.75 304 LEU A C 1
ATOM 2489 O O . LEU A 1 304 ? 0.542 9.383 1.696 1.00 94.75 304 LEU A O 1
ATOM 2493 N N . GLU A 1 305 ? 0.969 8.587 -0.364 1.00 92.00 305 GLU A N 1
ATOM 2494 C CA . GLU A 1 305 ? 1.689 9.749 -0.872 1.00 92.00 305 GLU A CA 1
ATOM 2495 C C . GLU A 1 305 ? 1.228 10.095 -2.287 1.00 92.00 305 GLU A C 1
ATOM 2497 O O . GLU A 1 305 ? 0.453 9.362 -2.896 1.00 92.00 305 GLU A O 1
ATOM 2502 N N . PHE A 1 306 ? 1.679 11.238 -2.800 1.00 91.62 306 PHE A N 1
ATOM 2503 C CA . PHE A 1 306 ? 1.430 11.629 -4.182 1.00 91.62 306 PHE A CA 1
ATOM 2504 C C . PHE A 1 306 ? 2.705 11.438 -5.002 1.00 91.62 306 PHE A C 1
ATOM 2506 O O . PHE A 1 306 ? 3.662 12.196 -4.836 1.00 91.62 306 PHE A O 1
ATOM 2513 N N . ASN A 1 307 ? 2.722 10.421 -5.862 1.00 89.50 307 ASN A N 1
ATOM 2514 C CA . ASN A 1 307 ? 3.900 10.023 -6.635 1.00 89.50 307 ASN A CA 1
ATOM 2515 C C . ASN A 1 307 ? 3.485 9.369 -7.963 1.00 89.50 307 ASN A C 1
ATOM 2517 O O . ASN A 1 307 ? 2.293 9.236 -8.243 1.00 89.50 307 ASN A O 1
ATOM 2521 N N . THR A 1 308 ? 4.448 8.954 -8.787 1.00 90.12 308 THR A N 1
ATOM 2522 C CA . THR A 1 308 ? 4.160 8.116 -9.961 1.00 90.12 308 THR A CA 1
ATOM 2523 C C . THR A 1 308 ? 3.726 6.711 -9.520 1.00 90.12 308 THR A C 1
ATOM 2525 O O . THR A 1 308 ? 4.431 6.037 -8.762 1.00 90.12 308 THR A O 1
ATOM 2528 N N . GLY A 1 309 ? 2.560 6.255 -9.992 1.00 93.69 309 GLY A N 1
ATOM 2529 C CA . GLY A 1 309 ? 1.987 4.942 -9.647 1.00 93.69 309 GLY A CA 1
ATOM 2530 C C . GLY A 1 309 ? 2.834 3.763 -10.130 1.00 93.69 309 GLY A C 1
ATOM 2531 O O . GLY A 1 309 ? 2.707 2.640 -9.645 1.00 93.69 309 GLY A O 1
ATOM 2532 N N . VAL A 1 310 ? 3.756 4.010 -11.060 1.00 93.56 310 VAL A N 1
ATOM 2533 C CA . VAL A 1 310 ? 4.626 2.966 -11.597 1.00 93.56 310 VAL A CA 1
ATOM 2534 C C . VAL A 1 310 ? 5.665 2.493 -10.576 1.00 93.56 310 VAL A C 1
ATOM 2536 O O . VAL A 1 310 ? 6.041 1.320 -10.592 1.00 93.56 310 VAL A O 1
ATOM 2539 N N . LYS A 1 311 ? 6.073 3.351 -9.627 1.00 92.62 311 LYS A N 1
ATOM 2540 C CA . LYS A 1 311 ? 6.963 2.933 -8.531 1.00 92.62 311 LYS A CA 1
ATOM 2541 C C . LYS A 1 311 ? 6.315 1.846 -7.674 1.00 92.62 311 LYS A C 1
ATOM 2543 O O . LYS A 1 311 ? 6.977 0.854 -7.383 1.00 92.62 311 LYS A O 1
ATOM 2548 N N . ASP A 1 312 ? 5.032 1.988 -7.341 1.00 96.00 312 ASP A N 1
ATOM 2549 C CA . ASP A 1 312 ? 4.285 0.975 -6.587 1.00 96.00 312 ASP A CA 1
ATOM 2550 C C . ASP A 1 312 ? 4.188 -0.345 -7.352 1.00 96.00 312 ASP A C 1
ATOM 2552 O O . ASP A 1 312 ? 4.385 -1.406 -6.765 1.00 96.00 312 ASP A O 1
ATOM 2556 N N . LEU A 1 313 ? 3.927 -0.287 -8.662 1.00 97.62 313 LEU A N 1
ATOM 2557 C CA . LEU A 1 313 ? 3.808 -1.477 -9.505 1.00 97.62 313 LEU A CA 1
ATOM 2558 C C . LEU A 1 313 ? 5.126 -2.264 -9.549 1.00 97.62 313 LEU A C 1
ATOM 2560 O O . LEU A 1 313 ? 5.143 -3.463 -9.266 1.00 97.62 313 LEU A O 1
ATOM 2564 N N . VAL A 1 314 ? 6.248 -1.590 -9.832 1.00 96.69 314 VAL A N 1
ATOM 2565 C CA . VAL A 1 314 ? 7.582 -2.218 -9.844 1.00 96.69 314 VAL A CA 1
ATOM 2566 C C . VAL A 1 314 ? 7.944 -2.751 -8.457 1.00 96.69 314 VAL A C 1
ATOM 2568 O O . VAL A 1 314 ? 8.410 -3.889 -8.332 1.00 96.69 314 VAL A O 1
ATOM 2571 N N . TYR A 1 315 ? 7.685 -1.963 -7.411 1.00 96.56 315 TYR A N 1
ATOM 2572 C CA . TYR A 1 315 ? 7.943 -2.348 -6.028 1.00 96.56 315 TYR A CA 1
ATOM 2573 C C . TYR A 1 315 ? 7.163 -3.604 -5.633 1.00 96.56 315 TYR A C 1
ATOM 2575 O O . TYR A 1 315 ? 7.754 -4.561 -5.126 1.00 96.56 315 TYR A O 1
ATOM 2583 N N . PHE A 1 316 ? 5.859 -3.641 -5.904 1.00 98.12 316 PHE A N 1
ATOM 2584 C CA . PHE A 1 316 ? 4.991 -4.779 -5.623 1.00 98.12 316 PHE A CA 1
ATOM 2585 C C . PHE A 1 316 ? 5.487 -6.049 -6.303 1.00 98.12 316 PHE A C 1
ATOM 2587 O O . PHE A 1 316 ? 5.749 -7.049 -5.630 1.00 98.12 316 PHE A O 1
ATOM 2594 N N . MET A 1 317 ? 5.673 -5.990 -7.625 1.00 97.62 317 MET A N 1
ATOM 2595 C CA . MET A 1 317 ? 6.095 -7.136 -8.423 1.00 97.62 317 MET A CA 1
ATOM 2596 C C . MET A 1 317 ? 7.408 -7.718 -7.892 1.00 97.62 317 MET A C 1
ATOM 2598 O O . MET A 1 317 ? 7.502 -8.913 -7.613 1.00 97.62 317 MET A O 1
ATOM 2602 N N . CYS A 1 318 ? 8.409 -6.868 -7.656 1.00 96.38 318 CYS A N 1
ATOM 2603 C CA . CYS A 1 318 ? 9.730 -7.326 -7.237 1.00 96.38 318 CYS A CA 1
ATOM 2604 C C . CYS A 1 318 ? 9.754 -7.854 -5.796 1.00 96.38 318 CYS A C 1
ATOM 2606 O O . CYS A 1 318 ? 10.478 -8.808 -5.499 1.00 96.38 318 CYS A O 1
ATOM 2608 N N . THR A 1 319 ? 8.967 -7.265 -4.894 1.00 95.31 319 THR A N 1
ATOM 2609 C CA . THR A 1 319 ? 8.987 -7.626 -3.467 1.00 95.31 319 THR A CA 1
ATOM 2610 C C . THR A 1 319 ? 8.052 -8.771 -3.102 1.00 95.31 319 THR A C 1
ATOM 2612 O O . THR A 1 319 ? 8.329 -9.471 -2.131 1.00 95.31 319 THR A O 1
ATOM 2615 N N . SER A 1 320 ? 6.963 -8.964 -3.850 1.00 96.25 320 SER A N 1
ATOM 2616 C CA . SER A 1 320 ? 5.823 -9.768 -3.386 1.00 96.25 320 SER A CA 1
ATOM 2617 C C . SER A 1 320 ? 5.474 -10.950 -4.284 1.00 96.25 320 SER A C 1
ATOM 2619 O O . SER A 1 320 ? 4.782 -11.852 -3.827 1.00 96.25 320 SER A O 1
ATOM 2621 N N . ILE A 1 321 ? 5.962 -10.987 -5.525 1.00 95.50 321 ILE A N 1
ATOM 2622 C CA . ILE A 1 321 ? 5.731 -12.101 -6.455 1.00 95.50 321 ILE A CA 1
ATOM 2623 C C . ILE A 1 321 ? 6.955 -13.025 -6.469 1.00 95.50 321 ILE A C 1
ATOM 2625 O O . ILE A 1 321 ? 8.096 -12.554 -6.438 1.00 95.50 321 ILE A O 1
ATOM 2629 N N . GLY A 1 322 ? 6.753 -14.346 -6.514 1.00 92.12 322 GLY A N 1
ATOM 2630 C CA . GLY A 1 322 ? 7.848 -15.313 -6.672 1.00 92.12 322 GLY A CA 1
ATOM 2631 C C . GLY A 1 322 ? 8.661 -15.052 -7.950 1.00 92.12 322 GLY A C 1
ATOM 2632 O O . GLY A 1 322 ? 8.099 -14.715 -8.986 1.00 92.12 322 GLY A O 1
ATOM 2633 N N . THR A 1 323 ? 9.991 -15.181 -7.910 1.00 90.06 323 THR A N 1
ATOM 2634 C CA . THR A 1 323 ? 10.869 -14.755 -9.028 1.00 90.06 323 THR A CA 1
ATOM 2635 C C . THR A 1 323 ? 10.662 -15.549 -10.306 1.00 90.06 323 THR A C 1
ATOM 2637 O O . THR A 1 323 ? 10.743 -14.973 -11.386 1.00 90.06 323 THR A O 1
ATOM 2640 N N . ALA A 1 324 ? 10.359 -16.844 -10.194 1.00 92.19 324 ALA A N 1
ATOM 2641 C CA . 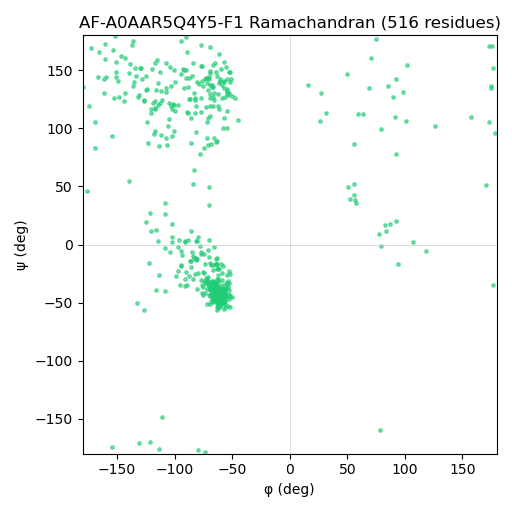ALA A 1 324 ? 10.026 -17.671 -11.348 1.00 92.19 324 ALA A CA 1
ATOM 2642 C C . ALA A 1 324 ? 8.759 -17.163 -12.047 1.00 92.19 324 ALA A C 1
ATOM 2644 O O . ALA A 1 324 ? 8.797 -16.858 -13.231 1.00 92.19 324 ALA A O 1
ATOM 2645 N N . LEU A 1 325 ? 7.685 -16.964 -11.280 1.00 95.12 325 LEU A N 1
ATOM 2646 C CA . LEU A 1 325 ? 6.416 -16.442 -11.782 1.00 95.12 325 LEU A CA 1
ATOM 2647 C C . LEU A 1 325 ? 6.588 -15.046 -12.379 1.00 95.12 325 LEU A C 1
ATOM 2649 O O . LEU A 1 325 ? 6.136 -14.794 -13.487 1.00 95.12 325 LEU A O 1
ATOM 2653 N N . LEU A 1 326 ? 7.298 -14.158 -11.678 1.00 94.62 326 LEU A N 1
ATOM 2654 C CA . LEU A 1 326 ? 7.556 -12.807 -12.161 1.00 94.62 326 LEU A CA 1
ATOM 2655 C C . LEU A 1 326 ? 8.337 -12.807 -13.476 1.00 94.62 326 LEU A C 1
ATOM 2657 O O . LEU A 1 326 ? 8.043 -11.998 -14.340 1.00 94.62 326 LEU A O 1
ATOM 2661 N N . ARG A 1 327 ? 9.331 -13.683 -13.639 1.00 93.88 327 ARG A N 1
ATOM 2662 C CA . ARG A 1 327 ? 10.078 -13.800 -14.898 1.00 93.88 327 ARG A CA 1
ATOM 2663 C C . ARG A 1 327 ? 9.181 -14.289 -16.033 1.00 93.88 327 ARG A C 1
ATOM 2665 O O . ARG A 1 327 ? 9.293 -13.772 -17.139 1.00 93.88 327 ARG A O 1
ATOM 2672 N N . ASP A 1 328 ? 8.332 -15.270 -15.752 1.00 96.00 328 ASP A N 1
ATOM 2673 C CA . ASP A 1 328 ? 7.550 -15.965 -16.771 1.00 96.00 328 ASP A CA 1
ATOM 2674 C C . ASP A 1 328 ? 6.278 -15.175 -17.162 1.00 96.00 328 ASP A C 1
ATOM 2676 O O . ASP A 1 328 ? 5.827 -15.287 -18.297 1.00 96.00 328 ASP A O 1
ATOM 2680 N N . HIS A 1 329 ? 5.758 -14.324 -16.265 1.00 97.50 329 HIS A N 1
ATOM 2681 C CA . HIS A 1 329 ? 4.508 -13.562 -16.430 1.00 97.50 329 HIS A CA 1
ATOM 2682 C C . HIS A 1 329 ? 4.667 -12.042 -16.261 1.00 97.50 329 HIS A C 1
ATOM 2684 O O . HIS A 1 329 ? 3.687 -11.346 -16.000 1.00 97.50 329 HIS A O 1
ATOM 2690 N N . PHE A 1 330 ? 5.887 -11.498 -16.371 1.00 96.50 330 PHE A N 1
ATOM 2691 C CA . PHE A 1 330 ? 6.129 -10.065 -16.142 1.00 96.50 330 PHE A CA 1
ATOM 2692 C C . PHE A 1 330 ? 5.184 -9.189 -16.973 1.00 96.50 330 PHE A C 1
ATOM 2694 O O . PHE A 1 330 ? 4.511 -8.314 -16.436 1.00 96.50 330 PHE A O 1
ATOM 2701 N N . ASP A 1 331 ? 5.152 -9.424 -18.286 1.00 96.56 331 ASP A N 1
ATOM 2702 C CA . ASP A 1 331 ? 4.396 -8.587 -19.214 1.00 96.56 331 ASP A CA 1
ATOM 2703 C C . ASP A 1 331 ? 2.881 -8.852 -19.089 1.00 96.56 331 ASP A C 1
ATOM 2705 O O . ASP A 1 331 ? 2.103 -7.904 -19.149 1.00 96.56 331 ASP A O 1
ATOM 2709 N N . ASP A 1 332 ? 2.466 -10.089 -18.782 1.00 98.00 332 ASP A N 1
ATOM 2710 C CA . ASP A 1 332 ? 1.061 -10.436 -18.503 1.00 98.00 332 ASP A CA 1
ATOM 2711 C C . ASP A 1 332 ? 0.516 -9.655 -17.294 1.00 98.00 332 ASP A C 1
ATOM 2713 O O . ASP A 1 332 ? -0.604 -9.146 -17.310 1.00 98.00 332 ASP A O 1
ATOM 2717 N N . ILE A 1 333 ? 1.321 -9.516 -16.236 1.00 98.50 333 ILE A N 1
ATOM 2718 C CA . ILE A 1 333 ? 0.946 -8.756 -15.037 1.00 98.50 333 ILE A CA 1
ATOM 2719 C C . ILE A 1 333 ? 0.792 -7.263 -15.361 1.00 98.50 333 ILE A C 1
ATOM 2721 O O . ILE A 1 333 ? -0.132 -6.613 -14.862 1.00 98.50 333 ILE A O 1
ATOM 2725 N N . ILE A 1 334 ? 1.671 -6.711 -16.204 1.00 98.38 334 ILE A N 1
ATOM 2726 C CA . ILE A 1 334 ? 1.543 -5.329 -16.686 1.00 98.38 334 ILE A CA 1
ATOM 2727 C C . ILE A 1 334 ? 0.266 -5.152 -17.509 1.00 98.38 334 ILE A C 1
ATOM 2729 O O . ILE A 1 334 ? -0.395 -4.122 -17.376 1.00 98.38 334 ILE A O 1
ATOM 2733 N N . ASP A 1 335 ? -0.113 -6.148 -18.303 1.00 98.56 335 ASP A N 1
ATOM 2734 C CA . ASP A 1 335 ? -1.333 -6.104 -19.111 1.00 98.56 335 ASP A CA 1
ATOM 2735 C C . ASP A 1 335 ? -2.573 -6.109 -18.234 1.00 98.56 335 ASP A C 1
ATOM 2737 O O . ASP A 1 335 ? -3.435 -5.245 -18.375 1.00 98.56 335 ASP A O 1
ATOM 2741 N N . VAL A 1 336 ? -2.601 -6.973 -17.221 1.00 98.75 336 VAL A N 1
ATOM 2742 C CA . VAL A 1 336 ? -3.669 -6.979 -16.218 1.00 98.75 336 VAL A CA 1
ATOM 2743 C C . VAL A 1 336 ? -3.783 -5.629 -15.502 1.00 98.75 336 VAL A C 1
ATOM 2745 O O . VAL A 1 336 ? -4.897 -5.141 -15.290 1.00 98.75 336 VAL A O 1
ATOM 2748 N N . TYR A 1 337 ? -2.655 -5.009 -15.138 1.00 98.81 337 TYR A N 1
ATOM 2749 C CA . TYR A 1 337 ? -2.647 -3.665 -14.557 1.00 98.81 337 TYR A CA 1
ATOM 2750 C C . TYR A 1 337 ? -3.247 -2.639 -15.521 1.00 98.81 337 TYR A C 1
ATOM 2752 O O . TYR A 1 337 ? -4.147 -1.886 -15.149 1.00 98.81 337 TYR A O 1
ATOM 2760 N N . HIS A 1 338 ? -2.728 -2.592 -16.749 1.00 98.75 338 HIS A N 1
ATOM 2761 C CA . HIS A 1 338 ? -3.054 -1.574 -17.741 1.00 98.75 338 HIS A CA 1
ATOM 2762 C C . HIS A 1 338 ? -4.507 -1.673 -18.202 1.00 98.75 338 HIS A C 1
ATOM 2764 O O . HIS A 1 338 ? -5.231 -0.679 -18.142 1.00 98.75 338 HIS A O 1
ATOM 2770 N N . ASP A 1 339 ? -4.967 -2.870 -18.555 1.00 98.75 339 ASP A N 1
ATOM 2771 C CA . ASP A 1 339 ? -6.336 -3.111 -19.011 1.00 98.75 339 ASP A CA 1
ATOM 2772 C C . ASP A 1 339 ? -7.351 -2.722 -17.933 1.00 98.75 339 ASP A C 1
ATOM 2774 O O . ASP A 1 339 ? -8.359 -2.054 -18.205 1.00 98.75 339 ASP A O 1
ATOM 2778 N N . HIS A 1 340 ? -7.073 -3.085 -16.676 1.00 98.69 340 HIS A N 1
ATOM 2779 C CA . HIS A 1 340 ? -7.935 -2.702 -15.567 1.00 98.69 340 HIS A CA 1
ATOM 2780 C C . HIS A 1 340 ? -7.879 -1.194 -15.311 1.00 98.69 340 HIS A C 1
ATOM 2782 O O . HIS A 1 340 ? -8.922 -0.565 -15.153 1.00 98.69 340 HIS A O 1
ATOM 2788 N N . PHE A 1 341 ? -6.691 -0.586 -15.343 1.00 98.75 341 PHE A N 1
ATOM 2789 C CA . PHE A 1 341 ? -6.509 0.856 -15.187 1.00 98.75 341 PHE A CA 1
ATOM 2790 C C . PHE A 1 341 ? -7.334 1.648 -16.215 1.00 98.75 341 PHE A C 1
ATOM 2792 O O . PHE A 1 341 ? -8.079 2.555 -15.839 1.00 98.75 341 PHE A O 1
ATOM 2799 N N . ILE A 1 342 ? -7.267 1.273 -17.498 1.00 98.62 342 ILE A N 1
ATOM 2800 C CA . ILE A 1 342 ? -8.053 1.906 -18.567 1.00 98.62 342 ILE A CA 1
ATOM 2801 C C . ILE A 1 342 ? -9.551 1.686 -18.355 1.00 98.62 342 ILE A C 1
ATOM 2803 O O . ILE A 1 342 ? -10.333 2.628 -18.493 1.00 98.62 342 ILE A O 1
ATOM 2807 N N . THR A 1 343 ? -9.953 0.478 -17.950 1.00 98.12 343 THR A N 1
ATOM 2808 C CA . THR A 1 343 ? -11.352 0.175 -17.616 1.00 98.12 343 THR A CA 1
ATOM 2809 C C . THR A 1 343 ? -11.884 1.117 -16.533 1.00 98.12 343 THR A C 1
ATOM 2811 O O . THR A 1 343 ? -12.978 1.659 -16.683 1.00 98.12 343 THR A O 1
ATOM 2814 N N . ILE A 1 344 ? -11.109 1.376 -15.475 1.00 98.19 344 ILE A N 1
ATOM 2815 C CA . ILE A 1 344 ? -11.516 2.299 -14.407 1.00 98.19 344 ILE A CA 1
ATOM 2816 C C . ILE A 1 344 ? -11.601 3.746 -14.910 1.00 98.19 344 ILE A C 1
ATOM 2818 O O . ILE A 1 344 ? -12.559 4.444 -14.578 1.00 98.19 344 ILE A O 1
ATOM 2822 N N . LEU A 1 345 ? -10.665 4.211 -15.748 1.00 98.25 345 LEU A N 1
ATOM 2823 C CA . LEU A 1 345 ? -10.762 5.554 -16.340 1.00 98.25 345 LEU A CA 1
ATOM 2824 C C . LEU A 1 345 ? -12.036 5.722 -17.187 1.00 98.25 345 LEU A C 1
ATOM 2826 O O . LEU A 1 345 ? -12.714 6.746 -17.073 1.00 98.25 345 LEU A O 1
ATOM 2830 N N . LEU A 1 346 ? -12.392 4.707 -17.982 1.00 97.38 346 LEU A N 1
ATOM 2831 C CA . LEU A 1 346 ? -13.625 4.690 -18.777 1.00 97.38 346 LEU A CA 1
ATOM 2832 C C . LEU A 1 346 ? -14.875 4.706 -17.890 1.00 97.38 346 LEU A C 1
ATOM 2834 O O . LEU A 1 346 ? -15.770 5.517 -18.113 1.00 97.38 346 LEU A O 1
ATOM 2838 N N . GLN A 1 347 ? -14.920 3.873 -16.844 1.00 96.50 347 GLN A N 1
ATOM 2839 C CA . GLN A 1 347 ? -16.021 3.861 -15.867 1.00 96.50 347 GLN A CA 1
ATOM 2840 C C . GLN A 1 347 ? -16.195 5.213 -15.168 1.00 96.50 347 GLN A C 1
ATOM 2842 O O . GLN A 1 347 ? -17.302 5.597 -14.800 1.00 96.50 347 GLN A O 1
ATOM 2847 N N . HIS A 1 348 ? -15.102 5.955 -15.012 1.00 96.88 348 HIS A N 1
ATOM 2848 C CA . HIS A 1 348 ? -15.105 7.295 -14.448 1.00 96.88 348 HIS A CA 1
ATOM 2849 C C . HIS A 1 348 ? -15.392 8.401 -15.472 1.00 96.88 348 HIS A C 1
ATOM 2851 O O . HIS A 1 348 ? -15.238 9.581 -15.146 1.00 96.88 348 HIS A O 1
ATOM 2857 N N . ASN A 1 349 ? -15.833 8.060 -16.686 1.00 96.31 349 ASN A N 1
ATOM 2858 C CA . ASN A 1 349 ? -16.171 8.996 -17.757 1.00 96.31 349 ASN A CA 1
ATOM 2859 C C . ASN A 1 349 ? -15.004 9.935 -18.122 1.00 96.31 349 ASN A C 1
ATOM 2861 O O . ASN A 1 349 ? -15.216 11.137 -18.298 1.00 96.31 349 ASN A O 1
ATOM 2865 N N . VAL A 1 350 ? -13.760 9.447 -18.122 1.00 97.44 350 VAL A N 1
ATOM 2866 C CA . VAL A 1 350 ? -12.615 10.210 -18.646 1.00 97.44 350 VAL A CA 1
ATOM 2867 C C . VAL A 1 350 ? -12.676 10.202 -20.175 1.00 97.44 350 VAL A C 1
ATOM 2869 O O . VAL A 1 350 ? -12.938 9.162 -20.773 1.00 97.44 350 VAL A O 1
ATOM 2872 N N . GLU A 1 351 ? -12.440 11.358 -20.799 1.00 96.25 351 GLU A N 1
ATOM 2873 C CA . GLU A 1 351 ? -12.511 11.509 -22.258 1.00 96.25 351 GLU A CA 1
ATOM 2874 C C . GLU A 1 351 ? -11.464 10.637 -22.968 1.00 96.25 351 GLU A C 1
ATOM 2876 O O . GLU A 1 351 ? -10.337 10.477 -22.483 1.00 96.25 351 GLU A O 1
ATOM 2881 N N . ILE A 1 352 ? -11.811 10.100 -24.139 1.00 95.00 352 ILE A N 1
ATOM 2882 C CA . ILE A 1 352 ? -10.951 9.166 -24.883 1.00 95.00 352 ILE A CA 1
ATOM 2883 C C . ILE A 1 352 ? -9.611 9.814 -25.245 1.00 95.00 352 ILE A C 1
ATOM 2885 O O . ILE A 1 352 ? -8.561 9.205 -25.044 1.00 95.00 352 ILE A O 1
ATOM 2889 N N . GLU A 1 353 ? -9.617 11.082 -25.658 1.00 94.69 353 GLU A N 1
ATOM 2890 C CA . GLU A 1 353 ? -8.409 11.843 -25.995 1.00 94.69 353 GLU A CA 1
ATOM 2891 C C . GLU A 1 353 ? -7.473 11.983 -24.784 1.00 94.69 353 GLU A C 1
ATOM 2893 O O . GLU A 1 353 ? -6.248 12.033 -24.911 1.00 94.69 353 GLU A O 1
ATOM 2898 N N . GLN A 1 354 ? -8.033 12.028 -23.571 1.00 94.56 354 GLN A N 1
ATOM 2899 C CA . GLN A 1 354 ? -7.236 12.027 -22.350 1.00 94.56 354 GLN A CA 1
ATOM 2900 C C . GLN A 1 354 ? -6.681 10.635 -22.039 1.00 94.56 354 GLN A C 1
ATOM 2902 O O . GLN A 1 354 ? -5.545 10.559 -21.564 1.00 94.56 354 GLN A O 1
ATOM 2907 N N . ILE A 1 355 ? -7.448 9.573 -22.306 1.00 96.12 355 ILE A N 1
ATOM 2908 C CA . ILE A 1 355 ? -7.063 8.169 -22.099 1.00 96.12 355 ILE A CA 1
ATOM 2909 C C . ILE A 1 355 ? -5.897 7.757 -23.010 1.00 96.12 355 ILE A C 1
ATOM 2911 O O . ILE A 1 355 ? -5.031 7.003 -22.575 1.00 96.12 355 ILE A O 1
ATOM 2915 N N . GLU A 1 356 ? -5.779 8.313 -24.217 1.00 93.75 356 GLU A N 1
ATOM 2916 C CA . GLU A 1 356 ? -4.652 8.057 -25.139 1.00 93.75 356 GLU A CA 1
ATOM 2917 C C . GLU A 1 356 ? -3.267 8.443 -24.568 1.00 93.75 356 GLU A C 1
ATOM 2919 O O . GLU A 1 356 ? -2.213 8.010 -25.054 1.00 93.75 356 GLU A O 1
ATOM 2924 N N . ARG A 1 357 ? -3.224 9.252 -23.501 1.00 93.56 357 ARG A N 1
ATOM 2925 C CA . ARG A 1 357 ? -1.990 9.525 -22.738 1.00 93.56 357 ARG A CA 1
ATOM 2926 C C . ARG A 1 357 ? -1.541 8.360 -21.865 1.00 93.56 357 ARG A C 1
ATOM 2928 O O . ARG A 1 357 ? -0.376 8.296 -21.499 1.00 93.56 357 ARG A O 1
ATOM 2935 N N . PHE A 1 358 ? -2.427 7.412 -21.616 1.00 96.62 358 PHE A N 1
ATOM 2936 C CA . PHE A 1 358 ? -2.197 6.247 -20.781 1.00 96.62 358 PHE A CA 1
ATOM 2937 C C . PHE A 1 358 ? -2.106 4.977 -21.622 1.00 96.62 358 PHE A C 1
ATOM 2939 O O . PHE A 1 358 ? -2.580 3.935 -21.194 1.00 96.62 358 PHE A O 1
ATOM 2946 N N . SER A 1 359 ? -1.535 5.033 -22.831 1.00 96.94 359 SER A N 1
ATOM 2947 C CA . SER A 1 359 ? -1.310 3.826 -23.637 1.00 96.94 359 SER A CA 1
ATOM 2948 C C . SER A 1 359 ? -0.313 2.878 -22.959 1.00 96.94 359 SER A C 1
ATOM 2950 O O . SER A 1 359 ? 0.546 3.314 -22.188 1.00 96.94 359 SER A O 1
ATOM 2952 N N . LYS A 1 360 ? -0.380 1.580 -23.285 1.00 97.19 360 LYS A N 1
ATOM 2953 C CA . LYS A 1 360 ? 0.565 0.572 -22.773 1.00 97.19 360 LYS A CA 1
ATOM 2954 C C . LYS A 1 360 ? 2.018 0.941 -23.091 1.00 97.19 360 LYS A C 1
ATOM 2956 O O . LYS A 1 360 ? 2.892 0.793 -22.247 1.00 97.19 360 LYS A O 1
ATOM 2961 N N . GLU A 1 361 ? 2.277 1.496 -24.274 1.00 96.69 361 GLU A N 1
ATOM 2962 C CA . GLU A 1 361 ? 3.602 2.004 -24.649 1.00 96.69 361 GLU A CA 1
ATOM 2963 C C . GLU A 1 361 ? 4.084 3.111 -23.696 1.00 96.69 361 GLU A C 1
ATOM 2965 O O . GLU A 1 361 ? 5.203 3.051 -23.190 1.00 96.69 361 GLU A O 1
ATOM 2970 N N . LYS A 1 362 ? 3.228 4.094 -23.385 1.00 95.31 362 LYS A N 1
ATOM 2971 C CA . LYS A 1 362 ? 3.565 5.184 -22.455 1.00 95.31 362 LYS A CA 1
ATOM 2972 C C . LYS A 1 362 ? 3.742 4.688 -21.021 1.00 95.31 362 LYS A C 1
ATOM 2974 O O . LYS A 1 362 ? 4.616 5.197 -20.324 1.00 95.31 362 LYS A O 1
ATOM 2979 N N . LEU A 1 363 ? 2.966 3.686 -20.598 1.00 96.31 363 LEU A N 1
ATOM 2980 C CA . LEU A 1 363 ? 3.167 3.005 -19.316 1.00 96.31 363 LEU A CA 1
ATOM 2981 C C . LEU A 1 363 ? 4.544 2.338 -19.266 1.00 96.31 363 LEU A C 1
ATOM 2983 O O . LEU A 1 363 ? 5.278 2.529 -18.303 1.00 96.31 363 LEU A O 1
ATOM 2987 N N . MET A 1 364 ? 4.913 1.591 -20.308 1.00 96.12 364 MET A N 1
ATOM 2988 C CA . MET A 1 364 ? 6.210 0.913 -20.376 1.00 96.12 364 MET A CA 1
ATOM 2989 C C . MET A 1 364 ? 7.380 1.900 -20.413 1.00 96.12 364 MET A C 1
ATOM 2991 O O . MET A 1 364 ? 8.405 1.645 -19.785 1.00 96.12 364 MET A O 1
ATOM 2995 N N . ASN A 1 365 ? 7.230 3.039 -21.093 1.00 93.00 365 ASN A N 1
ATOM 2996 C CA . ASN A 1 365 ? 8.243 4.095 -21.104 1.00 93.00 365 ASN A CA 1
ATOM 2997 C C . ASN A 1 365 ? 8.453 4.693 -19.705 1.00 93.00 365 ASN A C 1
ATOM 2999 O O . ASN A 1 365 ? 9.593 4.779 -19.249 1.00 93.00 365 ASN A O 1
ATOM 3003 N N . GLU A 1 366 ? 7.370 5.038 -19.002 1.00 91.44 366 GLU A N 1
ATOM 3004 C CA . GLU A 1 366 ? 7.429 5.505 -17.608 1.00 91.44 366 GLU A CA 1
ATOM 3005 C C . GLU A 1 366 ? 8.044 4.434 -16.691 1.00 91.44 366 GLU A C 1
ATOM 3007 O O . GLU A 1 366 ? 8.892 4.726 -15.849 1.00 91.44 366 GLU A O 1
ATOM 3012 N N . LEU A 1 367 ? 7.669 3.168 -16.885 1.00 93.81 367 LEU A N 1
ATOM 3013 C CA . LEU A 1 367 ? 8.186 2.043 -16.112 1.00 93.81 367 LEU A CA 1
ATOM 3014 C C . LEU A 1 367 ? 9.683 1.861 -16.285 1.00 93.81 367 LEU A C 1
ATOM 3016 O O . LEU A 1 367 ? 10.399 1.784 -15.289 1.00 93.81 367 LEU A O 1
ATOM 3020 N N . ASN A 1 368 ? 10.171 1.860 -17.520 1.00 92.69 368 ASN A N 1
ATOM 3021 C CA . ASN A 1 368 ? 11.597 1.743 -17.796 1.00 92.69 368 ASN A CA 1
ATOM 3022 C C . ASN A 1 368 ? 12.391 2.948 -17.274 1.00 92.69 368 ASN A C 1
ATOM 3024 O O . ASN A 1 368 ? 13.520 2.780 -16.817 1.00 92.69 368 ASN A O 1
ATOM 3028 N N . ALA A 1 369 ? 11.798 4.145 -17.294 1.00 88.25 369 ALA A N 1
ATOM 3029 C CA . ALA A 1 369 ? 12.406 5.346 -16.731 1.00 88.25 369 ALA A CA 1
ATOM 3030 C C . ALA A 1 369 ? 12.520 5.286 -15.198 1.00 88.25 369 ALA A C 1
ATOM 3032 O O . ALA A 1 369 ? 13.528 5.716 -14.636 1.00 88.25 369 ALA A O 1
ATOM 3033 N N . MET A 1 370 ? 11.501 4.752 -14.519 1.00 88.62 370 MET A N 1
ATOM 3034 C CA . MET A 1 370 ? 11.378 4.846 -13.062 1.00 88.62 370 MET A CA 1
ATOM 3035 C C . MET A 1 370 ? 11.850 3.611 -12.298 1.00 88.62 370 MET A C 1
ATOM 3037 O O . MET A 1 370 ? 12.304 3.745 -11.159 1.00 88.62 370 MET A O 1
ATOM 3041 N N . ALA A 1 371 ? 11.802 2.423 -12.903 1.00 92.12 371 ALA A N 1
ATOM 3042 C CA . ALA A 1 371 ? 12.199 1.177 -12.255 1.00 92.12 371 ALA A CA 1
ATOM 3043 C C . ALA A 1 371 ? 13.627 1.202 -11.669 1.00 92.12 371 ALA A C 1
ATOM 3045 O O . ALA A 1 371 ? 13.761 0.833 -10.496 1.00 92.12 371 ALA A O 1
ATOM 3046 N N . PRO A 1 372 ? 14.677 1.702 -12.363 1.00 91.25 372 PRO A N 1
ATOM 3047 C CA . PRO A 1 372 ? 16.029 1.761 -11.799 1.00 91.25 372 PRO A CA 1
ATOM 3048 C C . PRO A 1 372 ? 16.095 2.507 -10.457 1.00 91.25 372 PRO A C 1
ATOM 3050 O O . PRO A 1 372 ? 16.816 2.101 -9.546 1.00 91.25 372 PRO A O 1
ATOM 3053 N N . TYR A 1 373 ? 15.289 3.560 -10.295 1.00 87.94 373 TYR A N 1
ATOM 3054 C CA . TYR A 1 373 ? 15.253 4.398 -9.094 1.00 87.94 373 TYR A CA 1
ATOM 3055 C C . TYR A 1 373 ? 14.515 3.762 -7.908 1.00 87.94 373 TYR A C 1
ATOM 3057 O O . TYR A 1 373 ? 14.557 4.305 -6.808 1.00 87.94 373 TYR A O 1
ATOM 3065 N N . THR A 1 374 ? 13.876 2.606 -8.101 1.00 90.31 374 THR A N 1
ATOM 3066 C CA . THR A 1 374 ? 13.235 1.829 -7.023 1.00 90.31 374 THR A CA 1
ATOM 3067 C C . THR A 1 374 ? 14.144 0.748 -6.432 1.00 90.31 374 THR A C 1
ATOM 3069 O O . THR A 1 374 ? 13.804 0.151 -5.410 1.00 90.31 374 THR A O 1
ATOM 3072 N N . LEU A 1 375 ? 15.312 0.497 -7.043 1.00 91.94 375 LEU A N 1
ATOM 3073 C CA . LEU A 1 375 ? 16.174 -0.643 -6.722 1.00 91.94 375 LEU A CA 1
ATOM 3074 C C . LEU A 1 375 ? 16.570 -0.688 -5.240 1.00 91.94 375 LEU A C 1
ATOM 3076 O O . LEU A 1 375 ? 16.337 -1.698 -4.578 1.00 91.94 375 LEU A O 1
ATOM 3080 N N . ALA A 1 376 ? 17.133 0.396 -4.698 1.00 88.31 376 ALA A N 1
ATOM 3081 C CA . ALA A 1 376 ? 17.551 0.449 -3.297 1.00 88.31 376 ALA A CA 1
ATOM 3082 C C . ALA A 1 376 ? 16.398 0.159 -2.320 1.00 88.31 376 ALA A C 1
ATOM 3084 O O . ALA A 1 376 ? 16.587 -0.594 -1.364 1.00 88.31 376 ALA A O 1
ATOM 3085 N N . ASP A 1 377 ? 15.203 0.697 -2.578 1.00 87.31 377 ASP A N 1
ATOM 3086 C CA . ASP A 1 377 ? 14.028 0.503 -1.720 1.00 87.31 377 ASP A CA 1
ATOM 3087 C C . ASP A 1 377 ? 13.503 -0.936 -1.777 1.00 87.31 377 ASP A C 1
ATOM 3089 O O . ASP A 1 377 ? 13.125 -1.508 -0.746 1.00 87.31 377 ASP A O 1
ATOM 3093 N N . ILE A 1 378 ? 13.520 -1.553 -2.963 1.00 93.19 378 ILE A N 1
ATOM 3094 C CA . ILE A 1 378 ? 13.167 -2.964 -3.155 1.00 93.19 378 ILE A CA 1
ATOM 3095 C C . ILE A 1 378 ? 14.142 -3.847 -2.379 1.00 93.19 378 ILE A C 1
ATOM 3097 O O . ILE A 1 378 ? 13.714 -4.623 -1.524 1.00 93.19 378 ILE A O 1
ATOM 3101 N N . LEU A 1 379 ? 15.447 -3.694 -2.616 1.00 91.38 379 LEU A N 1
ATOM 3102 C CA . LEU A 1 379 ? 16.481 -4.504 -1.969 1.00 91.38 379 LEU A CA 1
ATOM 3103 C C . LEU A 1 379 ? 16.493 -4.305 -0.444 1.00 91.38 379 LEU A C 1
ATOM 3105 O O . LEU A 1 379 ? 16.622 -5.273 0.310 1.00 91.38 379 LEU A O 1
ATOM 3109 N N . TYR A 1 380 ? 16.266 -3.073 0.026 1.00 86.81 380 TYR A N 1
ATOM 3110 C CA . TYR A 1 380 ? 16.043 -2.778 1.442 1.00 86.81 380 TYR A CA 1
ATOM 3111 C C . TYR A 1 380 ? 14.853 -3.539 1.999 1.00 86.81 380 TYR A C 1
ATOM 3113 O O . TYR A 1 380 ? 14.941 -4.122 3.075 1.00 86.81 380 TYR A O 1
ATOM 3121 N N . THR A 1 381 ? 13.739 -3.556 1.281 1.00 88.19 381 THR A N 1
ATOM 3122 C CA . THR A 1 381 ? 12.525 -4.209 1.759 1.00 88.19 381 THR A CA 1
ATOM 3123 C C . THR A 1 381 ? 12.684 -5.729 1.786 1.00 88.19 381 THR A C 1
ATOM 3125 O O . THR A 1 381 ? 12.255 -6.358 2.757 1.00 88.19 381 THR A O 1
ATOM 3128 N N . LEU A 1 382 ? 13.354 -6.325 0.793 1.00 91.12 382 LEU A N 1
ATOM 3129 C CA . LEU A 1 382 ? 13.568 -7.774 0.724 1.00 91.12 382 LEU A CA 1
ATOM 3130 C C . LEU A 1 382 ? 14.204 -8.335 1.995 1.00 91.12 382 LEU A C 1
ATOM 3132 O O . LEU A 1 382 ? 13.785 -9.394 2.442 1.00 91.12 382 LEU A O 1
ATOM 3136 N N . ARG A 1 383 ? 15.128 -7.603 2.631 1.00 87.81 383 ARG A N 1
ATOM 3137 C CA . ARG A 1 383 ? 15.777 -8.048 3.879 1.00 87.81 383 ARG A CA 1
ATOM 3138 C C . ARG A 1 383 ? 14.797 -8.229 5.034 1.00 87.81 383 ARG A C 1
ATOM 3140 O O . ARG A 1 383 ? 15.067 -8.955 5.978 1.00 87.81 383 ARG A O 1
ATOM 3147 N N . THR A 1 384 ? 13.683 -7.504 4.981 1.00 83.38 384 THR A N 1
ATOM 3148 C CA . THR A 1 384 ? 12.621 -7.627 5.972 1.00 83.38 384 THR A CA 1
ATOM 3149 C C . THR A 1 384 ? 11.601 -8.659 5.546 1.00 83.38 384 THR A C 1
ATOM 3151 O O . THR A 1 384 ? 11.099 -9.337 6.416 1.00 83.38 384 THR A O 1
ATOM 3154 N N . ILE A 1 385 ? 11.282 -8.798 4.252 1.00 87.19 385 ILE A N 1
ATOM 3155 C CA . ILE A 1 385 ? 10.294 -9.753 3.708 1.00 87.19 385 ILE A CA 1
ATOM 3156 C C . ILE A 1 385 ? 10.809 -11.185 3.768 1.00 87.19 385 ILE A C 1
ATOM 3158 O O . ILE A 1 385 ? 10.119 -12.035 4.324 1.00 87.19 385 ILE A O 1
ATOM 3162 N N . ILE A 1 386 ? 12.014 -11.411 3.263 1.00 87.12 386 ILE A N 1
ATOM 3163 C CA . ILE A 1 386 ? 12.635 -12.719 3.106 1.00 87.12 386 ILE A CA 1
ATOM 3164 C C . ILE A 1 386 ? 13.743 -12.834 4.152 1.00 87.12 386 ILE A C 1
ATOM 3166 O O . ILE A 1 386 ? 14.865 -12.380 3.935 1.00 87.12 386 ILE A O 1
ATOM 3170 N N . CYS A 1 387 ? 13.410 -13.377 5.319 1.00 85.62 387 CYS A N 1
ATOM 3171 C CA . CYS A 1 387 ? 14.367 -13.617 6.396 1.00 85.62 387 CYS A CA 1
ATOM 3172 C C . CYS A 1 387 ? 13.944 -14.814 7.251 1.00 85.62 387 CYS A C 1
ATOM 3174 O O . CYS A 1 387 ? 12.751 -15.009 7.501 1.00 85.62 387 CYS A O 1
ATOM 3176 N N . ASP A 1 388 ? 14.923 -15.530 7.800 1.00 83.75 388 ASP A N 1
ATOM 3177 C CA . ASP A 1 388 ? 14.721 -16.685 8.685 1.00 83.75 388 ASP A CA 1
ATOM 3178 C C . ASP A 1 388 ? 14.497 -16.234 10.134 1.00 83.75 388 ASP A C 1
ATOM 3180 O O . ASP A 1 388 ? 15.164 -16.642 11.086 1.00 83.75 388 ASP A O 1
ATOM 3184 N N . GLY A 1 389 ? 13.543 -15.319 10.293 1.00 83.19 389 GLY A N 1
ATOM 3185 C CA . GLY A 1 389 ? 13.253 -14.647 11.549 1.00 83.19 389 GLY A CA 1
ATOM 3186 C C . GLY A 1 389 ? 14.235 -13.525 11.884 1.00 83.19 389 GLY A C 1
ATOM 3187 O O . GLY A 1 389 ? 14.899 -12.946 11.023 1.00 83.19 389 GLY A O 1
ATOM 3188 N N . PHE A 1 390 ? 14.269 -13.184 13.170 1.00 83.31 390 PHE A N 1
ATOM 3189 C CA . PHE A 1 390 ? 15.037 -12.066 13.705 1.00 83.31 390 PHE A CA 1
ATOM 3190 C C . PHE A 1 390 ? 15.895 -12.536 14.874 1.00 83.31 390 PHE A C 1
ATOM 3192 O O . PHE A 1 390 ? 15.455 -13.355 15.688 1.00 83.31 390 PHE A O 1
ATOM 3199 N N . ASP A 1 391 ? 17.107 -11.999 14.966 1.00 84.00 391 ASP A N 1
ATOM 3200 C CA . ASP A 1 391 ? 18.032 -12.297 16.049 1.00 84.00 391 ASP A CA 1
ATOM 3201 C C . ASP A 1 391 ? 17.617 -11.624 17.377 1.00 84.00 391 ASP A C 1
ATOM 3203 O O . ASP A 1 391 ? 16.603 -10.927 17.482 1.00 84.00 391 ASP A O 1
ATOM 3207 N N . ALA A 1 392 ? 18.418 -11.815 18.430 1.00 79.38 392 ALA A N 1
ATOM 3208 C CA . ALA A 1 392 ? 18.144 -11.249 19.754 1.00 79.38 392 ALA A CA 1
ATOM 3209 C C . ALA A 1 392 ? 18.149 -9.706 19.797 1.00 79.38 392 ALA A C 1
ATOM 3211 O O . ALA A 1 392 ? 17.651 -9.123 20.762 1.00 79.38 392 ALA A O 1
ATOM 3212 N N . LYS A 1 393 ? 18.719 -9.043 18.785 1.00 76.38 393 LYS A N 1
ATOM 3213 C CA . LYS A 1 393 ? 18.745 -7.582 18.642 1.00 76.38 393 LYS A CA 1
ATOM 3214 C C . LYS A 1 393 ? 17.588 -7.069 17.781 1.00 76.38 393 LYS A C 1
ATOM 3216 O O . LYS A 1 393 ? 17.391 -5.860 17.714 1.00 76.38 393 LYS A O 1
ATOM 3221 N N . GLY A 1 394 ? 16.802 -7.970 17.190 1.00 74.25 394 GLY A N 1
ATOM 3222 C CA . GLY A 1 394 ? 15.719 -7.634 16.275 1.00 74.25 394 GLY A CA 1
ATOM 3223 C C . GLY A 1 394 ? 16.191 -7.388 14.843 1.00 74.25 394 GLY A C 1
ATOM 3224 O O . GLY A 1 394 ? 15.433 -6.809 14.070 1.00 74.25 394 GLY A O 1
ATOM 3225 N N . GLU A 1 395 ? 17.406 -7.811 14.486 1.00 80.44 395 GLU A N 1
ATOM 3226 C CA . GLU A 1 395 ? 17.913 -7.731 13.114 1.00 80.44 395 GLU A CA 1
ATOM 3227 C C . GLU A 1 395 ? 17.505 -8.977 12.314 1.00 80.44 395 GLU A C 1
ATOM 3229 O O . GLU A 1 395 ? 17.451 -10.076 12.878 1.00 80.44 395 GLU A O 1
ATOM 3234 N N . PRO A 1 396 ? 17.188 -8.840 11.014 1.00 84.56 396 PRO A N 1
ATOM 3235 C CA . PRO A 1 396 ? 16.747 -9.963 10.196 1.00 84.56 396 PRO A CA 1
ATOM 3236 C C . PRO A 1 396 ? 17.889 -10.953 9.951 1.00 84.56 396 PRO A C 1
ATOM 3238 O O . PRO A 1 396 ? 19.016 -10.562 9.640 1.00 84.56 396 PRO A O 1
ATOM 3241 N N . ILE A 1 397 ? 17.585 -12.247 10.046 1.00 87.19 397 ILE A N 1
ATOM 3242 C CA . ILE A 1 397 ? 18.530 -13.321 9.728 1.00 87.19 397 ILE A CA 1
ATOM 3243 C C . ILE A 1 397 ? 18.458 -13.585 8.220 1.00 87.19 397 ILE A C 1
ATOM 3245 O O . ILE A 1 397 ? 17.453 -14.077 7.707 1.00 87.19 397 ILE A O 1
ATOM 3249 N N . LEU A 1 398 ? 19.516 -13.198 7.504 1.00 88.56 398 LEU A N 1
ATOM 3250 C CA . LEU A 1 398 ? 19.578 -13.212 6.041 1.00 88.56 398 LEU A CA 1
ATOM 3251 C C . LEU A 1 398 ? 20.358 -14.433 5.535 1.00 88.56 398 LEU A C 1
ATOM 3253 O O . LEU A 1 398 ? 21.591 -14.409 5.487 1.00 88.56 398 LEU A O 1
ATOM 3257 N N . ASP A 1 399 ? 19.636 -15.484 5.146 1.00 86.00 399 ASP A N 1
ATOM 3258 C CA . ASP A 1 399 ? 20.219 -16.742 4.662 1.00 86.00 399 ASP A CA 1
ATOM 3259 C C . ASP A 1 399 ? 19.960 -16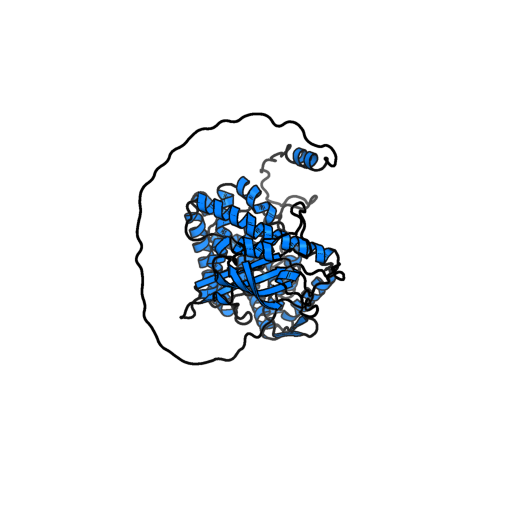.966 3.153 1.00 86.00 399 ASP A C 1
ATOM 3261 O O . ASP A 1 399 ? 19.919 -16.019 2.356 1.00 86.00 399 ASP A O 1
ATOM 3265 N N . ARG A 1 400 ? 19.833 -18.228 2.735 1.00 88.38 400 ARG A N 1
ATOM 3266 C CA . ARG A 1 400 ? 19.747 -18.676 1.348 1.00 88.38 400 ARG A CA 1
ATOM 3267 C C . ARG A 1 400 ? 18.607 -18.026 0.573 1.00 88.38 400 ARG A C 1
ATOM 3269 O O . ARG A 1 400 ? 18.867 -17.498 -0.505 1.00 88.38 400 ARG A O 1
ATOM 3276 N N . ASP A 1 401 ? 17.383 -18.043 1.093 1.00 88.38 401 ASP A N 1
ATOM 3277 C CA . ASP A 1 401 ? 16.211 -17.556 0.349 1.00 88.38 401 ASP A CA 1
ATOM 3278 C C . ASP A 1 401 ? 16.303 -16.050 0.079 1.00 88.38 401 ASP A C 1
ATOM 3280 O O . ASP A 1 401 ? 15.998 -15.594 -1.026 1.00 88.38 401 ASP A O 1
ATOM 3284 N N . TYR A 1 402 ? 16.835 -15.285 1.042 1.00 91.06 402 TYR A N 1
ATOM 3285 C CA . TYR A 1 402 ? 17.147 -13.869 0.850 1.00 91.06 402 TYR A CA 1
ATOM 3286 C C . TYR A 1 402 ? 18.148 -13.680 -0.290 1.00 91.06 402 TYR A C 1
ATOM 3288 O O . TYR A 1 402 ? 17.890 -12.901 -1.204 1.00 91.06 402 TYR A O 1
ATOM 3296 N N . ARG A 1 403 ? 19.270 -14.413 -0.272 1.00 90.69 403 ARG A N 1
ATOM 3297 C CA . ARG A 1 403 ? 20.324 -14.311 -1.299 1.00 90.69 403 ARG A CA 1
ATOM 3298 C C . ARG A 1 403 ? 19.814 -14.689 -2.688 1.00 90.69 403 ARG A C 1
ATOM 3300 O O . ARG A 1 403 ? 20.140 -14.004 -3.653 1.00 90.69 403 ARG A O 1
ATOM 3307 N N . VAL A 1 404 ? 18.997 -15.739 -2.788 1.00 91.06 404 VAL A N 1
ATOM 3308 C CA . VAL A 1 404 ? 18.382 -16.172 -4.052 1.00 91.06 404 VAL A CA 1
ATOM 3309 C C . VAL A 1 404 ? 17.457 -15.084 -4.590 1.00 91.06 404 VAL A C 1
ATOM 3311 O O . VAL A 1 404 ? 17.663 -14.614 -5.707 1.00 91.06 404 VAL A O 1
ATOM 3314 N N . LYS A 1 405 ? 16.496 -14.615 -3.783 1.00 92.00 405 LYS A N 1
ATOM 3315 C CA . LYS A 1 405 ? 15.555 -13.564 -4.195 1.00 92.00 405 LYS A CA 1
ATOM 3316 C C . LYS A 1 405 ? 16.282 -12.268 -4.561 1.00 92.00 405 LYS A C 1
ATOM 3318 O O . LYS A 1 405 ? 15.951 -11.644 -5.564 1.00 92.00 405 LYS A O 1
ATOM 3323 N N . PHE A 1 406 ? 17.284 -11.878 -3.776 1.00 93.75 406 PHE A N 1
ATOM 3324 C CA . PHE A 1 406 ? 18.106 -10.696 -4.021 1.00 93.75 406 PHE A CA 1
ATOM 3325 C C . PHE A 1 406 ? 18.827 -10.773 -5.372 1.00 93.75 406 PHE A C 1
ATOM 3327 O O . PHE A 1 406 ? 18.717 -9.849 -6.180 1.00 93.75 406 PHE A O 1
ATOM 3334 N N . LYS A 1 407 ? 19.518 -11.891 -5.642 1.00 94.12 407 LYS A N 1
ATOM 3335 C CA . LYS A 1 407 ? 20.194 -12.136 -6.921 1.00 94.12 407 LYS A CA 1
ATOM 3336 C C . LYS A 1 407 ? 19.213 -12.080 -8.088 1.00 94.12 407 LYS A C 1
ATOM 3338 O O . LYS A 1 407 ? 19.465 -11.375 -9.060 1.00 94.12 407 LYS A O 1
ATOM 3343 N N . ASP A 1 408 ? 18.102 -12.800 -7.987 1.00 94.88 408 ASP A N 1
ATOM 3344 C CA . ASP A 1 408 ? 17.113 -12.909 -9.059 1.00 94.88 408 ASP A CA 1
ATOM 3345 C C . ASP A 1 408 ? 16.502 -11.550 -9.427 1.00 94.88 408 ASP A C 1
ATOM 3347 O O . ASP A 1 408 ? 16.298 -11.268 -10.606 1.00 94.88 408 ASP A O 1
ATOM 3351 N N . ILE A 1 409 ? 16.250 -10.680 -8.441 1.00 96.00 409 ILE A N 1
ATOM 3352 C CA . ILE A 1 409 ? 15.773 -9.315 -8.702 1.00 96.00 409 ILE A CA 1
ATOM 3353 C C . ILE A 1 409 ? 16.835 -8.481 -9.424 1.00 96.00 409 ILE A C 1
ATOM 3355 O O . ILE A 1 409 ? 16.504 -7.779 -10.377 1.00 96.00 409 ILE A O 1
ATOM 3359 N N . ILE A 1 410 ? 18.112 -8.583 -9.049 1.00 95.81 410 ILE A N 1
ATOM 3360 C CA . ILE A 1 410 ? 19.180 -7.888 -9.783 1.00 95.81 410 ILE A CA 1
ATOM 3361 C C . ILE A 1 410 ? 19.285 -8.409 -11.221 1.00 95.81 410 ILE A C 1
ATOM 3363 O O . ILE A 1 410 ? 19.384 -7.613 -12.155 1.00 95.81 410 ILE A O 1
ATOM 3367 N N . LEU A 1 411 ? 19.219 -9.728 -11.421 1.00 95.69 411 LEU A N 1
ATOM 3368 C CA . LEU A 1 411 ? 19.241 -10.330 -12.755 1.00 95.69 411 LEU A CA 1
ATOM 3369 C C . LEU A 1 411 ? 18.042 -9.888 -13.604 1.00 95.69 411 LEU A C 1
ATOM 3371 O O . LEU A 1 411 ? 18.216 -9.615 -14.789 1.00 95.69 411 LEU A O 1
ATOM 3375 N N . LEU A 1 412 ? 16.853 -9.745 -13.009 1.00 96.25 412 LEU A N 1
ATOM 3376 C CA . LEU A 1 412 ? 15.685 -9.170 -13.681 1.00 96.25 412 LEU A CA 1
ATOM 3377 C C . LEU A 1 412 ? 15.955 -7.728 -14.136 1.00 96.25 412 LEU A C 1
ATOM 3379 O O . LEU A 1 412 ? 15.689 -7.393 -15.288 1.00 96.25 412 LEU A O 1
ATOM 3383 N N . PHE A 1 413 ? 16.518 -6.889 -13.263 1.00 96.50 413 PHE A N 1
ATOM 3384 C CA . PHE A 1 413 ? 16.854 -5.500 -13.593 1.00 96.50 413 PHE A CA 1
ATOM 3385 C C . PHE A 1 413 ? 17.909 -5.407 -14.707 1.00 96.50 413 PHE A C 1
ATOM 3387 O O . PHE A 1 413 ? 17.824 -4.529 -15.566 1.00 96.50 413 PHE A O 1
ATOM 3394 N N . ILE A 1 414 ? 18.886 -6.317 -14.734 1.00 95.50 414 ILE A N 1
ATOM 3395 C CA . ILE A 1 414 ? 19.862 -6.419 -15.829 1.00 95.50 414 ILE A CA 1
ATOM 3396 C C . ILE A 1 414 ? 19.161 -6.845 -17.127 1.00 95.50 414 ILE A C 1
ATOM 3398 O O . ILE A 1 414 ? 19.351 -6.208 -18.161 1.00 95.50 414 ILE A O 1
ATOM 3402 N N . ALA A 1 415 ? 18.316 -7.880 -17.077 1.00 94.88 415 ALA A N 1
ATOM 3403 C CA . ALA A 1 415 ? 17.604 -8.403 -18.244 1.00 94.88 415 ALA A CA 1
ATOM 3404 C C . ALA A 1 415 ? 16.651 -7.372 -18.872 1.00 94.88 415 ALA A C 1
ATOM 3406 O O . ALA A 1 415 ? 16.540 -7.304 -20.094 1.00 94.88 415 ALA A O 1
ATOM 3407 N N . LYS A 1 416 ? 16.007 -6.536 -18.050 1.00 94.44 416 LYS A N 1
ATOM 3408 C CA . LYS A 1 416 ? 15.149 -5.425 -18.495 1.00 94.44 416 LYS A CA 1
ATOM 3409 C C . LYS A 1 416 ? 15.932 -4.165 -18.896 1.00 94.44 416 LYS A C 1
ATOM 3411 O O . LYS A 1 416 ? 15.317 -3.166 -19.246 1.00 94.44 416 LYS A O 1
ATOM 3416 N N . GLN A 1 417 ? 17.269 -4.204 -18.872 1.00 94.81 417 GLN A N 1
ATOM 3417 C CA . GLN A 1 417 ? 18.146 -3.065 -19.175 1.00 94.81 417 GLN A CA 1
ATOM 3418 C C . GLN A 1 417 ? 17.891 -1.840 -18.276 1.00 94.81 417 GLN A C 1
ATOM 3420 O O . GLN A 1 417 ? 18.017 -0.700 -18.709 1.00 94.81 417 GLN A O 1
ATOM 3425 N N . TRP A 1 418 ? 17.559 -2.071 -17.005 1.00 93.69 418 TRP A N 1
ATOM 3426 C CA . TRP A 1 418 ? 17.442 -1.022 -15.984 1.00 93.69 418 TRP A CA 1
ATOM 3427 C C . TRP A 1 418 ? 18.758 -0.778 -15.241 1.00 93.69 418 TRP A C 1
ATOM 3429 O O . TRP A 1 418 ? 18.979 0.305 -14.712 1.00 93.69 418 TRP A O 1
ATOM 3439 N N . ILE A 1 419 ? 19.649 -1.775 -15.215 1.00 91.56 419 ILE A N 1
ATOM 3440 C CA . ILE A 1 419 ? 21.035 -1.629 -14.753 1.00 91.56 419 ILE A CA 1
ATOM 3441 C C . ILE A 1 419 ? 21.936 -1.549 -15.986 1.00 91.56 419 ILE A C 1
ATOM 3443 O O . ILE A 1 419 ? 22.366 -2.560 -16.545 1.00 91.56 419 ILE A O 1
ATOM 3447 N N . THR A 1 420 ? 22.209 -0.323 -16.421 1.00 88.00 420 THR A N 1
ATOM 3448 C CA . THR A 1 420 ? 23.046 -0.006 -17.591 1.00 88.00 420 THR A CA 1
ATOM 3449 C C . THR A 1 420 ? 24.230 0.874 -17.196 1.00 88.00 420 THR A C 1
ATOM 3451 O O . THR A 1 420 ? 24.498 1.069 -16.010 1.00 88.00 420 THR A O 1
ATOM 3454 N N . GLU A 1 421 ? 24.954 1.413 -18.181 1.00 85.62 421 GLU A N 1
ATOM 3455 C CA . GLU A 1 421 ? 25.852 2.545 -17.928 1.00 85.62 421 GLU A CA 1
ATOM 3456 C C . GLU A 1 421 ? 25.082 3.693 -17.267 1.00 85.62 421 GLU A C 1
ATOM 3458 O O . GLU A 1 421 ? 23.918 3.937 -17.604 1.00 85.62 421 GLU A O 1
ATOM 3463 N N . ILE A 1 422 ? 25.730 4.381 -16.325 1.00 79.00 422 ILE A N 1
ATOM 3464 C CA . ILE A 1 422 ? 25.142 5.551 -15.673 1.00 79.00 422 ILE A CA 1
ATOM 3465 C C . ILE A 1 422 ? 25.013 6.660 -16.727 1.00 79.00 422 ILE A C 1
ATOM 3467 O O . ILE A 1 422 ? 26.014 6.998 -17.369 1.00 79.00 422 ILE A O 1
ATOM 3471 N N . PRO A 1 423 ? 23.825 7.257 -16.904 1.00 72.75 423 PRO A N 1
ATOM 3472 C CA . PRO A 1 423 ? 23.660 8.390 -17.802 1.00 72.75 423 PRO A CA 1
ATOM 3473 C C . PRO A 1 423 ? 24.537 9.581 -17.391 1.00 72.75 423 PRO A C 1
ATOM 3475 O O . PRO A 1 423 ? 24.804 9.800 -16.209 1.00 72.75 423 PRO A O 1
ATOM 3478 N N . THR A 1 424 ? 24.940 10.397 -18.367 1.00 73.31 424 THR A N 1
ATOM 3479 C CA . THR A 1 424 ? 25.684 11.645 -18.118 1.00 73.31 424 THR A CA 1
ATOM 3480 C C . THR A 1 424 ? 24.906 12.620 -17.229 1.00 73.31 424 THR A C 1
ATOM 3482 O O . THR A 1 424 ? 25.510 13.291 -16.394 1.00 73.31 424 THR A O 1
ATOM 3485 N N . ASP A 1 425 ? 23.576 12.664 -17.368 1.00 72.56 425 ASP A N 1
ATOM 3486 C CA . ASP A 1 425 ? 22.652 13.276 -16.410 1.00 72.56 425 ASP A CA 1
ATOM 3487 C C . ASP A 1 425 ? 21.922 12.167 -15.629 1.00 72.56 425 ASP A C 1
ATOM 3489 O O . ASP A 1 425 ? 20.990 11.565 -16.159 1.00 72.56 425 ASP A O 1
ATOM 3493 N N . PRO A 1 426 ? 22.320 11.876 -14.380 1.00 70.12 426 PRO A N 1
ATOM 3494 C CA . PRO A 1 426 ? 21.792 10.741 -13.630 1.00 70.12 426 PRO A CA 1
ATOM 3495 C C . PRO A 1 426 ? 20.435 11.033 -12.958 1.00 70.12 426 PRO A C 1
ATOM 3497 O O . PRO A 1 426 ? 19.923 10.193 -12.211 1.00 70.12 426 PRO A O 1
ATOM 3500 N N . ARG A 1 427 ? 19.860 12.227 -13.165 1.00 69.44 427 ARG A N 1
ATOM 3501 C CA . ARG A 1 427 ? 18.544 12.602 -12.627 1.00 69.44 427 ARG A CA 1
ATOM 3502 C C . ARG A 1 427 ? 17.427 11.811 -13.321 1.00 69.44 427 ARG A C 1
ATOM 3504 O O . ARG A 1 427 ? 17.541 11.564 -14.520 1.00 69.44 427 ARG A O 1
ATOM 3511 N N . PRO A 1 428 ? 16.330 11.489 -12.610 1.00 66.06 428 PRO A N 1
ATOM 3512 C CA . PRO A 1 428 ? 15.144 10.924 -13.240 1.00 66.06 428 PRO A CA 1
ATOM 3513 C C . PRO A 1 428 ? 14.684 11.774 -14.440 1.00 66.06 428 PRO A C 1
ATOM 3515 O O . PRO A 1 428 ? 14.778 13.013 -14.380 1.00 66.06 428 PRO A O 1
ATOM 3518 N N . PRO A 1 429 ? 14.203 11.141 -15.528 1.00 60.25 429 PRO A N 1
ATOM 3519 C CA . PRO A 1 429 ? 13.652 11.855 -16.671 1.00 60.25 429 PRO A CA 1
ATOM 3520 C C . PRO A 1 429 ? 12.570 12.840 -16.227 1.00 60.25 429 PRO A C 1
ATOM 3522 O O . PRO A 1 429 ? 11.673 12.510 -15.459 1.00 60.25 429 PRO A O 1
ATOM 3525 N N . GLY A 1 430 ? 12.702 14.074 -16.702 1.00 54.75 430 GLY A N 1
ATOM 3526 C CA . GLY A 1 430 ? 11.787 15.167 -16.404 1.00 54.75 430 GLY A CA 1
ATOM 3527 C C . GLY A 1 430 ? 12.029 16.000 -15.151 1.00 54.75 430 GLY A C 1
ATOM 3528 O O . GLY A 1 430 ? 11.180 16.761 -14.700 1.00 54.75 430 GLY A O 1
ATOM 3529 N N . GLY A 1 431 ? 13.232 15.931 -14.600 1.00 47.69 431 GLY A N 1
ATOM 3530 C CA . GLY A 1 431 ? 13.629 16.860 -13.554 1.00 47.69 431 GLY A CA 1
ATOM 3531 C C . GLY A 1 431 ? 13.904 18.304 -13.961 1.00 47.69 431 GLY A C 1
ATOM 3532 O O . GLY A 1 431 ? 14.634 18.500 -14.932 1.00 47.69 431 GLY A O 1
ATOM 3533 N N . PRO A 1 432 ? 13.482 19.318 -13.170 1.00 40.28 432 PRO A N 1
ATOM 3534 C CA . PRO A 1 432 ? 14.051 20.648 -13.282 1.00 40.28 432 PRO A CA 1
ATOM 3535 C C . PRO A 1 432 ? 15.497 20.651 -12.776 1.00 40.28 432 PRO A C 1
ATOM 3537 O O . PRO A 1 432 ? 15.883 19.901 -11.870 1.00 40.28 432 PRO A O 1
ATOM 3540 N N . GLN A 1 433 ? 16.300 21.533 -13.362 1.00 42.72 433 GLN A N 1
ATOM 3541 C CA . GLN A 1 433 ? 17.685 21.729 -12.963 1.00 42.72 433 GLN A CA 1
ATOM 3542 C C . GLN A 1 433 ? 17.780 22.395 -11.580 1.00 42.72 433 GLN A C 1
ATOM 3544 O O . GLN A 1 433 ? 16.956 23.254 -11.253 1.00 42.72 433 GLN A O 1
ATOM 3549 N N . PRO A 1 434 ? 18.776 22.033 -10.749 1.00 41.44 434 PRO A N 1
ATOM 3550 C CA . PRO A 1 434 ? 19.108 22.786 -9.550 1.00 41.44 434 PRO A CA 1
ATOM 3551 C C . PRO A 1 434 ? 19.311 24.270 -9.889 1.00 41.44 434 PRO A C 1
ATOM 3553 O O . PRO A 1 434 ? 19.821 24.579 -10.971 1.00 41.44 434 PRO A O 1
ATOM 3556 N N . PRO A 1 435 ? 18.986 25.199 -8.972 1.00 33.16 435 PRO A N 1
ATOM 3557 C CA . PRO A 1 435 ? 19.299 26.607 -9.171 1.00 33.16 435 PRO A CA 1
ATOM 3558 C C . PRO A 1 435 ? 20.800 26.778 -9.461 1.00 33.16 435 PRO A C 1
ATOM 3560 O O . PRO A 1 435 ? 21.627 26.492 -8.596 1.00 33.16 435 PRO A O 1
ATOM 3563 N N . GLY A 1 436 ? 21.145 27.232 -10.672 1.00 41.78 436 GLY A N 1
ATOM 3564 C CA . GLY A 1 436 ? 22.524 27.528 -11.082 1.00 41.78 436 GLY A CA 1
ATOM 3565 C C . GLY A 1 436 ? 23.189 26.551 -12.064 1.00 41.78 436 GLY A C 1
ATOM 3566 O O . GLY A 1 436 ? 24.349 26.779 -12.400 1.00 41.78 436 GLY A O 1
ATOM 3567 N N . GLU A 1 437 ? 22.508 25.507 -12.550 1.00 42.00 437 GLU A N 1
ATOM 3568 C CA . GLU A 1 437 ? 23.024 24.667 -13.649 1.00 42.00 437 GLU A CA 1
ATOM 3569 C C . GLU A 1 437 ? 22.567 25.164 -15.041 1.00 42.00 437 GLU A C 1
ATOM 3571 O O . GLU A 1 437 ? 21.511 25.789 -15.148 1.00 42.00 437 GLU A O 1
ATOM 3576 N N . PRO A 1 438 ? 23.364 24.947 -16.110 1.00 43.16 438 PRO A N 1
ATOM 3577 C CA . PRO A 1 438 ? 23.012 25.355 -17.471 1.00 43.16 438 PRO A CA 1
ATOM 3578 C C . PRO A 1 438 ? 21.964 24.418 -18.108 1.00 43.16 438 PRO A C 1
ATOM 3580 O O . PRO A 1 438 ? 22.105 23.204 -17.953 1.00 43.16 438 PRO A O 1
ATOM 3583 N N . PRO A 1 439 ? 20.984 24.943 -18.880 1.00 46.28 439 PRO A N 1
ATOM 3584 C CA . PRO A 1 439 ? 19.840 24.199 -19.438 1.00 46.28 439 PRO A CA 1
ATOM 3585 C C . PRO A 1 439 ? 20.235 22.976 -20.280 1.00 46.28 439 PRO A C 1
ATOM 3587 O O . PRO A 1 439 ? 21.319 22.940 -20.870 1.00 46.28 439 PRO A O 1
ATOM 3590 N N . ARG A 1 440 ? 19.357 21.959 -20.343 1.00 53.28 440 ARG A N 1
ATOM 3591 C CA . ARG A 1 440 ? 19.606 20.732 -21.121 1.00 53.28 440 ARG A CA 1
ATOM 3592 C C . ARG A 1 440 ? 19.755 21.082 -22.607 1.00 53.28 440 ARG A C 1
ATOM 3594 O O . ARG A 1 440 ? 19.018 21.904 -23.148 1.00 53.28 440 ARG A O 1
ATOM 3601 N N . GLN A 1 441 ? 20.706 20.445 -23.292 1.00 42.06 441 GLN A N 1
ATOM 3602 C CA . GLN A 1 441 ? 20.817 20.568 -24.747 1.00 42.06 441 GLN A CA 1
ATOM 3603 C C . GLN A 1 441 ? 19.626 19.859 -25.406 1.00 42.06 441 GLN A C 1
ATOM 3605 O O . GLN A 1 441 ? 19.553 18.635 -25.372 1.00 42.06 441 GLN A O 1
ATOM 3610 N N . GLY A 1 442 ? 18.713 20.632 -26.002 1.00 45.69 442 GLY A N 1
ATOM 3611 C CA . GLY A 1 442 ? 17.548 20.115 -26.730 1.00 45.69 442 GLY A CA 1
ATOM 3612 C C . GLY A 1 442 ? 16.186 20.523 -26.166 1.00 45.69 442 GLY A C 1
ATOM 3613 O O . GLY A 1 442 ? 15.185 20.248 -26.822 1.00 45.69 442 GLY A O 1
ATOM 3614 N N . ASP A 1 443 ? 16.128 21.212 -25.021 1.00 43.72 443 ASP A N 1
ATOM 3615 C CA . ASP A 1 443 ? 14.863 21.761 -24.523 1.00 43.72 443 ASP A CA 1
ATOM 3616 C C . ASP A 1 443 ? 14.362 22.856 -25.485 1.00 43.72 443 ASP A C 1
ATOM 3618 O O . ASP A 1 443 ? 15.095 23.818 -25.758 1.00 43.72 443 ASP A O 1
ATOM 3622 N N . PRO A 1 444 ? 13.132 22.755 -26.026 1.00 37.16 444 PRO A N 1
ATOM 3623 C CA . PRO A 1 444 ? 12.563 23.837 -26.808 1.00 37.16 444 PRO A CA 1
ATOM 3624 C C . PRO A 1 444 ? 12.412 25.066 -25.904 1.00 37.16 444 PRO A C 1
ATOM 3626 O O . PRO A 1 444 ? 11.686 25.047 -24.911 1.00 37.16 444 PRO A O 1
ATOM 3629 N N . GLN A 1 445 ? 13.095 26.157 -26.259 1.00 39.12 445 GLN A N 1
ATOM 3630 C CA . GLN A 1 445 ? 12.852 27.479 -25.684 1.00 39.12 445 GLN A CA 1
ATOM 3631 C C . GLN A 1 445 ? 11.422 27.905 -26.043 1.00 39.12 445 GLN A C 1
ATOM 3633 O O . GLN A 1 445 ? 11.185 28.484 -27.100 1.00 39.12 445 GLN A O 1
ATOM 3638 N N . GLY A 1 446 ? 10.448 27.552 -25.206 1.00 37.75 446 GLY A N 1
ATOM 3639 C CA . GLY A 1 446 ? 9.050 27.796 -25.541 1.00 37.75 446 GLY A CA 1
ATOM 3640 C C . GLY A 1 446 ? 8.040 27.148 -24.606 1.00 37.75 446 GLY A C 1
ATOM 3641 O O . GLY A 1 446 ? 7.113 26.502 -25.076 1.00 37.75 446 GLY A O 1
ATOM 3642 N N . ALA A 1 447 ? 8.172 27.345 -23.297 1.00 30.03 447 ALA A N 1
ATOM 3643 C CA . ALA A 1 447 ? 7.020 27.302 -22.403 1.00 30.03 447 ALA A CA 1
ATOM 3644 C C . ALA A 1 447 ? 6.949 28.667 -21.723 1.00 30.03 447 ALA A C 1
ATOM 3646 O O . ALA A 1 447 ? 7.874 29.062 -21.016 1.00 30.03 447 ALA A O 1
ATOM 3647 N N . ALA A 1 448 ? 5.897 29.421 -22.039 1.00 29.09 448 ALA A N 1
ATOM 3648 C CA . ALA A 1 448 ? 5.657 30.749 -21.505 1.00 29.09 448 ALA A CA 1
ATOM 3649 C C . ALA A 1 448 ? 5.785 30.738 -19.976 1.00 29.09 448 ALA A C 1
ATOM 3651 O O . ALA A 1 448 ? 5.134 29.937 -19.301 1.00 29.09 448 ALA A O 1
ATOM 3652 N N . GLU A 1 449 ? 6.600 31.647 -19.442 1.00 27.50 449 GLU A N 1
ATOM 3653 C CA . GLU A 1 449 ? 6.522 32.049 -18.045 1.00 27.50 449 GLU A CA 1
ATOM 3654 C C . GLU A 1 449 ? 5.083 32.493 -17.767 1.00 27.50 449 GLU A C 1
ATOM 3656 O O . GLU A 1 449 ? 4.677 33.609 -18.087 1.00 27.50 449 GLU A O 1
ATOM 3661 N N . ILE A 1 450 ? 4.284 31.618 -17.161 1.00 30.91 450 ILE A N 1
ATOM 3662 C CA . ILE A 1 450 ? 3.117 32.070 -16.418 1.00 30.91 450 ILE A CA 1
ATOM 3663 C C . ILE A 1 450 ? 3.699 32.726 -15.170 1.00 30.91 450 ILE A C 1
ATOM 3665 O O . ILE A 1 450 ? 3.989 32.061 -14.175 1.00 30.91 450 ILE A O 1
ATOM 3669 N N . GLN A 1 451 ? 3.935 34.035 -15.252 1.00 27.72 451 GLN A N 1
ATOM 3670 C CA . GLN A 1 451 ? 4.194 34.870 -14.089 1.00 27.72 451 GLN A CA 1
ATOM 3671 C C . GLN A 1 451 ? 2.997 34.746 -13.143 1.00 27.72 451 GLN A C 1
ATOM 3673 O O . GLN A 1 451 ? 1.955 35.367 -13.335 1.00 27.72 451 GLN A O 1
ATOM 3678 N N . ILE A 1 452 ? 3.133 33.920 -12.106 1.00 32.56 452 ILE A N 1
ATOM 3679 C CA . ILE A 1 452 ? 2.198 33.891 -10.980 1.00 32.56 452 ILE A CA 1
ATOM 3680 C C . ILE A 1 452 ? 2.609 35.010 -10.010 1.00 32.56 452 ILE A C 1
ATOM 3682 O O . ILE A 1 452 ? 3.003 34.767 -8.868 1.00 32.56 452 ILE A O 1
ATOM 3686 N N . GLU A 1 453 ? 2.522 36.262 -10.464 1.00 29.05 453 GLU A N 1
ATOM 3687 C CA . GLU A 1 453 ? 2.491 37.424 -9.572 1.00 29.05 453 GLU A CA 1
ATOM 3688 C C . GLU A 1 453 ? 1.102 37.483 -8.920 1.00 29.05 453 GLU A C 1
ATOM 3690 O O . GLU A 1 453 ? 0.174 38.128 -9.390 1.00 29.05 453 GLU A O 1
ATOM 3695 N N . GLY A 1 454 ? 0.927 36.709 -7.850 1.00 30.92 454 GLY A N 1
ATOM 3696 C CA . GLY A 1 454 ? -0.306 36.708 -7.056 1.00 30.92 454 GLY A CA 1
ATOM 3697 C C . GLY A 1 454 ? -0.295 35.684 -5.925 1.00 30.92 454 GLY A C 1
ATOM 3698 O O . GLY A 1 454 ? -0.756 35.960 -4.820 1.00 30.92 454 GLY A O 1
ATOM 3699 N N . ALA A 1 455 ? 0.340 34.528 -6.138 1.00 30.02 455 ALA A N 1
ATOM 3700 C CA . ALA A 1 455 ? 0.428 33.484 -5.114 1.00 30.02 455 ALA A CA 1
ATOM 3701 C C . ALA A 1 455 ? 1.468 33.799 -4.022 1.00 30.02 455 ALA A C 1
ATOM 3703 O O . ALA A 1 455 ? 1.275 33.430 -2.864 1.00 30.02 455 ALA A O 1
ATOM 3704 N N . GLN A 1 456 ? 2.542 34.526 -4.353 1.00 30.97 456 GLN A N 1
ATOM 3705 C CA . GLN A 1 456 ? 3.560 34.917 -3.368 1.00 30.97 456 GLN A CA 1
ATOM 3706 C C . GLN A 1 456 ? 3.077 36.020 -2.410 1.00 30.97 456 GLN A C 1
ATOM 3708 O O . GLN A 1 456 ? 3.478 36.025 -1.248 1.00 30.97 456 GLN A O 1
ATOM 3713 N N . GLN A 1 457 ? 2.161 36.899 -2.840 1.00 29.77 457 GLN A N 1
ATOM 3714 C CA . GLN A 1 457 ? 1.559 37.904 -1.952 1.00 29.77 457 GLN A CA 1
ATOM 3715 C C . GLN A 1 457 ? 0.493 37.299 -1.024 1.00 29.77 457 GLN A C 1
ATOM 3717 O O . GLN A 1 457 ? 0.435 37.671 0.148 1.00 29.77 457 GLN A O 1
ATOM 3722 N N . ALA A 1 458 ? -0.273 36.305 -1.489 1.00 29.97 458 ALA A N 1
ATOM 3723 C CA . ALA A 1 458 ? -1.238 35.590 -0.650 1.00 29.97 458 ALA A CA 1
ATOM 3724 C C . ALA A 1 458 ? -0.556 34.751 0.449 1.00 29.97 458 ALA A C 1
ATOM 3726 O O . ALA A 1 458 ? -1.022 34.718 1.588 1.00 29.97 458 ALA A O 1
ATOM 3727 N N . LEU A 1 459 ? 0.591 34.125 0.147 1.00 29.23 459 LEU A N 1
ATOM 3728 C CA . LEU A 1 459 ? 1.346 33.340 1.131 1.00 29.23 459 LEU A CA 1
ATOM 3729 C C . LEU A 1 459 ? 2.047 34.222 2.183 1.00 29.23 459 LEU A C 1
ATOM 3731 O O . LEU A 1 459 ? 2.175 33.818 3.337 1.00 29.23 459 LEU A O 1
ATOM 3735 N N . ALA A 1 460 ? 2.465 35.436 1.806 1.00 30.39 460 ALA A N 1
ATOM 3736 C CA . ALA A 1 460 ? 3.092 36.393 2.720 1.00 30.39 460 ALA A CA 1
ATOM 3737 C C . ALA A 1 460 ? 2.085 37.048 3.687 1.00 30.39 460 ALA A C 1
ATOM 3739 O O . ALA A 1 460 ? 2.436 37.321 4.834 1.00 30.39 460 ALA A O 1
ATOM 3740 N N . GLN A 1 461 ? 0.827 37.242 3.272 1.00 30.91 461 GLN A N 1
ATOM 3741 C CA . GLN A 1 461 ? -0.231 37.764 4.153 1.00 30.91 461 GLN A CA 1
ATOM 3742 C C . GLN A 1 461 ? -0.761 36.725 5.155 1.00 30.91 461 GLN A C 1
ATOM 3744 O O . GLN A 1 461 ? -1.237 37.097 6.222 1.00 30.91 461 GLN A O 1
ATOM 3749 N N . LEU A 1 462 ? -0.624 35.427 4.868 1.00 32.00 462 LEU A N 1
ATOM 3750 C CA . LEU A 1 462 ? -1.031 34.341 5.773 1.00 32.00 462 LEU A CA 1
ATOM 3751 C C . LEU A 1 462 ? -0.001 34.016 6.872 1.00 32.00 462 LEU A C 1
ATOM 3753 O O . LEU A 1 462 ? -0.327 33.295 7.813 1.00 32.00 462 LEU A O 1
ATOM 3757 N N . LEU A 1 463 ? 1.226 34.542 6.780 1.00 29.92 463 LEU A N 1
ATOM 3758 C CA . LEU A 1 463 ? 2.323 34.251 7.718 1.00 29.92 463 LEU A CA 1
ATOM 3759 C C . LEU A 1 463 ? 2.685 35.417 8.655 1.00 29.92 463 LEU A C 1
ATOM 3761 O O . LEU A 1 463 ? 3.508 35.239 9.552 1.00 29.92 463 LEU A O 1
ATOM 3765 N N . ILE A 1 464 ? 2.048 36.582 8.508 1.00 32.88 464 ILE A N 1
ATOM 3766 C CA . ILE A 1 464 ? 2.224 37.737 9.400 1.00 32.88 464 ILE A CA 1
ATOM 3767 C C . ILE A 1 464 ? 0.854 38.115 9.965 1.00 32.88 464 ILE A C 1
ATOM 3769 O O . ILE A 1 464 ? 0.132 38.928 9.401 1.00 32.88 464 ILE A O 1
ATOM 3773 N N . GLY A 1 465 ? 0.471 37.491 11.075 1.00 27.81 465 GLY A N 1
ATOM 3774 C CA . GLY A 1 465 ? -0.821 37.754 11.712 1.00 27.81 465 GLY A CA 1
ATOM 3775 C C . GLY A 1 465 ? -1.011 36.996 13.018 1.00 27.81 465 GLY A C 1
ATOM 3776 O O . GLY A 1 465 ? -2.034 36.351 13.216 1.00 27.81 465 GLY A O 1
ATOM 3777 N N . GLY A 1 466 ? 0.007 37.016 13.880 1.00 25.38 466 GLY A N 1
ATOM 3778 C CA . GLY A 1 466 ? -0.120 36.607 15.274 1.00 25.38 466 GLY A CA 1
ATOM 3779 C C . GLY A 1 466 ? -0.590 37.780 16.135 1.00 25.38 466 GLY A C 1
ATOM 3780 O O . GLY A 1 466 ? 0.075 38.810 16.171 1.00 25.38 466 GLY A O 1
ATOM 3781 N N . ASP A 1 467 ? -1.690 37.533 16.843 1.00 26.08 467 ASP A N 1
ATOM 3782 C CA . ASP A 1 467 ? -2.230 38.202 18.034 1.00 26.08 467 ASP A CA 1
ATOM 3783 C C . ASP A 1 467 ? -3.211 39.394 17.933 1.00 26.08 467 ASP A C 1
ATOM 3785 O O . ASP A 1 467 ? -2.934 40.458 17.390 1.00 26.08 467 ASP A O 1
ATOM 3789 N N . LEU A 1 468 ? -4.319 39.165 18.668 1.00 26.84 468 LEU A N 1
ATOM 3790 C CA . LEU A 1 468 ? -5.262 40.077 19.338 1.00 26.84 468 LEU A CA 1
ATOM 3791 C C . LEU A 1 468 ? -6.338 40.787 18.491 1.00 26.84 468 LEU A C 1
ATOM 3793 O O . LEU A 1 468 ? -6.120 41.880 17.985 1.00 26.84 468 LEU A O 1
ATOM 3797 N N . LEU A 1 469 ? -7.571 40.250 18.504 1.00 24.91 469 LEU A N 1
ATOM 3798 C CA . LEU A 1 469 ? -8.725 40.799 19.258 1.00 24.91 469 LEU A CA 1
ATOM 3799 C C . LEU A 1 469 ? -10.029 40.008 18.993 1.00 24.91 469 LEU A C 1
ATOM 3801 O O . LEU A 1 469 ? -10.202 39.369 17.960 1.00 24.91 469 LEU A O 1
ATOM 3805 N N . ALA A 1 470 ? -10.911 40.018 19.996 1.00 24.08 470 ALA A N 1
ATOM 3806 C CA . ALA A 1 470 ? -12.198 39.320 20.081 1.00 24.08 470 ALA A CA 1
ATOM 3807 C C . ALA A 1 470 ? -13.316 40.018 19.249 1.00 24.08 470 ALA A C 1
ATOM 3809 O O . ALA A 1 470 ? -13.079 41.103 18.722 1.00 24.08 470 ALA A O 1
ATOM 3810 N N . PRO A 1 471 ? -14.505 39.394 19.098 1.00 34.62 471 PRO A N 1
ATOM 3811 C CA . PRO A 1 471 ? -15.358 39.502 17.917 1.00 34.62 471 PRO A CA 1
ATOM 3812 C C . PRO A 1 471 ? -16.368 40.645 17.999 1.00 34.62 471 PRO A C 1
ATOM 3814 O O . PRO A 1 471 ? -16.884 40.926 19.075 1.00 34.62 471 PRO A O 1
ATOM 3817 N N . ASP A 1 472 ? -16.737 41.200 16.844 1.00 23.41 472 ASP A N 1
ATOM 3818 C CA . ASP A 1 472 ? -18.057 41.791 16.652 1.00 23.41 472 ASP A CA 1
ATOM 3819 C C . ASP A 1 472 ? -18.418 41.908 15.162 1.00 23.41 472 ASP A C 1
ATOM 3821 O O . ASP A 1 472 ? -17.578 42.217 14.321 1.00 23.41 472 ASP A O 1
ATOM 3825 N N . GLN A 1 473 ? -19.713 41.708 14.897 1.00 25.44 473 GLN A N 1
ATOM 3826 C CA . GLN A 1 473 ? -20.472 42.078 13.689 1.00 25.44 473 GLN A CA 1
ATOM 3827 C C . GLN A 1 473 ? -20.585 41.031 12.564 1.00 25.44 473 GLN A C 1
ATOM 3829 O O . GLN A 1 473 ? -19.993 41.106 11.491 1.00 25.44 473 GLN A O 1
ATOM 3834 N N . LEU A 1 474 ? -21.493 40.087 12.829 1.00 24.62 474 LEU A N 1
ATOM 3835 C CA . LEU A 1 474 ? -22.392 39.455 11.861 1.00 24.62 474 LEU A CA 1
ATOM 3836 C C . LEU A 1 474 ? -23.338 40.490 11.227 1.00 24.62 474 LEU A C 1
ATOM 3838 O O . LEU A 1 474 ? -24.043 41.180 11.958 1.00 24.62 474 LEU A O 1
ATOM 3842 N N . GLN A 1 475 ? -23.407 40.499 9.895 1.00 23.06 475 GLN A N 1
ATOM 3843 C CA . GLN A 1 475 ? -24.563 40.733 9.003 1.00 23.06 475 GLN A CA 1
ATOM 3844 C C . GLN A 1 475 ? -23.961 40.732 7.577 1.00 23.06 475 GLN A C 1
ATOM 3846 O O . GLN A 1 475 ? -22.876 41.263 7.381 1.00 23.06 475 GLN A O 1
ATOM 3851 N N . ILE A 1 476 ? -24.502 40.081 6.545 1.00 25.80 476 ILE A N 1
ATOM 3852 C CA . ILE A 1 476 ? -25.769 40.362 5.859 1.00 25.80 476 ILE A CA 1
ATOM 3853 C C . ILE A 1 476 ? -26.133 39.143 4.964 1.00 25.80 476 ILE A C 1
ATOM 3855 O O . ILE A 1 476 ? -25.246 38.506 4.406 1.00 25.80 476 ILE A O 1
ATOM 3859 N N . HIS A 1 477 ? -27.448 38.872 4.895 1.00 26.23 477 HIS A N 1
ATOM 3860 C CA . HIS A 1 477 ? -28.324 38.163 3.924 1.00 26.23 477 HIS A CA 1
ATOM 3861 C C . HIS A 1 477 ? -27.721 37.237 2.841 1.00 26.23 477 HIS A C 1
ATOM 3863 O O . HIS A 1 477 ? -26.774 37.597 2.164 1.00 26.23 477 HIS A O 1
ATOM 3869 N N . GLY A 1 478 ? -28.250 36.046 2.539 1.00 22.73 478 GLY A N 1
ATOM 3870 C CA . GLY A 1 478 ? -29.619 35.541 2.662 1.00 22.73 478 GLY A CA 1
ATOM 3871 C C . GLY A 1 478 ? -30.311 35.575 1.298 1.00 22.73 478 GLY A C 1
ATOM 3872 O O . GLY A 1 478 ? -30.697 36.652 0.878 1.00 22.73 478 GLY A O 1
ATOM 3873 N N . GLU A 1 479 ? -30.504 34.419 0.652 1.00 24.80 479 GLU A N 1
ATOM 3874 C CA . GLU A 1 479 ? -31.645 34.186 -0.244 1.00 24.80 479 GLU A CA 1
ATOM 3875 C C . GLU A 1 479 ? -31.878 32.686 -0.491 1.00 24.80 479 GLU A C 1
ATOM 3877 O O . GLU A 1 479 ? -30.963 31.909 -0.760 1.00 24.80 479 GLU A O 1
ATOM 3882 N N . GLN A 1 480 ? -33.140 32.300 -0.307 1.00 23.58 480 GLN A N 1
ATOM 3883 C CA . GLN A 1 480 ? -33.729 30.983 -0.513 1.00 23.58 480 GLN A CA 1
ATOM 3884 C C . GLN A 1 480 ? -34.299 30.880 -1.930 1.00 23.58 480 GLN A C 1
ATOM 3886 O O . GLN A 1 480 ? -34.827 31.864 -2.436 1.00 23.58 480 GLN A O 1
ATOM 3891 N N . GLN A 1 481 ? -34.325 29.662 -2.473 1.00 26.19 481 GLN A N 1
ATOM 3892 C CA . GLN A 1 481 ? -35.355 29.059 -3.343 1.00 26.19 481 GLN A CA 1
ATOM 3893 C C . GLN A 1 481 ? -34.849 27.633 -3.645 1.00 26.19 481 GLN A C 1
ATOM 3895 O O . GLN A 1 481 ? -33.665 27.454 -3.884 1.00 26.19 481 GLN A O 1
ATOM 3900 N N . GLY A 1 482 ? -35.592 26.532 -3.622 1.00 24.98 482 GLY A N 1
ATOM 3901 C CA . GLY A 1 482 ? -37.020 26.278 -3.508 1.00 24.98 482 GLY A CA 1
ATOM 3902 C C . GLY A 1 482 ? -37.277 24.887 -4.114 1.00 24.98 482 GLY A C 1
ATOM 3903 O O . GLY A 1 482 ? -37.089 24.706 -5.305 1.00 24.98 482 GLY A O 1
ATOM 3904 N N . ALA A 1 483 ? -37.610 23.922 -3.253 1.00 23.12 483 ALA A N 1
ATOM 3905 C CA . ALA A 1 483 ? -38.463 22.736 -3.424 1.00 23.12 483 ALA A CA 1
ATOM 3906 C C . ALA A 1 483 ? -38.658 22.053 -4.806 1.00 23.12 483 ALA A C 1
ATOM 3908 O O . ALA A 1 483 ? -39.196 22.646 -5.735 1.00 23.12 483 ALA A O 1
ATOM 3909 N N . ALA A 1 484 ? -38.487 20.722 -4.827 1.00 24.55 484 ALA A N 1
ATOM 3910 C CA . ALA A 1 484 ? -39.453 19.796 -5.439 1.00 24.55 484 ALA A CA 1
ATOM 3911 C C . ALA A 1 484 ? -39.387 18.410 -4.765 1.00 24.55 484 ALA A C 1
ATOM 3913 O O . ALA A 1 484 ? -38.322 17.809 -4.649 1.00 24.55 484 ALA A O 1
ATOM 3914 N N . ALA A 1 485 ? -40.543 17.937 -4.302 1.00 22.72 485 ALA A N 1
ATOM 3915 C CA . ALA A 1 485 ? -40.782 16.622 -3.720 1.00 22.72 485 ALA A CA 1
ATOM 3916 C C . ALA A 1 485 ? -41.280 15.644 -4.794 1.00 22.72 485 ALA A C 1
ATOM 3918 O O . ALA A 1 485 ? -42.053 16.051 -5.657 1.00 22.72 485 ALA A O 1
ATOM 3919 N N . LEU A 1 486 ? -40.921 14.363 -4.678 1.00 24.83 486 LEU A N 1
ATOM 3920 C CA . LEU A 1 486 ? -41.629 13.238 -5.296 1.00 24.83 486 LEU A CA 1
ATOM 3921 C C . LEU A 1 486 ? -41.581 12.037 -4.334 1.00 24.83 486 LEU A C 1
ATOM 3923 O O . LEU A 1 486 ? -40.515 11.648 -3.862 1.00 24.83 486 LEU A O 1
ATOM 3927 N N . GLN A 1 487 ? -42.770 11.534 -4.000 1.00 22.14 487 GLN A N 1
ATOM 3928 C CA . GLN A 1 487 ? -43.053 10.284 -3.285 1.00 22.14 487 GLN A CA 1
ATOM 3929 C C . GLN A 1 487 ? -43.317 9.149 -4.294 1.00 22.14 487 GLN A C 1
ATOM 3931 O O . GLN A 1 487 ? -43.512 9.439 -5.475 1.00 22.14 487 GLN A O 1
ATOM 3936 N N . LEU A 1 488 ? -43.482 7.929 -3.747 1.00 23.42 488 LEU A N 1
ATOM 3937 C CA . LEU A 1 488 ? -43.920 6.637 -4.329 1.00 23.42 488 LEU A CA 1
ATOM 3938 C C . LEU A 1 488 ? -42.721 5.725 -4.670 1.00 23.42 488 LEU A C 1
ATOM 3940 O O . LEU A 1 488 ? -41.769 6.194 -5.276 1.00 23.42 488 LEU A O 1
ATOM 3944 N N . GLU A 1 489 ? -42.648 4.439 -4.318 1.00 23.14 489 GLU A N 1
ATOM 3945 C CA . GLU A 1 489 ? -43.584 3.470 -3.723 1.00 23.14 489 GLU A CA 1
ATOM 3946 C C . GLU A 1 489 ? -42.781 2.232 -3.237 1.00 23.14 489 GLU A C 1
ATOM 3948 O O . GLU A 1 489 ? -41.610 2.075 -3.587 1.00 23.14 489 GLU A O 1
ATOM 3953 N N . ASP A 1 490 ? -43.417 1.393 -2.415 1.00 22.66 490 ASP A N 1
ATOM 3954 C CA . ASP A 1 490 ? -42.877 0.240 -1.677 1.00 22.66 490 ASP A CA 1
ATOM 3955 C C . ASP A 1 490 ? -42.630 -1.058 -2.498 1.00 22.66 490 ASP A C 1
ATOM 3957 O O . ASP A 1 490 ? -43.372 -1.365 -3.430 1.00 22.66 490 ASP A O 1
ATOM 3961 N N . ASP A 1 491 ? -41.672 -1.860 -1.986 1.00 22.98 491 ASP A N 1
ATOM 3962 C CA . ASP A 1 491 ? -41.603 -3.346 -1.893 1.00 22.98 491 ASP A CA 1
ATOM 3963 C C . ASP A 1 491 ? -41.393 -4.262 -3.138 1.00 22.98 491 ASP A C 1
ATOM 3965 O O . ASP A 1 491 ? -41.745 -3.897 -4.257 1.00 22.98 491 ASP A O 1
ATOM 3969 N N . PRO A 1 492 ? -40.953 -5.547 -2.984 1.00 29.88 492 PRO A N 1
ATOM 3970 C CA . PRO A 1 492 ? -40.172 -6.200 -1.912 1.00 29.88 492 PRO A CA 1
ATOM 3971 C C . PRO A 1 492 ? -39.032 -7.153 -2.403 1.00 29.88 492 PRO A C 1
ATOM 3973 O O . PRO A 1 492 ? -38.876 -7.472 -3.580 1.00 29.88 492 PRO A O 1
ATOM 3976 N N . LEU A 1 493 ? -38.265 -7.666 -1.430 1.00 24.00 493 LEU A N 1
ATOM 3977 C CA . LEU A 1 493 ? -37.315 -8.800 -1.490 1.00 24.00 493 LEU A CA 1
ATOM 3978 C C . LEU A 1 493 ? -37.953 -10.165 -1.855 1.00 24.00 493 LEU A C 1
ATOM 3980 O O . LEU A 1 493 ? -39.130 -10.394 -1.575 1.00 24.00 493 LEU A O 1
ATOM 3984 N N . PRO A 1 494 ? -37.115 -11.144 -2.256 1.00 24.94 494 PRO A N 1
ATOM 3985 C CA . PRO A 1 494 ? -37.120 -12.500 -1.670 1.00 24.94 494 PRO A CA 1
ATOM 3986 C C . PRO A 1 494 ? -35.696 -12.883 -1.188 1.00 24.94 494 PRO A C 1
ATOM 3988 O O . PRO A 1 494 ? -34.718 -12.621 -1.880 1.00 24.94 494 PRO A O 1
ATOM 3991 N N . SER A 1 495 ? -35.416 -13.249 0.070 1.00 23.20 495 SER A N 1
ATOM 3992 C CA . SER A 1 495 ? -35.679 -14.481 0.853 1.00 23.20 495 SER A CA 1
ATOM 3993 C C . SER A 1 495 ? -35.089 -15.805 0.309 1.00 23.20 495 SER A C 1
ATOM 3995 O O . SER A 1 495 ? -35.550 -16.310 -0.703 1.00 23.20 495 SER A O 1
ATOM 3997 N N . CYS A 1 496 ? -34.113 -16.334 1.086 1.00 22.62 496 CYS A N 1
ATOM 3998 C CA . CYS A 1 496 ? -33.824 -17.731 1.515 1.00 22.62 496 CYS A CA 1
ATOM 3999 C C . CYS A 1 496 ? -33.784 -18.871 0.460 1.00 22.62 496 CYS A C 1
ATOM 4001 O O . CYS A 1 496 ? -34.550 -18.875 -0.484 1.00 22.62 496 CYS A O 1
ATOM 4003 N N . SER A 1 497 ? -32.981 -19.942 0.532 1.00 22.42 497 SER A N 1
ATOM 4004 C CA . SER A 1 497 ? -32.424 -20.739 1.648 1.00 22.42 497 SER A CA 1
ATOM 4005 C C . SER A 1 497 ? -31.657 -21.934 1.025 1.00 22.42 497 SER A C 1
ATOM 4007 O O . SER A 1 497 ? -32.112 -22.465 0.020 1.00 22.42 497 SER A O 1
ATOM 4009 N N . GLU A 1 498 ? -30.458 -22.267 1.519 1.00 22.92 498 GLU A N 1
ATOM 4010 C CA . GLU A 1 498 ? -30.083 -23.520 2.229 1.00 22.92 498 GLU A CA 1
ATOM 4011 C C . GLU A 1 498 ? -29.671 -24.770 1.414 1.00 22.92 498 GLU A C 1
ATOM 4013 O O . GLU A 1 498 ? -30.361 -25.192 0.494 1.00 22.92 498 GLU A O 1
ATOM 4018 N N . MET A 1 499 ? -28.590 -25.396 1.925 1.00 22.39 499 MET A N 1
ATOM 4019 C CA . MET A 1 499 ? -28.163 -26.820 1.946 1.00 22.39 499 MET A CA 1
ATOM 4020 C C . MET A 1 499 ? -26.737 -27.037 1.394 1.00 22.39 499 MET A C 1
ATOM 4022 O O . MET A 1 499 ? -26.493 -26.816 0.218 1.00 22.39 499 MET A O 1
ATOM 4026 N N . GLN A 1 500 ? -25.722 -27.230 2.263 1.00 22.23 500 GLN A N 1
ATOM 4027 C CA . GLN A 1 500 ? -25.277 -28.506 2.897 1.00 22.23 500 GLN A CA 1
ATOM 4028 C C . GLN A 1 500 ? -24.634 -29.472 1.869 1.00 22.23 500 GLN A C 1
ATOM 4030 O O . GLN A 1 500 ? -25.236 -29.697 0.833 1.00 22.23 500 GLN A O 1
ATOM 4035 N N . SER A 1 501 ? -23.494 -30.156 2.054 1.00 23.12 501 SER A N 1
ATOM 4036 C CA . SER A 1 501 ? -22.490 -30.321 3.127 1.00 23.12 501 SER A CA 1
ATOM 4037 C C . SER A 1 501 ? -21.437 -31.386 2.681 1.00 23.12 501 SER A C 1
ATOM 4039 O O . SER A 1 501 ? -21.696 -32.115 1.727 1.00 23.12 501 SER A O 1
ATOM 4041 N N . PHE A 1 502 ? -20.338 -31.523 3.459 1.00 22.05 502 PHE A N 1
ATOM 4042 C CA . PHE A 1 502 ? -19.350 -32.643 3.591 1.00 22.05 502 PHE A CA 1
ATOM 4043 C C . PHE A 1 502 ? -18.074 -32.636 2.706 1.00 22.05 502 PHE A C 1
ATOM 4045 O O . PHE A 1 502 ? -18.173 -32.686 1.490 1.00 22.05 502 PHE A O 1
ATOM 4052 N N . SER A 1 503 ? -16.872 -32.398 3.284 1.00 22.41 503 SER A N 1
ATOM 4053 C CA . SER A 1 503 ? -15.895 -33.308 3.990 1.00 22.41 503 SER A CA 1
ATOM 4054 C C . SER A 1 503 ? -14.838 -33.859 2.999 1.00 22.41 503 SER A C 1
ATOM 4056 O O . SER A 1 503 ? -15.190 -34.114 1.859 1.00 22.41 503 SER A O 1
ATOM 4058 N N . GLU A 1 504 ? -13.532 -34.059 3.247 1.00 21.03 504 GLU A N 1
ATOM 4059 C CA . GLU A 1 504 ? -12.594 -34.034 4.391 1.00 21.03 504 GLU A CA 1
ATOM 4060 C C . GLU A 1 504 ? -11.137 -34.204 3.845 1.00 21.03 504 GLU A C 1
ATOM 4062 O O . GLU A 1 504 ? -10.975 -34.642 2.707 1.00 21.03 504 GLU A O 1
ATOM 4067 N N . TYR A 1 505 ? -10.117 -33.988 4.711 1.00 22.83 505 TYR A N 1
ATOM 4068 C CA . TYR A 1 505 ? -8.688 -34.440 4.682 1.00 22.83 505 TYR A CA 1
ATOM 4069 C C . TYR A 1 505 ? -7.569 -33.442 4.250 1.00 22.83 505 TYR A C 1
ATOM 4071 O O . TYR A 1 505 ? -7.820 -32.543 3.460 1.00 22.83 505 TYR A O 1
ATOM 4079 N N . PRO A 1 506 ? -6.291 -33.615 4.694 1.00 24.83 506 PRO A N 1
ATOM 4080 C CA . PRO A 1 506 ? -5.736 -33.399 6.045 1.00 24.83 506 PRO A CA 1
ATOM 4081 C C . PRO A 1 506 ? -4.420 -32.534 5.985 1.00 24.83 506 PRO A C 1
ATOM 4083 O O . PRO A 1 506 ? -4.122 -31.962 4.939 1.00 24.83 506 PRO A O 1
ATOM 4086 N N . PRO A 1 507 ? -3.632 -32.349 7.073 1.00 24.94 507 PRO A N 1
ATOM 4087 C CA . PRO A 1 507 ? -2.833 -31.137 7.287 1.00 24.94 507 PRO A CA 1
ATOM 4088 C C . PRO A 1 507 ? -1.409 -31.193 6.713 1.00 24.94 507 PRO A C 1
ATOM 4090 O O . PRO A 1 507 ? -0.701 -32.188 6.873 1.00 24.94 507 PRO A O 1
ATOM 4093 N N . THR A 1 508 ? -0.927 -30.064 6.188 1.00 24.08 508 THR A N 1
ATOM 4094 C CA . THR A 1 508 ? 0.509 -29.813 5.996 1.00 24.08 508 THR A CA 1
ATOM 4095 C C . THR A 1 508 ? 1.011 -28.724 6.933 1.00 24.08 508 THR A C 1
ATOM 4097 O O . THR A 1 508 ? 0.489 -27.614 7.012 1.00 24.08 508 THR A O 1
ATOM 4100 N N . LEU A 1 509 ? 2.035 -29.126 7.678 1.00 24.39 509 LEU A N 1
ATOM 4101 C CA . LEU A 1 509 ? 2.777 -28.404 8.694 1.00 24.39 509 LEU A CA 1
ATOM 4102 C C . LEU A 1 509 ? 3.466 -27.162 8.123 1.00 24.39 509 LEU A C 1
ATOM 4104 O O . LEU A 1 509 ? 4.388 -27.281 7.327 1.00 24.39 509 LEU A O 1
ATOM 4108 N N . CYS A 1 510 ? 3.057 -25.994 8.607 1.00 23.48 510 CYS A N 1
ATOM 4109 C CA . CYS A 1 510 ? 3.927 -24.877 8.977 1.00 23.48 510 CYS A CA 1
ATOM 4110 C C . CYS A 1 510 ? 3.047 -23.873 9.726 1.00 23.48 510 CYS A C 1
ATOM 4112 O O . CYS A 1 510 ? 2.190 -23.222 9.136 1.00 23.48 510 CYS A O 1
ATOM 4114 N N . SER A 1 511 ? 3.185 -23.805 11.053 1.00 21.91 511 SER A N 1
ATOM 4115 C CA . SER A 1 511 ? 2.387 -22.877 11.855 1.00 21.91 511 SER A CA 1
ATOM 4116 C C . SER A 1 511 ? 2.759 -21.435 11.500 1.00 21.91 511 SER A C 1
ATOM 4118 O O . SER A 1 511 ? 3.945 -21.103 11.590 1.00 21.91 511 SER A O 1
ATOM 4120 N N . PRO A 1 512 ? 1.802 -20.538 11.217 1.00 26.11 512 PRO A N 1
ATOM 4121 C CA . PRO A 1 512 ? 2.068 -19.112 11.244 1.00 26.11 512 PRO A CA 1
ATOM 4122 C C . PRO A 1 512 ? 2.077 -18.680 12.713 1.00 26.11 512 PRO A C 1
ATOM 4124 O O . PRO A 1 512 ? 1.101 -18.163 13.255 1.00 26.11 512 PRO A O 1
ATOM 4127 N N . SER A 1 513 ? 3.177 -18.965 13.411 1.00 22.84 513 SER A N 1
ATOM 4128 C CA . SER A 1 513 ? 3.401 -18.423 14.743 1.00 22.84 513 SER A CA 1
ATOM 4129 C C . SER A 1 513 ? 3.702 -16.934 14.603 1.00 22.84 513 SER A C 1
ATOM 4131 O O . SER A 1 513 ? 4.786 -16.548 14.173 1.00 22.84 513 SER A O 1
ATOM 4133 N N . THR A 1 514 ? 2.707 -16.126 14.957 1.00 29.89 514 THR A N 1
ATOM 4134 C CA . THR A 1 514 ? 2.820 -14.868 15.699 1.00 29.89 514 THR A CA 1
ATOM 4135 C C . THR A 1 514 ? 4.161 -14.147 15.560 1.00 29.89 514 THR A C 1
ATOM 4137 O O . THR A 1 514 ? 5.108 -14.528 16.245 1.00 29.89 514 THR A O 1
ATOM 4140 N N . ARG A 1 515 ? 4.219 -13.037 14.808 1.00 32.41 515 ARG A N 1
ATOM 4141 C CA . ARG A 1 515 ? 5.023 -11.855 15.182 1.00 32.41 515 ARG A CA 1
ATOM 4142 C C . ARG A 1 515 ? 4.825 -10.664 14.243 1.00 32.41 515 ARG A C 1
ATOM 4144 O O . ARG A 1 515 ? 5.112 -10.734 13.058 1.00 32.41 515 ARG A O 1
ATOM 4151 N N . SER A 1 516 ? 4.345 -9.582 14.865 1.00 26.72 516 SER A N 1
ATOM 4152 C CA . SER A 1 516 ? 4.804 -8.193 14.740 1.00 26.72 516 SER A CA 1
ATOM 4153 C C . SER A 1 516 ? 5.379 -7.764 13.390 1.00 26.72 516 SER A C 1
ATOM 4155 O O . SER A 1 516 ? 6.483 -8.172 13.074 1.00 26.72 516 SER A O 1
ATOM 4157 N N . PHE A 1 517 ? 4.694 -6.868 12.679 1.00 28.33 517 PHE A N 1
ATOM 4158 C CA . PHE A 1 517 ? 5.148 -5.510 12.329 1.00 28.33 517 PHE A CA 1
ATOM 4159 C C . PHE A 1 517 ? 4.043 -4.854 11.474 1.00 28.33 517 PHE A C 1
ATOM 4161 O O . PHE A 1 517 ? 3.971 -5.084 10.276 1.00 28.33 517 PHE A O 1
ATOM 4168 N N . ILE A 1 518 ? 3.177 -4.067 12.128 1.00 27.42 518 ILE A N 1
ATOM 4169 C CA . ILE A 1 518 ? 2.657 -2.795 11.590 1.00 27.42 518 ILE A CA 1
ATOM 4170 C C . ILE A 1 518 ? 3.548 -1.720 12.213 1.00 27.42 518 ILE A C 1
ATOM 4172 O O . ILE A 1 518 ? 3.830 -1.853 13.432 1.00 27.42 518 ILE A O 1
#